Protein AF-A0A813CJI6-F1 (afdb_monomer_lite)

InterPro domains:
  IPR006869 Domain of unknown function DUF547 [PF04784] (265-377)

Secondary structure (DSSP, 8-state):
-HHHHHHHHHHHTTS-HHHHHHHHHTT--HHHHTT-SSS--EEEEETTS-EEEE---------THHHHHHHHHHHHHHHHHHHHHHHTTS---PPPP------------PPP------TT--------------GGG-EEEEEEETTEEEEEEEETTEEEEEE-SSHHHHHHHHHHHHHSPP-TT------PPP--TT--S-TT-EETT-SS---S-BS-HHHHHHHHHHHHHHTTTS-HHHHHHHHHHHHGGGGB--TT--HHHHHHHHHHHHHHHHHHHHHHH----SHHHHHHHHHHEEEEETTEEEEHHHIIIIIITTTSPPPS-HHHHHHS------HHHHHS---TTPPP--GGGG-PPP-TTHHHH---SBTTS-SEE----S--HHHHHHHHHHHHHHHHHHHSB-SSSSEEE-HHHHHTGGG--S-TTS-HHHHHHHHHGGGSTT--TTSPEEE-S----PBPS--EE-

Foldseek 3Di:
DVVLVVVLVVLLVPFDVVLSVVCVVLPHPSSVCSRDDDAHFWQWCFQLRRTDGARADPDQPPDPVVVVVVVVVVVVVVVVVVVVVVCVVDPDDDDDDDDDDDDDDDDDDDDDDDDDDDPPDDDPPPDRDHDDDQLLQWDWDWDADRNFTWIWTAHLAAIIITTDSDNVVRVVVSVVSVPSDNPPDDPDPPPDQDAPPVCPDPRLADALLSHHHDQDADAFLQVLLLVLLVLLQVCQVNPVVSLSVSSPSLSNQQAYDLVVDDLLSLLLSLLSVLNSQLSSLCVRPNFDPDPLVLLSQQQHRWYNGLSDIDGSLQSVPCANCVPADAFPDPVVVVSNPHDDDDQVNLQPGDNSRRDRDGSCSRHHDDDLLCLQQRASQFQLHALAHERDDPDDPVVSVVRSLVSNLRRQVRNWACPDFVTEGRCSCVRRLVSQDDDPVDGSQVSVCVVCVVSSPPRPNPGGYHYPPDDGPHGDSHHHHD

pLDDT: mean 72.41, std 24.25, range [20.28, 98.81]

Organism: NCBI:txid1628268

Radius of gyration: 27.42 Å; chains: 1; bounding box: 55×65×84 Å

Structure (mmCIF, N/CA/C/O backbone):
data_AF-A0A813CJI6-F1
#
_entry.id   AF-A0A813CJI6-F1
#
loop_
_atom_site.group_PDB
_atom_site.id
_atom_site.type_symbol
_atom_site.label_atom_id
_atom_site.label_alt_id
_atom_site.label_comp_id
_atom_site.label_asym_id
_atom_site.label_entity_id
_atom_site.label_seq_id
_atom_site.pdbx_PDB_ins_code
_atom_site.Cartn_x
_atom_site.Cartn_y
_atom_site.Cartn_z
_atom_site.occupancy
_atom_site.B_iso_or_equiv
_atom_site.auth_seq_id
_atom_site.auth_comp_id
_atom_site.auth_asym_id
_atom_site.auth_atom_id
_atom_site.pdbx_PDB_model_num
ATOM 1 N N . MET A 1 1 ? -5.821 -7.695 50.942 1.00 35.22 1 MET A N 1
ATOM 2 C CA . MET A 1 1 ? -5.054 -8.092 49.736 1.00 35.22 1 MET A CA 1
ATOM 3 C C . MET A 1 1 ? -5.370 -9.519 49.285 1.00 35.22 1 MET A C 1
ATOM 5 O O . MET A 1 1 ? -5.684 -9.693 48.116 1.00 35.22 1 MET A O 1
ATOM 9 N N . GLU A 1 2 ? -5.370 -10.519 50.175 1.00 28.81 2 GLU A N 1
ATOM 10 C CA . GLU A 1 2 ? -5.677 -11.935 49.860 1.00 28.81 2 GLU A CA 1
ATOM 11 C C . GLU A 1 2 ? -7.018 -12.145 49.121 1.00 28.81 2 GLU A C 1
ATOM 13 O O . GLU A 1 2 ? -7.103 -12.855 48.120 1.00 28.81 2 GLU A O 1
ATOM 18 N N . MET A 1 3 ? -8.076 -11.476 49.594 1.00 32.69 3 MET A N 1
ATOM 19 C CA . MET A 1 3 ? -9.438 -11.611 49.063 1.00 32.69 3 MET A CA 1
ATOM 20 C C . MET A 1 3 ? -9.582 -10.992 47.659 1.00 32.69 3 MET A C 1
ATOM 22 O O . MET A 1 3 ? -10.272 -11.531 46.795 1.00 32.69 3 MET A O 1
ATOM 26 N N . THR A 1 4 ? -8.870 -9.889 47.413 1.00 33.97 4 THR A N 1
ATOM 27 C CA . THR A 1 4 ? -8.781 -9.207 46.115 1.00 33.97 4 THR A CA 1
ATOM 28 C C . THR A 1 4 ? -8.012 -10.055 45.102 1.00 33.97 4 THR A C 1
ATOM 30 O O . THR A 1 4 ? -8.429 -10.170 43.952 1.00 33.97 4 THR A O 1
ATOM 33 N N . ARG A 1 5 ? -6.943 -10.729 45.553 1.00 35.47 5 ARG A N 1
ATOM 34 C CA . ARG A 1 5 ? -6.141 -11.650 44.737 1.00 35.47 5 ARG A CA 1
ATOM 35 C C . ARG A 1 5 ? -6.978 -12.847 44.278 1.00 35.47 5 ARG A C 1
ATOM 37 O O . ARG A 1 5 ? -7.047 -13.096 43.084 1.00 35.47 5 ARG A O 1
ATOM 44 N N . ARG A 1 6 ? -7.717 -13.496 45.190 1.00 39.91 6 ARG A N 1
ATOM 45 C CA . ARG A 1 6 ? -8.606 -14.633 44.865 1.00 39.91 6 ARG A CA 1
ATOM 46 C C . ARG A 1 6 ? -9.735 -14.269 43.888 1.00 39.91 6 ARG A C 1
ATOM 48 O O . ARG A 1 6 ? -10.089 -15.085 43.041 1.00 39.91 6 ARG A O 1
ATOM 55 N N . ARG A 1 7 ? -10.288 -13.051 43.969 1.00 39.00 7 ARG A N 1
ATOM 56 C CA . ARG A 1 7 ? -11.302 -12.557 43.014 1.00 39.00 7 ARG A CA 1
ATOM 57 C C . ARG A 1 7 ? -10.723 -12.273 41.627 1.00 39.00 7 ARG A C 1
ATOM 59 O O . ARG A 1 7 ? -11.346 -12.663 40.646 1.00 39.00 7 ARG A O 1
ATOM 66 N N . ALA A 1 8 ? -9.540 -11.659 41.546 1.00 38.38 8 ALA A N 1
ATOM 67 C CA . ALA A 1 8 ? -8.845 -11.462 40.275 1.00 38.38 8 ALA A CA 1
ATOM 68 C C . ALA A 1 8 ? -8.538 -12.812 39.608 1.00 38.38 8 ALA A C 1
ATOM 70 O O . ALA A 1 8 ? -8.868 -13.001 38.447 1.00 38.38 8 ALA A O 1
ATOM 71 N N . THR A 1 9 ? -8.036 -13.803 40.351 1.00 41.66 9 THR A N 1
ATOM 72 C CA . THR A 1 9 ? -7.763 -15.150 39.815 1.00 41.66 9 THR A CA 1
ATOM 73 C C . THR A 1 9 ? -9.021 -15.849 39.276 1.00 41.66 9 THR A C 1
ATOM 75 O O . THR A 1 9 ? -8.954 -16.554 38.271 1.00 41.66 9 THR A O 1
ATOM 78 N N . LYS A 1 10 ? -10.191 -15.628 39.892 1.00 45.31 10 LYS A N 1
ATOM 79 C CA . LYS A 1 10 ? -11.473 -16.190 39.428 1.00 45.31 10 LYS A CA 1
ATOM 80 C C . LYS A 1 10 ? -12.020 -15.509 38.161 1.00 45.31 10 LYS A C 1
ATOM 82 O O . LYS A 1 10 ? -12.632 -16.181 37.346 1.00 45.31 10 LYS A O 1
ATOM 87 N N . LEU A 1 11 ? -11.798 -14.204 37.987 1.00 42.75 11 LEU A N 1
ATOM 88 C CA . LEU A 1 11 ? -12.155 -13.472 36.758 1.00 42.75 11 LEU A CA 1
ATOM 89 C C . LEU A 1 11 ? -11.183 -13.778 35.609 1.00 42.75 11 LEU A C 1
ATOM 91 O O . LEU A 1 11 ? -11.603 -13.953 34.473 1.00 42.75 11 LEU A O 1
ATOM 95 N N . LEU A 1 12 ? -9.888 -13.899 35.909 1.00 44.72 12 LEU A N 1
ATOM 96 C CA . LEU A 1 12 ? -8.851 -14.215 34.922 1.00 44.72 12 LEU A CA 1
ATOM 97 C C . LEU A 1 12 ? -8.968 -15.648 34.386 1.00 44.72 12 LEU A C 1
ATOM 99 O O . LEU A 1 12 ? -8.662 -15.881 33.227 1.00 44.72 12 LEU A O 1
ATOM 103 N N . SER A 1 13 ? -9.458 -16.592 35.195 1.00 48.25 13 SER A N 1
ATOM 104 C CA . SER A 1 13 ? -9.720 -17.977 34.762 1.00 48.25 13 SER A CA 1
ATOM 105 C C . SER A 1 13 ? -10.967 -18.138 33.883 1.00 48.25 13 SER A C 1
ATOM 107 O O . SER A 1 13 ? -11.200 -19.228 33.370 1.00 48.25 13 SER A O 1
ATOM 109 N N . GLN A 1 14 ? -11.763 -17.078 33.707 1.00 47.53 14 GLN A N 1
ATOM 110 C CA . GLN A 1 14 ? -12.896 -17.041 32.775 1.00 47.53 14 GLN A CA 1
ATOM 111 C C . GLN A 1 14 ? -12.532 -16.422 31.418 1.00 47.53 14 GLN A C 1
ATOM 113 O O . GLN A 1 14 ? -13.315 -16.531 30.477 1.00 47.53 14 GLN A O 1
ATOM 118 N N . LEU A 1 15 ? -11.369 -15.771 31.312 1.00 47.78 15 LEU A N 1
ATOM 119 C CA . LEU A 1 15 ? -10.828 -15.308 30.038 1.00 47.78 15 LEU A CA 1
ATOM 120 C C . LEU A 1 15 ? -10.192 -16.490 29.301 1.00 47.78 15 LEU A C 1
ATOM 122 O O . LEU A 1 15 ? -9.678 -17.416 29.930 1.00 47.78 15 LEU A O 1
ATOM 126 N N . ASP A 1 16 ? -10.213 -16.443 27.970 1.00 50.34 16 ASP A N 1
ATOM 127 C CA . ASP A 1 16 ? -9.474 -17.389 27.133 1.00 50.34 16 ASP A CA 1
ATOM 128 C C . ASP A 1 16 ? -8.003 -17.450 27.613 1.00 50.34 16 ASP A C 1
ATOM 130 O O . ASP A 1 16 ? -7.352 -16.403 27.695 1.00 50.34 16 ASP A O 1
ATOM 134 N N . PRO A 1 17 ? -7.459 -18.629 27.971 1.00 48.97 17 PRO A N 1
ATOM 135 C CA . PRO A 1 17 ? -6.084 -18.762 28.445 1.00 48.97 17 PRO A CA 1
ATOM 136 C C . PRO A 1 17 ? -5.043 -18.188 27.479 1.00 48.97 17 PRO A C 1
ATOM 138 O O . PRO A 1 17 ? -4.033 -17.658 27.938 1.00 48.97 17 PRO A O 1
ATOM 141 N N . ALA A 1 18 ? -5.293 -18.243 26.165 1.00 47.16 18 ALA A N 1
ATOM 142 C CA . ALA A 1 18 ? -4.416 -17.642 25.161 1.00 47.16 18 ALA A CA 1
ATOM 143 C C . ALA A 1 18 ? -4.390 -16.112 25.286 1.00 47.16 18 ALA A C 1
ATOM 145 O O . ALA A 1 18 ? -3.339 -15.487 25.176 1.00 47.16 18 ALA A O 1
ATOM 146 N N . LEU A 1 19 ? -5.540 -15.526 25.610 1.00 48.84 19 LEU A N 1
ATOM 147 C CA . LEU A 1 19 ? -5.720 -14.097 25.815 1.00 48.84 19 LEU A CA 1
ATOM 148 C C . LEU A 1 19 ? -5.155 -13.633 27.162 1.00 48.84 19 LEU A C 1
ATOM 150 O O . LEU A 1 19 ? -4.594 -12.549 27.257 1.00 48.84 19 LEU A O 1
ATOM 154 N N . LEU A 1 20 ? -5.277 -14.453 28.211 1.00 44.41 20 LEU A N 1
ATOM 155 C CA . LEU A 1 20 ? -4.652 -14.197 29.508 1.00 44.41 20 LEU A CA 1
ATOM 156 C C . LEU A 1 20 ? -3.124 -14.206 29.390 1.00 44.41 20 LEU A C 1
ATOM 158 O O . LEU A 1 20 ? -2.468 -13.320 29.931 1.00 44.41 20 LEU A O 1
ATOM 162 N N . ASP A 1 21 ? -2.566 -15.176 28.667 1.00 43.53 21 ASP A N 1
ATOM 163 C CA . ASP A 1 21 ? -1.131 -15.259 28.402 1.00 43.53 21 ASP A CA 1
ATOM 164 C C . ASP A 1 21 ? -0.656 -14.080 27.535 1.00 43.53 21 ASP A C 1
ATOM 166 O O . ASP A 1 21 ? 0.404 -13.511 27.777 1.00 43.53 21 ASP A O 1
ATOM 170 N N . GLU A 1 22 ? -1.478 -13.619 26.592 1.00 44.75 22 GLU A N 1
ATOM 171 C CA . GLU A 1 22 ? -1.208 -12.422 25.794 1.00 44.75 22 GLU A CA 1
ATOM 172 C C . GLU A 1 22 ? -1.305 -11.124 26.620 1.00 44.75 22 GLU A C 1
ATOM 174 O O . GLU A 1 22 ? -0.408 -10.285 26.554 1.00 44.75 22 GLU A O 1
ATOM 179 N N . PHE A 1 23 ? -2.296 -10.992 27.510 1.00 43.31 23 PHE A N 1
ATOM 180 C CA . PHE A 1 23 ? -2.396 -9.887 28.473 1.00 43.31 23 PHE A CA 1
ATOM 181 C C . PHE A 1 23 ? -1.227 -9.838 29.459 1.00 43.31 23 PHE A C 1
ATOM 183 O O . PHE A 1 23 ? -0.790 -8.751 29.838 1.00 43.31 23 PHE A O 1
ATOM 190 N N . ILE A 1 24 ? -0.713 -11.003 29.860 1.00 35.50 24 ILE A N 1
ATOM 191 C CA . ILE A 1 24 ? 0.464 -11.137 30.723 1.00 35.50 24 ILE A CA 1
ATOM 192 C C . ILE A 1 24 ? 1.752 -10.806 29.947 1.00 35.50 24 ILE A C 1
ATOM 194 O O . ILE A 1 24 ? 2.627 -10.139 30.494 1.00 35.50 24 ILE A O 1
ATOM 198 N N . ARG A 1 25 ? 1.866 -11.201 28.669 1.00 37.09 25 ARG A N 1
ATOM 199 C CA . ARG A 1 25 ? 3.022 -10.894 27.798 1.00 37.09 25 ARG A CA 1
ATOM 200 C C . ARG A 1 25 ? 3.097 -9.426 27.364 1.00 37.09 25 ARG A C 1
ATOM 202 O O . ARG A 1 25 ? 4.188 -8.943 27.081 1.00 37.09 25 ARG A O 1
ATOM 209 N N . MET A 1 26 ? 1.969 -8.717 27.309 1.00 38.22 26 MET A N 1
ATOM 210 C CA . MET A 1 26 ? 1.887 -7.307 26.890 1.00 38.22 26 MET A CA 1
ATOM 211 C C . MET A 1 26 ? 2.201 -6.289 28.006 1.00 38.22 26 MET A C 1
ATOM 213 O O . MET A 1 26 ? 2.005 -5.092 27.804 1.00 38.22 26 MET A O 1
ATOM 217 N N . ASP A 1 27 ? 2.711 -6.750 29.153 1.00 30.94 27 ASP A N 1
ATOM 218 C CA . ASP A 1 27 ? 3.082 -5.946 30.330 1.00 30.94 27 ASP A CA 1
ATOM 219 C C . ASP A 1 27 ? 1.921 -5.099 30.887 1.00 30.94 27 ASP A C 1
ATOM 221 O O . ASP A 1 27 ? 2.056 -3.929 31.249 1.00 30.94 27 ASP A O 1
ATOM 225 N N . VAL A 1 28 ? 0.727 -5.699 30.940 1.00 36.06 28 VAL A N 1
ATOM 226 C CA . VAL A 1 28 ? -0.471 -5.050 31.475 1.00 36.06 28 VAL A CA 1
ATOM 227 C C . VAL A 1 28 ? -0.816 -5.680 32.811 1.00 36.06 28 VAL A C 1
ATOM 229 O O . VAL A 1 28 ? -1.114 -6.869 32.915 1.00 36.06 28 VAL A O 1
ATOM 232 N N . ALA A 1 29 ? -0.843 -4.859 33.859 1.00 35.50 29 ALA A N 1
ATOM 233 C CA . ALA A 1 29 ? -1.293 -5.248 35.188 1.00 35.50 29 ALA A CA 1
ATOM 234 C C . ALA A 1 29 ? -2.826 -5.455 35.238 1.00 35.50 29 ALA A C 1
ATOM 236 O O . ALA A 1 29 ? -3.529 -4.815 36.019 1.00 35.50 29 ALA A O 1
ATOM 237 N N . LEU A 1 30 ? -3.357 -6.393 34.446 1.00 36.16 30 LEU A N 1
ATOM 238 C CA . LEU A 1 30 ? -4.759 -6.835 34.447 1.00 36.16 30 LEU A CA 1
ATOM 239 C C . LEU A 1 30 ? -5.325 -7.094 35.866 1.00 36.16 30 LEU A C 1
ATOM 241 O O . LEU A 1 30 ? -6.473 -6.728 36.132 1.00 36.16 30 LEU A O 1
ATOM 245 N N . PRO A 1 31 ? -4.547 -7.637 36.832 1.00 36.25 31 PRO A N 1
ATOM 246 C CA . PRO A 1 31 ? -5.007 -7.784 38.213 1.00 36.25 31 PRO A CA 1
ATOM 247 C C . PRO A 1 31 ? -5.292 -6.460 38.947 1.00 36.25 31 PRO A C 1
ATOM 249 O O . PRO A 1 31 ? -6.095 -6.463 39.878 1.00 36.25 31 PRO A O 1
ATOM 252 N N . ARG A 1 32 ? -4.664 -5.334 38.566 1.00 37.75 32 ARG A N 1
ATOM 253 C CA . ARG A 1 32 ? -4.897 -4.001 39.170 1.00 37.75 32 ARG A CA 1
ATOM 254 C C . ARG A 1 32 ? -6.189 -3.364 38.663 1.00 37.75 32 ARG A C 1
ATOM 256 O O . ARG A 1 32 ? -6.987 -2.871 39.459 1.00 37.75 32 ARG A O 1
ATOM 263 N N . LEU A 1 33 ? -6.436 -3.526 37.369 1.00 38.44 33 LEU A N 1
ATOM 264 C CA . LEU A 1 33 ? -7.633 -3.118 36.632 1.00 38.44 33 LEU A CA 1
ATOM 265 C C . LEU A 1 33 ? -8.931 -3.680 37.252 1.00 38.44 33 LEU A C 1
ATOM 267 O O . LEU A 1 33 ? -9.952 -3.001 37.341 1.00 38.44 33 LEU A O 1
ATOM 271 N N . LEU A 1 34 ? -8.868 -4.913 37.766 1.00 41.03 34 LEU A N 1
ATOM 272 C CA . LEU A 1 34 ? -9.996 -5.605 38.402 1.00 41.03 34 LEU A CA 1
ATOM 273 C C . LEU A 1 34 ? -10.093 -5.389 39.927 1.00 41.03 34 LEU A C 1
ATOM 275 O O . LEU A 1 34 ? -11.111 -5.741 40.526 1.00 41.03 34 LEU A O 1
ATOM 279 N N . ALA A 1 35 ? -9.066 -4.818 40.569 1.00 38.62 35 ALA A N 1
ATOM 280 C CA . ALA A 1 35 ? -8.949 -4.734 42.029 1.00 38.62 35 ALA A CA 1
ATOM 281 C C . ALA A 1 35 ? -9.458 -3.420 42.655 1.00 38.62 35 ALA A C 1
ATOM 283 O O . ALA A 1 35 ? -9.662 -3.381 43.871 1.00 38.62 35 ALA A O 1
ATOM 284 N N . SER A 1 36 ? -9.679 -2.356 41.874 1.00 39.75 36 SER A N 1
ATOM 285 C CA . SER A 1 36 ? -10.183 -1.076 42.398 1.00 39.75 36 SER A CA 1
ATOM 286 C C . SER A 1 36 ? -11.701 -1.102 42.613 1.00 39.75 36 SER A C 1
ATOM 288 O O . SER A 1 36 ? -12.475 -1.353 41.685 1.00 39.75 36 SER A O 1
ATOM 290 N N . THR A 1 37 ? -12.135 -0.825 43.846 1.00 36.75 37 THR A N 1
ATOM 291 C CA . THR A 1 37 ? -13.546 -0.806 44.270 1.00 36.75 37 THR A CA 1
ATOM 292 C C . THR A 1 37 ? -14.106 0.597 44.536 1.00 36.75 37 THR A C 1
ATOM 294 O O . THR A 1 37 ? -15.289 0.705 44.837 1.00 36.75 37 THR A O 1
ATOM 297 N N . SER A 1 38 ? -13.312 1.670 44.422 1.00 38.31 38 SER A N 1
ATOM 298 C CA . SER A 1 38 ? -13.743 3.034 44.805 1.00 38.31 38 SER A CA 1
ATOM 299 C C . SER A 1 38 ? -13.383 4.154 43.818 1.00 38.31 38 SER A C 1
ATOM 301 O O . SER A 1 38 ? -13.696 5.316 44.056 1.00 38.31 38 SER A O 1
ATOM 303 N N . GLY A 1 39 ? -12.800 3.819 42.671 1.00 40.22 39 GLY A N 1
ATOM 304 C CA . GLY A 1 39 ? -12.621 4.725 41.537 1.00 40.22 39 GLY A CA 1
ATOM 305 C C . GLY A 1 39 ? -12.421 3.879 40.291 1.00 40.22 39 GLY A C 1
ATOM 306 O O . GLY A 1 39 ? -11.539 3.019 40.287 1.00 40.22 39 GLY A O 1
ATOM 307 N N . GLY A 1 40 ? -13.289 4.036 39.291 1.00 41.03 40 GLY A N 1
ATOM 308 C CA . GLY A 1 40 ? -13.286 3.192 38.097 1.00 41.03 40 GLY A CA 1
ATOM 309 C C . GLY A 1 40 ? -11.992 3.371 37.311 1.00 41.03 40 GLY A C 1
ATOM 310 O O . GLY A 1 40 ? -11.831 4.360 36.604 1.00 41.03 40 GLY A O 1
ATOM 311 N N . TRP A 1 41 ? -11.059 2.434 37.457 1.00 40.56 41 TRP A N 1
ATOM 312 C CA . TRP A 1 41 ? -9.978 2.269 36.495 1.00 40.56 41 TRP A CA 1
ATOM 313 C C . TRP A 1 41 ? -10.563 1.538 35.303 1.00 40.56 41 TRP A C 1
ATOM 315 O O . TRP A 1 41 ? -11.203 0.500 35.478 1.00 40.56 41 TRP A O 1
ATOM 325 N N . VAL A 1 42 ? -10.367 2.087 34.109 1.00 47.03 42 VAL A N 1
ATOM 326 C CA . VAL A 1 42 ? -10.781 1.417 32.885 1.00 47.03 42 VAL A CA 1
ATOM 327 C C . VAL A 1 42 ? -9.546 0.943 32.152 1.00 47.03 42 VAL A C 1
ATOM 329 O O . VAL A 1 42 ? -8.610 1.707 31.918 1.00 47.03 42 VAL A O 1
ATOM 332 N N . GLY A 1 43 ? -9.560 -0.324 31.762 1.00 47.25 43 GLY A N 1
ATOM 333 C CA . GLY A 1 43 ? -8.666 -0.808 30.728 1.00 47.25 43 GLY A CA 1
ATOM 334 C C . GLY A 1 43 ? -9.111 -0.214 29.417 1.00 47.25 43 GLY A C 1
ATOM 335 O O . GLY A 1 43 ? -10.180 -0.556 28.913 1.00 47.25 43 GLY A O 1
ATOM 336 N N . VAL A 1 44 ? -8.298 0.696 28.899 1.00 49.44 44 VAL A N 1
ATOM 337 C CA . VAL A 1 44 ? -8.462 1.179 27.539 1.00 49.44 44 VAL A CA 1
ATOM 338 C C . VAL A 1 44 ? -7.742 0.171 26.662 1.00 49.44 44 VAL A C 1
ATOM 340 O O . VAL A 1 44 ? -6.514 0.092 26.696 1.00 49.44 44 VAL A O 1
ATOM 343 N N . VAL A 1 45 ? -8.506 -0.623 25.912 1.00 51.22 45 VAL A N 1
ATOM 344 C CA . VAL A 1 45 ? -7.942 -1.367 24.786 1.00 51.22 45 VAL A CA 1
ATOM 345 C C . VAL A 1 45 ? -7.815 -0.350 23.664 1.00 51.22 45 VAL A C 1
ATOM 347 O O . VAL A 1 45 ? -8.806 0.118 23.097 1.00 51.22 45 VAL A O 1
ATOM 350 N N . GLU A 1 46 ? -6.586 0.078 23.419 1.00 55.38 46 GLU A N 1
ATOM 351 C CA . GLU A 1 46 ? -6.277 0.974 22.319 1.00 55.38 46 GLU A CA 1
ATOM 352 C C . GLU A 1 46 ? -6.407 0.214 20.984 1.00 55.38 46 GLU A C 1
ATOM 354 O O . GLU A 1 46 ? -6.274 -1.007 20.932 1.00 55.38 46 GLU A O 1
ATOM 359 N N . SER A 1 47 ? -6.665 0.938 19.890 1.00 46.59 47 SER A N 1
ATOM 360 C CA . SER A 1 47 ? -6.890 0.448 18.510 1.00 46.59 47 SER A CA 1
ATOM 361 C C . SER A 1 47 ? -5.850 -0.539 17.951 1.00 46.59 47 SER A C 1
ATOM 363 O O . SER A 1 47 ? -6.043 -1.141 16.893 1.00 46.59 47 SER A O 1
ATOM 365 N N . GLU A 1 48 ? -4.722 -0.681 18.628 1.00 45.03 48 GLU A N 1
ATOM 366 C CA . GLU A 1 48 ? -3.599 -1.568 18.323 1.00 45.03 48 GLU A CA 1
ATOM 367 C C . GLU A 1 48 ? -3.619 -2.899 19.101 1.00 45.03 48 GLU A C 1
ATOM 369 O O . GLU A 1 48 ? -2.735 -3.731 18.915 1.00 45.03 48 GLU A O 1
ATOM 374 N N . GLY A 1 49 ? -4.601 -3.107 19.982 1.00 45.06 49 GLY A N 1
ATOM 375 C CA . GLY A 1 49 ? -4.695 -4.268 20.870 1.00 45.06 49 GLY A CA 1
ATOM 376 C C . GLY A 1 49 ? -3.872 -4.145 22.155 1.00 45.06 49 GLY A C 1
ATOM 377 O O . GLY A 1 49 ? -3.918 -5.039 22.991 1.00 45.06 49 GLY A O 1
ATOM 378 N N . ARG A 1 50 ? -3.150 -3.033 22.361 1.00 45.41 50 ARG A N 1
ATOM 379 C CA . ARG A 1 50 ? -2.504 -2.732 23.647 1.00 45.41 50 ARG A CA 1
ATOM 380 C C . ARG A 1 50 ? -3.546 -2.312 24.668 1.00 45.41 50 ARG A C 1
ATOM 382 O O . ARG A 1 50 ? -4.300 -1.370 24.432 1.00 45.41 50 ARG A O 1
ATOM 389 N N . ILE A 1 51 ? -3.546 -2.976 25.819 1.00 47.31 51 ILE A N 1
ATOM 390 C CA . ILE A 1 51 ? -4.283 -2.487 26.980 1.00 47.31 51 ILE A CA 1
ATOM 391 C C . ILE A 1 51 ? -3.382 -1.533 27.744 1.00 47.31 51 ILE A C 1
ATOM 393 O O . ILE A 1 51 ? -2.282 -1.891 28.149 1.00 47.31 51 ILE A O 1
ATOM 397 N N . VAL A 1 52 ? -3.864 -0.318 27.962 1.00 49.47 52 VAL A N 1
ATOM 398 C CA . VAL A 1 52 ? -3.190 0.652 28.821 1.00 49.47 52 VAL A CA 1
ATOM 399 C C . VAL A 1 52 ? -4.081 0.897 30.027 1.00 49.47 52 VAL A C 1
ATOM 401 O O . VAL A 1 52 ? -5.267 1.210 29.888 1.00 49.47 52 VAL A O 1
ATOM 404 N N . GLU A 1 53 ? -3.520 0.733 31.224 1.00 41.78 53 GLU A N 1
ATOM 405 C CA . GLU A 1 53 ? -4.194 1.143 32.452 1.00 41.78 53 GLU A CA 1
ATOM 406 C C . GLU A 1 53 ? -4.230 2.672 32.465 1.00 41.78 53 GLU A C 1
ATOM 408 O O . GLU A 1 53 ? -3.210 3.334 32.670 1.00 41.78 53 GLU A O 1
ATOM 413 N N . ARG A 1 54 ? -5.405 3.250 32.199 1.00 52.50 54 ARG A N 1
ATOM 414 C CA . ARG A 1 54 ? -5.607 4.691 32.321 1.00 52.50 54 ARG A CA 1
ATOM 415 C C . ARG A 1 54 ? -6.731 4.983 33.283 1.00 52.50 54 ARG A C 1
ATOM 417 O O . ARG A 1 54 ? -7.808 4.389 33.249 1.00 52.50 54 ARG A O 1
ATOM 424 N N . LYS A 1 55 ? -6.491 5.988 34.110 1.00 40.72 55 LYS A N 1
ATOM 425 C CA . LYS A 1 55 ? -7.570 6.669 34.796 1.00 40.72 55 LYS A CA 1
ATOM 426 C C . LYS A 1 55 ? -8.266 7.547 33.759 1.00 40.72 55 LYS A C 1
ATOM 428 O O . LYS A 1 55 ? -7.734 8.576 33.365 1.00 40.72 55 LYS A O 1
ATOM 433 N N . VAL A 1 56 ? -9.424 7.113 33.278 1.00 42.91 56 VAL A N 1
ATOM 434 C CA . VAL A 1 56 ? -10.261 7.932 32.399 1.00 42.91 56 VAL A CA 1
ATOM 435 C C . VAL A 1 56 ? -11.274 8.645 33.282 1.00 42.91 56 VAL A C 1
ATOM 437 O O . VAL A 1 56 ? -12.205 8.025 33.790 1.00 42.91 56 VAL A O 1
ATOM 440 N N . SER A 1 57 ? -11.087 9.943 33.505 1.00 44.00 57 SER A N 1
ATOM 441 C CA . SER A 1 57 ? -12.136 10.780 34.084 1.00 44.00 57 SER A CA 1
ATOM 442 C C . SER A 1 57 ? -13.029 11.297 32.967 1.00 44.00 57 SER A C 1
ATOM 444 O O . SER A 1 57 ? -12.629 12.167 32.197 1.00 44.00 57 SER A O 1
ATOM 446 N N . VAL A 1 58 ? -14.250 10.775 32.889 1.00 42.47 58 VAL A N 1
ATOM 447 C CA . VAL A 1 58 ? -15.312 11.393 32.093 1.00 42.47 58 VAL A CA 1
ATOM 448 C C . VAL A 1 58 ? -15.828 12.584 32.896 1.00 42.47 58 VAL A C 1
ATOM 450 O O . VAL A 1 58 ? -16.579 12.412 33.854 1.00 42.47 58 VAL A O 1
ATOM 453 N N . THR A 1 59 ? -15.374 13.789 32.566 1.00 42.66 59 THR A N 1
ATOM 454 C CA . THR A 1 59 ? -15.915 15.023 33.143 1.00 42.66 59 THR A CA 1
ATOM 455 C C . THR A 1 59 ? -16.926 15.625 32.179 1.00 42.66 59 THR A C 1
ATOM 457 O O . THR A 1 59 ? -16.583 15.904 31.031 1.00 42.66 59 THR A O 1
ATOM 460 N N . GLU A 1 60 ? -18.160 15.865 32.638 1.00 36.97 60 GLU A N 1
ATOM 461 C CA . GLU A 1 60 ? -19.043 16.825 31.966 1.00 36.97 60 GLU A CA 1
ATOM 462 C C . GLU A 1 60 ? -18.279 18.147 31.884 1.00 36.97 60 GLU A C 1
ATOM 464 O O . GLU A 1 60 ? -17.871 18.689 32.915 1.00 36.97 60 GLU A O 1
ATOM 469 N N . ALA A 1 61 ? -18.051 18.656 30.675 1.00 37.00 61 ALA A N 1
ATOM 470 C CA . ALA A 1 61 ? -17.444 19.962 30.480 1.00 37.00 61 ALA A CA 1
ATOM 471 C C . ALA A 1 61 ? -18.428 21.043 30.952 1.00 37.00 61 ALA A C 1
ATOM 473 O O . ALA A 1 61 ? -19.147 21.654 30.165 1.00 37.00 61 ALA A O 1
ATOM 474 N N . ARG A 1 62 ? -18.488 21.278 32.264 1.00 35.50 62 ARG A N 1
ATOM 475 C CA . ARG A 1 62 ? -19.090 22.486 32.812 1.00 35.50 62 ARG A CA 1
ATOM 476 C C . ARG A 1 62 ? -18.030 23.575 32.688 1.00 35.50 62 ARG A C 1
ATOM 478 O O . ARG A 1 62 ? -17.013 23.523 33.366 1.00 35.50 62 ARG A O 1
ATOM 485 N N . THR A 1 63 ? -18.310 24.482 31.752 1.00 39.53 63 THR A N 1
ATOM 486 C CA . THR A 1 63 ? -17.602 25.715 31.377 1.00 39.53 63 THR A CA 1
ATOM 487 C C . THR A 1 63 ? -16.271 25.602 30.611 1.00 39.53 63 THR A C 1
ATOM 489 O O . THR A 1 63 ? -15.278 25.006 31.023 1.00 39.53 63 THR A O 1
ATOM 492 N N . THR A 1 64 ? -16.263 26.298 29.469 1.00 42.00 64 THR A N 1
ATOM 493 C CA . THR A 1 64 ? -15.195 26.519 28.474 1.00 42.00 64 THR A CA 1
ATOM 494 C C . THR A 1 64 ? -13.875 27.034 29.072 1.00 42.00 64 THR A C 1
ATOM 496 O O . THR A 1 64 ? -12.803 26.877 28.488 1.00 42.00 64 THR A O 1
ATOM 499 N N . ASP A 1 65 ? -13.944 27.598 30.274 1.00 38.44 65 ASP A N 1
ATOM 500 C CA . ASP A 1 65 ? -12.841 28.214 31.008 1.00 38.44 65 ASP A CA 1
ATOM 501 C C . ASP A 1 65 ? -11.793 27.217 31.529 1.00 38.44 65 ASP A C 1
ATOM 503 O O . ASP A 1 65 ? -10.611 27.554 31.615 1.00 38.44 65 ASP A O 1
ATOM 507 N N . ALA A 1 66 ? -12.190 25.983 31.858 1.00 41.91 66 ALA A N 1
ATOM 508 C CA . ALA A 1 66 ? -11.270 24.970 32.386 1.00 41.91 66 ALA A CA 1
ATOM 509 C C . ALA A 1 66 ? -10.347 24.392 31.294 1.00 41.91 66 ALA A C 1
ATOM 511 O O . ALA A 1 66 ? -9.157 24.170 31.527 1.00 41.91 66 ALA A O 1
ATOM 512 N N . VAL A 1 67 ? -10.870 24.217 30.074 1.00 39.97 67 VAL A N 1
ATOM 513 C CA . VAL A 1 67 ? -10.112 23.715 28.912 1.00 39.97 67 VAL A CA 1
ATOM 514 C C . VAL A 1 67 ? -9.141 24.778 28.389 1.00 39.97 67 VAL A C 1
ATOM 516 O O . VAL A 1 67 ? -7.993 24.463 28.068 1.00 39.97 67 VAL A O 1
ATOM 519 N N . LEU A 1 68 ? -9.557 26.051 28.374 1.00 39.72 68 LEU A N 1
ATOM 520 C CA . LEU A 1 68 ? -8.685 27.174 28.017 1.00 39.72 68 LEU A CA 1
ATOM 521 C C . LEU A 1 68 ? -7.544 27.359 29.028 1.00 39.72 68 LEU A C 1
ATOM 523 O O . LEU A 1 68 ? -6.405 27.578 28.615 1.00 39.72 68 LEU A O 1
ATOM 527 N N . ARG A 1 69 ? -7.803 27.188 30.333 1.00 42.75 69 ARG A N 1
ATOM 528 C CA . ARG A 1 69 ? -6.756 27.231 31.370 1.00 42.75 69 ARG A CA 1
ATOM 529 C C . ARG A 1 69 ? -5.757 26.079 31.244 1.00 42.75 69 ARG A C 1
ATOM 531 O O . ARG A 1 69 ? -4.556 26.335 31.278 1.00 42.75 69 ARG A O 1
ATOM 538 N N . ALA A 1 70 ? -6.216 24.848 31.000 1.00 38.94 70 ALA A N 1
ATOM 539 C CA . ALA A 1 70 ? -5.328 23.701 30.779 1.00 38.94 70 ALA A CA 1
ATOM 540 C C . ALA A 1 70 ? -4.457 23.860 29.513 1.00 38.94 70 ALA A C 1
ATOM 542 O O . ALA A 1 70 ? -3.275 23.512 29.514 1.00 38.94 70 ALA A O 1
ATOM 543 N N . GLY A 1 71 ? -5.005 24.446 28.442 1.00 35.47 71 GLY A N 1
ATOM 544 C CA . GLY A 1 71 ? -4.249 24.788 27.233 1.00 35.47 71 GLY A CA 1
ATOM 545 C C . GLY A 1 71 ? -3.233 25.918 27.449 1.00 35.47 71 GLY A C 1
ATOM 546 O O . GLY A 1 71 ? -2.089 25.817 27.000 1.00 35.47 71 GLY A O 1
ATOM 547 N N . ALA A 1 72 ? -3.616 26.971 28.176 1.00 36.56 72 ALA A N 1
ATOM 548 C CA . ALA A 1 72 ? -2.755 28.116 28.472 1.00 36.56 72 ALA A CA 1
ATOM 549 C C . ALA A 1 72 ? -1.584 27.754 29.404 1.00 36.56 72 ALA A C 1
ATOM 551 O O . ALA A 1 72 ? -0.467 28.235 29.203 1.00 36.56 72 ALA A O 1
ATOM 552 N N . GLU A 1 73 ? -1.786 26.856 30.373 1.00 36.25 73 GLU A N 1
ATOM 553 C CA . GLU A 1 73 ? -0.740 26.434 31.315 1.00 36.25 73 GLU A CA 1
ATOM 554 C C . GLU A 1 73 ? 0.380 25.613 30.635 1.00 36.25 73 GLU A C 1
ATOM 556 O O . GLU A 1 73 ? 1.554 25.697 31.010 1.00 36.25 73 GLU A O 1
ATOM 561 N N . VAL A 1 74 ? 0.047 24.869 29.573 1.00 36.28 74 VAL A N 1
ATOM 562 C CA . VAL A 1 74 ? 1.003 24.082 28.768 1.00 36.28 74 VAL A CA 1
ATOM 563 C C . VAL A 1 74 ? 1.793 24.967 27.792 1.00 36.28 74 VAL A C 1
ATOM 565 O O . VAL A 1 74 ? 2.994 24.755 27.575 1.00 36.28 74 VAL A O 1
ATOM 568 N N . VAL A 1 75 ? 1.153 26.002 27.237 1.00 37.47 75 VAL A N 1
ATOM 569 C CA . VAL A 1 75 ? 1.820 27.006 26.388 1.00 37.47 75 VAL A CA 1
ATOM 570 C C . VAL A 1 75 ? 2.743 27.900 27.225 1.00 37.47 75 VAL A C 1
ATOM 572 O O . VAL A 1 75 ? 3.880 28.144 26.817 1.00 37.47 75 VAL A O 1
ATOM 575 N N . SER A 1 76 ? 2.315 28.290 28.430 1.00 39.91 76 SER A N 1
ATOM 576 C CA . SER A 1 76 ? 3.103 29.082 29.383 1.00 39.91 76 SER A CA 1
ATOM 577 C C . SER A 1 76 ? 4.400 28.375 29.797 1.00 39.91 76 SER A C 1
ATOM 579 O O . SER A 1 76 ? 5.481 28.945 29.655 1.00 39.91 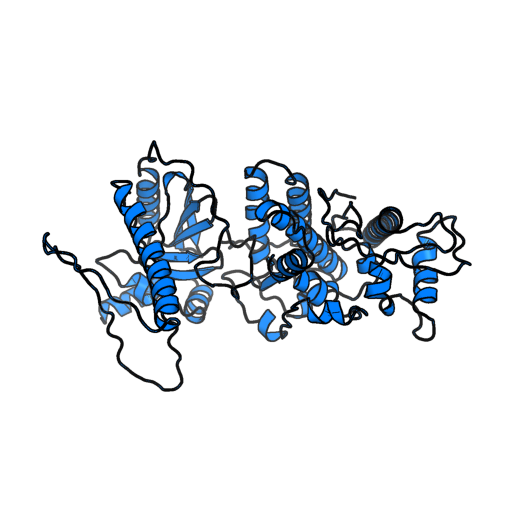76 SER A O 1
ATOM 581 N N . LYS A 1 77 ? 4.353 27.086 30.173 1.00 36.75 77 LYS A N 1
ATOM 582 C CA . LYS A 1 77 ? 5.567 26.316 30.532 1.00 36.75 77 LYS A CA 1
ATOM 583 C C . LYS A 1 77 ? 6.562 26.189 29.370 1.00 36.75 77 LYS A C 1
ATOM 585 O O . LYS A 1 77 ? 7.772 26.199 29.588 1.00 36.75 77 LYS A O 1
ATOM 590 N N . SER A 1 78 ? 6.070 26.131 28.133 1.00 38.91 78 SER A N 1
ATOM 591 C CA . SER A 1 78 ? 6.906 26.060 26.926 1.00 38.91 78 SER A CA 1
ATOM 592 C C . SER A 1 78 ? 7.539 27.409 26.557 1.00 38.91 78 SER A C 1
ATOM 594 O O . SER A 1 78 ? 8.668 27.443 26.067 1.00 38.91 78 SER A O 1
ATOM 596 N N . ALA A 1 79 ? 6.834 28.517 26.801 1.00 42.69 79 ALA A N 1
ATOM 597 C CA . ALA A 1 79 ? 7.334 29.874 26.593 1.00 42.69 79 ALA A CA 1
ATOM 598 C C . ALA A 1 79 ? 8.343 30.286 27.678 1.00 42.69 79 ALA A C 1
ATOM 600 O O . ALA A 1 79 ? 9.411 30.793 27.347 1.00 42.69 79 ALA A O 1
ATOM 601 N N . VAL A 1 80 ? 8.074 29.957 28.946 1.00 41.03 80 VAL A N 1
ATOM 602 C CA . VAL A 1 80 ? 8.971 30.229 30.081 1.00 41.03 80 VAL A CA 1
ATOM 603 C C . VAL A 1 80 ? 10.285 29.447 29.961 1.00 41.03 80 VAL A C 1
ATOM 605 O O . VAL A 1 80 ? 11.344 29.998 30.241 1.00 41.03 80 VAL A O 1
ATOM 608 N N . LEU A 1 81 ? 10.265 28.205 29.458 1.00 39.09 81 LEU A N 1
ATOM 609 C CA . LEU A 1 81 ? 11.493 27.439 29.191 1.00 39.09 81 LEU A CA 1
ATOM 610 C C . LEU A 1 81 ? 12.317 27.999 28.019 1.00 39.09 81 LEU A C 1
ATOM 612 O O . LEU A 1 81 ? 13.544 27.918 28.049 1.00 39.09 81 LEU A O 1
ATOM 616 N N . ARG A 1 82 ? 11.674 28.589 27.001 1.00 44.16 82 ARG A N 1
ATOM 617 C CA . ARG A 1 82 ? 12.383 29.280 25.906 1.00 44.16 82 ARG A CA 1
ATOM 618 C C . ARG A 1 82 ? 12.981 30.599 26.375 1.00 44.16 82 ARG A C 1
ATOM 620 O O . ARG A 1 82 ? 14.145 30.856 26.093 1.00 44.16 82 ARG A O 1
ATOM 627 N N . GLN A 1 83 ? 12.224 31.366 27.155 1.00 41.25 83 GLN A N 1
ATOM 628 C CA . GLN A 1 83 ? 12.677 32.632 27.714 1.00 41.25 83 GLN A CA 1
ATOM 629 C C . GLN A 1 83 ? 13.820 32.413 28.713 1.00 41.25 83 GLN A C 1
ATOM 631 O O . GLN A 1 83 ? 14.842 33.072 28.598 1.00 41.25 83 GLN A O 1
ATOM 636 N N . ALA A 1 84 ? 13.741 31.405 29.589 1.00 38.28 84 ALA A N 1
ATOM 637 C CA . ALA A 1 84 ? 14.835 31.035 30.493 1.00 38.28 84 ALA A CA 1
ATOM 638 C C . ALA A 1 84 ? 16.101 30.566 29.746 1.00 38.28 84 ALA A C 1
ATOM 640 O O . ALA A 1 84 ? 17.216 30.885 30.161 1.00 38.28 84 ALA A O 1
ATOM 641 N N . ALA A 1 85 ? 15.951 29.858 28.620 1.00 41.72 85 ALA A N 1
ATOM 642 C CA . ALA A 1 85 ? 17.075 29.457 27.770 1.00 41.72 85 ALA A CA 1
ATOM 643 C C . ALA A 1 85 ? 17.705 30.639 27.000 1.00 41.72 85 ALA A C 1
ATOM 645 O O . ALA A 1 85 ? 18.901 30.609 26.701 1.00 41.72 85 ALA A O 1
ATOM 646 N N . GLU A 1 86 ? 16.932 31.686 26.699 1.00 43.50 86 GLU A N 1
ATOM 647 C CA . GLU A 1 86 ? 17.424 32.935 26.103 1.00 43.50 86 GLU A CA 1
ATOM 648 C C . GLU A 1 86 ? 18.066 33.870 27.135 1.00 43.50 86 GLU A C 1
ATOM 650 O O . GLU A 1 86 ? 19.121 34.443 26.859 1.00 43.50 86 GLU A O 1
ATOM 655 N N . THR A 1 87 ? 17.512 33.957 28.346 1.00 44.94 87 THR A N 1
ATOM 656 C CA . THR A 1 87 ? 18.080 34.732 29.459 1.00 44.94 87 THR A CA 1
ATOM 657 C C . THR A 1 87 ? 19.391 34.123 29.962 1.00 44.94 87 THR A C 1
ATOM 659 O O . THR A 1 87 ? 20.326 34.855 30.265 1.00 44.94 87 THR A O 1
ATOM 662 N N . ALA A 1 88 ? 19.533 32.792 29.950 1.00 43.25 88 ALA A N 1
ATOM 663 C CA . ALA A 1 88 ? 20.801 32.129 30.271 1.00 43.25 88 ALA A CA 1
ATOM 664 C C . ALA A 1 88 ? 21.912 32.377 29.226 1.00 43.25 88 ALA A C 1
ATOM 666 O O . ALA A 1 88 ? 23.089 32.191 29.526 1.00 43.25 88 ALA A O 1
ATOM 667 N N . ARG A 1 89 ? 21.564 32.800 27.999 1.00 43.41 89 ARG A N 1
ATOM 668 C CA . ARG A 1 89 ? 22.527 33.085 26.917 1.00 43.41 89 ARG A CA 1
ATOM 669 C C . ARG A 1 89 ? 22.994 34.533 26.853 1.00 43.41 89 ARG A C 1
ATOM 671 O O . ARG A 1 89 ? 24.018 34.798 26.230 1.00 43.41 89 ARG A O 1
ATOM 678 N N . ARG A 1 90 ? 22.263 35.472 27.450 1.00 43.88 90 ARG A N 1
ATOM 679 C CA . ARG A 1 90 ? 22.613 36.895 27.441 1.00 43.88 90 ARG A CA 1
ATOM 680 C C . ARG A 1 90 ? 22.801 37.351 28.876 1.00 43.88 90 ARG A C 1
ATOM 682 O O . ARG A 1 90 ? 21.853 37.755 29.538 1.00 43.88 90 ARG A O 1
ATOM 689 N N . GLY A 1 91 ? 24.036 37.232 29.355 1.00 42.16 91 GLY A N 1
ATOM 690 C CA . GLY A 1 91 ? 24.427 37.812 30.631 1.00 42.16 91 GLY A CA 1
ATOM 691 C C . GLY A 1 91 ? 24.042 39.291 30.679 1.00 42.16 91 GLY A C 1
ATOM 692 O O . GLY A 1 91 ? 24.341 40.032 29.745 1.00 42.16 91 GLY A O 1
ATOM 693 N N . SER A 1 92 ? 23.409 39.677 31.789 1.00 37.69 92 SER A N 1
ATOM 694 C CA . SER A 1 92 ? 22.993 41.025 32.213 1.00 37.69 92 SER A CA 1
ATOM 695 C C . SER A 1 92 ? 21.751 41.648 31.545 1.00 37.69 92 SER A C 1
ATOM 697 O O . SER A 1 92 ? 21.791 42.062 30.393 1.00 37.69 92 SER A O 1
ATOM 699 N N . LEU A 1 93 ? 20.667 41.800 32.328 1.00 28.72 93 LEU A N 1
ATOM 700 C CA . LEU A 1 93 ? 20.037 43.103 32.617 1.00 28.72 93 LEU A CA 1
ATOM 701 C C . LEU A 1 93 ? 19.028 43.018 33.790 1.00 28.72 93 LEU A C 1
ATOM 703 O O . LEU A 1 93 ? 18.492 41.953 34.085 1.00 28.72 93 LEU A O 1
ATOM 707 N N . GLN A 1 94 ? 18.813 44.158 34.457 1.00 32.94 94 GLN A N 1
ATOM 708 C CA . GLN A 1 94 ? 18.016 44.375 35.676 1.00 32.94 94 GLN A CA 1
ATOM 709 C C . GLN A 1 94 ? 16.500 44.139 35.502 1.00 32.94 94 GLN A C 1
ATOM 711 O O . GLN A 1 94 ? 15.932 44.425 34.450 1.00 32.94 94 GLN A O 1
ATOM 716 N N . LEU A 1 95 ? 15.844 43.673 36.572 1.00 30.27 95 LEU A N 1
ATOM 717 C CA . LEU A 1 95 ? 14.385 43.512 36.686 1.00 30.27 95 LEU A CA 1
ATOM 718 C C . LEU A 1 95 ? 13.717 44.808 37.191 1.00 30.27 95 LEU A C 1
ATOM 720 O O . LEU A 1 95 ? 14.276 45.436 38.093 1.00 30.27 95 LEU A O 1
ATOM 724 N N . PRO A 1 96 ? 12.508 45.180 36.721 1.00 29.09 96 PRO A N 1
ATOM 725 C CA . PRO A 1 96 ? 11.685 46.168 37.405 1.00 29.09 96 PRO A CA 1
ATOM 726 C C . PRO A 1 96 ? 10.866 45.515 38.530 1.00 29.09 96 PRO A C 1
ATOM 728 O O . PRO A 1 96 ? 10.400 44.379 38.415 1.00 29.09 96 PRO A O 1
ATOM 731 N N . ALA A 1 97 ? 10.694 46.257 39.622 1.00 32.53 97 ALA A N 1
ATOM 732 C CA . ALA A 1 97 ? 9.865 45.880 40.759 1.00 32.53 97 ALA A CA 1
ATOM 733 C C . ALA A 1 97 ? 8.375 45.865 40.380 1.00 32.53 97 ALA A C 1
ATOM 735 O O . ALA A 1 97 ? 7.889 46.799 39.745 1.00 32.53 97 ALA A O 1
ATOM 736 N N . PHE A 1 98 ? 7.648 44.841 40.832 1.00 28.22 98 PHE A N 1
ATOM 737 C CA . PHE A 1 98 ? 6.187 44.838 40.870 1.00 28.22 98 PHE A CA 1
ATOM 738 C C . PHE A 1 98 ? 5.706 44.625 42.304 1.00 28.22 98 PHE A C 1
ATOM 740 O O . PHE A 1 98 ? 6.227 43.782 43.035 1.00 28.22 98 PHE A O 1
ATOM 747 N N . SER A 1 99 ? 4.742 45.459 42.692 1.00 29.83 99 SER A N 1
ATOM 748 C CA . SER A 1 99 ? 4.153 45.553 44.020 1.00 29.83 99 SER A CA 1
ATOM 749 C C . SER A 1 99 ? 3.187 44.410 44.312 1.00 29.83 99 SER A C 1
ATOM 751 O O . SER A 1 99 ? 2.463 43.939 43.438 1.00 29.83 99 SER A O 1
ATOM 753 N N . SER A 1 100 ? 3.154 44.039 45.588 1.00 39.31 100 SER A N 1
ATOM 754 C CA . SER A 1 100 ? 2.169 43.182 46.235 1.00 39.31 100 SER A CA 1
ATOM 755 C C . SER A 1 100 ? 0.738 43.664 46.003 1.00 39.31 100 SER A C 1
ATOM 757 O O . SER A 1 100 ? 0.434 44.811 46.329 1.00 39.31 100 SER A O 1
ATOM 759 N N . ASN A 1 101 ? -0.120 42.784 45.493 1.00 33.69 101 ASN A N 1
ATOM 760 C CA . ASN A 1 101 ? -1.445 42.494 46.046 1.00 33.69 101 ASN A CA 1
ATOM 761 C C . ASN A 1 101 ? -2.110 41.381 45.223 1.00 33.69 101 ASN A C 1
ATOM 763 O O . ASN A 1 101 ? -2.180 41.469 44.001 1.00 33.69 101 ASN A O 1
ATOM 767 N N . ASP A 1 102 ? -2.521 40.337 45.945 1.00 26.92 102 ASP A N 1
ATOM 768 C CA . ASP A 1 102 ? -3.722 39.512 45.749 1.00 26.92 102 ASP A CA 1
ATOM 769 C C . ASP A 1 102 ? -3.487 37.999 45.913 1.00 26.92 102 ASP A C 1
ATOM 771 O O . ASP A 1 102 ? -2.831 37.312 45.134 1.00 26.92 102 ASP A O 1
ATOM 775 N N . GLU A 1 103 ? -4.014 37.561 47.056 1.00 26.97 103 GLU A N 1
ATOM 776 C CA . GLU A 1 103 ? -4.558 36.277 47.498 1.00 26.97 103 GLU A CA 1
ATOM 777 C C . GLU A 1 103 ? -4.260 34.992 46.703 1.00 26.97 103 GLU A C 1
ATOM 779 O O . GLU A 1 103 ? -4.647 34.780 45.556 1.00 26.97 103 GLU A O 1
ATOM 784 N N . VAL A 1 104 ? -3.665 34.041 47.428 1.00 35.00 104 VAL A N 1
ATOM 785 C CA . VAL A 1 104 ? -3.564 32.621 47.070 1.00 35.00 104 VAL A CA 1
ATOM 786 C C . VAL A 1 104 ? -4.869 31.907 47.442 1.00 35.00 104 VAL A C 1
ATOM 788 O O . VAL A 1 104 ? -5.349 32.087 48.563 1.00 35.00 104 VAL A O 1
ATOM 791 N N . PRO A 1 105 ? -5.341 30.951 46.617 1.00 24.33 105 PRO A N 1
ATOM 792 C CA . PRO A 1 105 ? -5.774 29.696 47.225 1.00 24.33 105 PRO A CA 1
ATOM 793 C C . PRO A 1 105 ? -5.206 28.436 46.546 1.00 24.33 105 PRO A C 1
ATOM 795 O O . PRO A 1 105 ? -5.336 28.207 45.347 1.00 24.33 105 PRO A O 1
ATOM 798 N N . LEU A 1 106 ? -4.580 27.632 47.412 1.00 21.89 106 LEU A N 1
ATOM 799 C CA . LEU A 1 106 ? -4.355 26.180 47.443 1.00 21.89 106 LEU A CA 1
ATOM 800 C C . LEU A 1 106 ? -4.347 25.351 46.141 1.00 21.89 106 LEU A C 1
ATOM 802 O O . LEU A 1 106 ? -5.369 25.097 45.511 1.00 21.89 106 LEU A O 1
ATOM 806 N N . ALA A 1 107 ? -3.188 24.729 45.897 1.00 22.97 107 ALA A N 1
ATOM 807 C CA . ALA A 1 107 ? -3.009 23.588 45.004 1.00 22.97 107 ALA A CA 1
ATOM 808 C C . ALA A 1 107 ? -3.004 22.260 45.789 1.00 22.97 107 ALA A C 1
ATOM 810 O O . ALA A 1 107 ? -2.262 22.110 46.761 1.00 22.97 107 ALA A O 1
ATOM 811 N N . LEU A 1 108 ? -3.761 21.262 45.321 1.00 20.28 108 LEU A N 1
ATOM 812 C CA . LEU A 1 108 ? -3.602 19.860 45.725 1.00 20.28 108 LEU A CA 1
ATOM 813 C C . LEU A 1 108 ? -2.634 19.167 44.759 1.00 20.28 108 LEU A C 1
ATOM 815 O O . LEU A 1 108 ? -2.878 19.076 43.558 1.00 20.28 108 LEU A O 1
ATOM 819 N N . ARG A 1 109 ? -1.516 18.683 45.304 1.00 24.36 109 ARG A N 1
ATOM 820 C CA . ARG A 1 109 ? -0.441 17.983 44.592 1.00 24.36 109 ARG A CA 1
ATOM 821 C C . ARG A 1 109 ? -0.419 16.533 45.064 1.00 24.36 109 ARG A C 1
ATOM 823 O O . ARG A 1 109 ? -0.325 16.293 46.264 1.00 24.36 109 ARG A O 1
ATOM 830 N N . TRP A 1 110 ? -0.449 15.574 44.143 1.00 22.97 110 TRP A N 1
ATOM 831 C CA . TRP A 1 110 ? -0.182 14.172 44.466 1.00 22.97 110 TRP A CA 1
ATOM 832 C C . TRP A 1 110 ? 1.256 13.817 44.060 1.00 22.97 110 TRP A C 1
ATOM 834 O O . TRP A 1 110 ? 1.668 14.078 42.930 1.00 22.97 110 TRP A O 1
ATOM 844 N N . LYS A 1 111 ? 2.038 13.283 45.006 1.00 24.66 111 LYS A N 1
ATOM 845 C CA . LYS A 1 111 ? 3.370 12.691 44.794 1.00 24.66 111 LYS A CA 1
ATOM 846 C C . LYS A 1 111 ? 3.183 11.178 44.690 1.00 24.66 111 LYS A C 1
ATOM 848 O O . LYS A 1 111 ? 2.671 10.583 45.633 1.00 24.66 111 LYS A O 1
ATOM 853 N N . SER A 1 112 ? 3.632 10.559 43.600 1.00 28.00 112 SER A N 1
ATOM 854 C CA . SER A 1 112 ? 3.847 9.111 43.586 1.00 28.00 112 SER A CA 1
ATOM 855 C C . SER A 1 112 ? 5.208 8.815 44.207 1.00 28.00 112 SER A C 1
ATOM 857 O O . SER A 1 112 ? 6.242 9.244 43.688 1.00 28.00 112 SER A O 1
ATOM 859 N N . ASP A 1 113 ? 5.188 8.101 45.323 1.00 30.69 113 ASP A N 1
ATOM 860 C CA . ASP A 1 113 ? 6.370 7.563 45.978 1.00 30.69 113 ASP A CA 1
ATOM 861 C C . ASP A 1 113 ? 6.661 6.184 45.372 1.00 30.69 113 ASP A C 1
ATOM 863 O O . ASP A 1 113 ? 5.884 5.244 45.539 1.00 30.69 113 ASP A O 1
ATOM 867 N N . THR A 1 114 ? 7.749 6.059 44.615 1.00 34.47 114 THR A N 1
ATOM 868 C CA . THR A 1 114 ? 8.298 4.753 44.221 1.00 34.47 114 THR A CA 1
ATOM 869 C C . THR A 1 114 ? 9.798 4.766 44.463 1.00 34.47 114 THR A C 1
ATOM 871 O O . THR A 1 114 ? 10.601 4.989 43.556 1.00 34.47 114 THR A O 1
ATOM 874 N N . GLY A 1 115 ? 10.174 4.558 45.723 1.00 28.72 115 GLY A N 1
ATOM 875 C CA . GLY A 1 115 ? 11.520 4.162 46.105 1.00 28.72 115 GLY A CA 1
ATOM 876 C C . GLY A 1 115 ? 11.682 2.646 46.002 1.00 28.72 115 GLY A C 1
ATOM 877 O O . GLY A 1 115 ? 11.031 1.911 46.732 1.00 28.72 115 GLY A O 1
ATOM 878 N N . SER A 1 116 ? 12.548 2.183 45.101 1.00 28.55 116 SER A N 1
ATOM 879 C CA . SER A 1 116 ? 13.533 1.112 45.332 1.00 28.55 116 SER A CA 1
ATOM 880 C C . SER A 1 116 ? 14.342 0.911 44.047 1.00 28.55 116 SER A C 1
ATOM 882 O O . SER A 1 116 ? 13.781 0.793 42.960 1.00 28.55 116 SER A O 1
ATOM 884 N N . ARG A 1 117 ? 15.672 0.963 44.164 1.00 27.94 117 ARG A N 1
ATOM 885 C CA . ARG A 1 117 ? 16.637 0.951 43.056 1.00 27.94 117 ARG A CA 1
ATOM 886 C C . ARG A 1 117 ? 17.031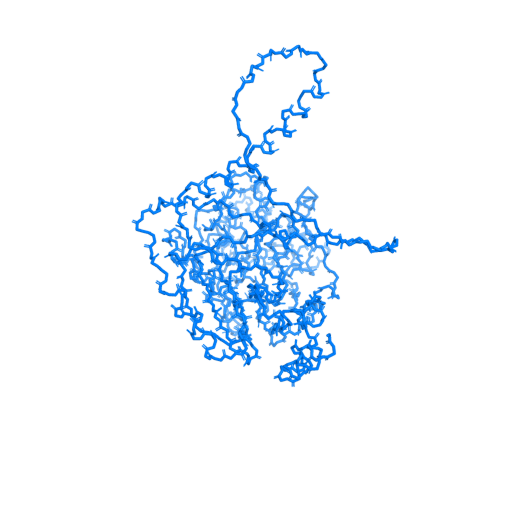 -0.481 42.684 1.00 27.94 117 ARG A C 1
ATOM 888 O O . ARG A 1 117 ? 17.448 -1.238 43.552 1.00 27.94 117 ARG A O 1
ATOM 895 N N . SER A 1 118 ? 17.051 -0.775 41.385 1.00 26.33 118 SER A N 1
ATOM 896 C CA . SER A 1 118 ? 17.912 -1.787 40.757 1.00 26.33 118 SER A CA 1
ATOM 897 C C . SER A 1 118 ? 18.604 -1.117 39.558 1.00 26.33 118 SER A C 1
ATOM 899 O O . SER A 1 118 ? 18.001 -0.310 38.854 1.00 26.33 118 SER A O 1
ATOM 901 N N . PHE A 1 119 ? 19.903 -1.362 39.382 1.00 29.34 119 PHE A N 1
ATOM 902 C CA . PHE A 1 119 ? 20.802 -0.587 38.511 1.00 29.34 119 PHE A CA 1
ATOM 903 C C . PHE A 1 119 ? 20.724 -0.988 37.017 1.00 29.34 119 PHE A C 1
ATOM 905 O O . PHE A 1 119 ? 21.494 -0.468 36.214 1.00 29.34 119 PHE A O 1
ATOM 912 N N . PHE A 1 120 ? 19.788 -1.872 36.634 1.00 27.28 120 PHE A N 1
ATOM 913 C CA . PHE A 1 120 ? 19.577 -2.312 35.243 1.00 27.28 120 PHE A CA 1
ATOM 914 C C . PHE A 1 120 ? 18.177 -2.047 34.664 1.00 27.28 120 PHE A C 1
ATOM 916 O O . PHE A 1 120 ? 17.995 -2.209 33.460 1.00 27.28 120 PHE A O 1
ATOM 923 N N . ASP A 1 121 ? 17.230 -1.526 35.446 1.00 30.50 121 ASP A N 1
ATOM 924 C CA . ASP A 1 121 ? 15.919 -1.124 34.931 1.00 30.50 121 ASP A CA 1
ATOM 925 C C . ASP A 1 121 ? 15.883 0.387 34.712 1.00 30.50 121 ASP A C 1
ATOM 927 O O . ASP A 1 121 ? 15.872 1.174 35.660 1.00 30.50 121 ASP A O 1
ATOM 931 N N . ARG A 1 122 ? 15.836 0.836 33.453 1.00 27.88 122 ARG A N 1
ATOM 932 C CA . ARG A 1 122 ? 15.343 2.191 33.183 1.00 27.88 122 ARG A CA 1
ATOM 933 C C . ARG A 1 122 ? 13.831 2.171 33.422 1.00 27.88 122 ARG A C 1
ATOM 935 O O . ARG A 1 122 ? 13.140 1.510 32.649 1.00 27.88 122 ARG A O 1
ATOM 942 N N . PRO A 1 123 ? 13.288 2.900 34.413 1.00 28.97 123 PRO A N 1
ATOM 943 C CA . PRO A 1 123 ? 11.848 2.995 34.563 1.00 28.97 123 PRO A CA 1
ATOM 944 C C . PRO A 1 123 ? 11.293 3.716 33.331 1.00 28.97 123 PRO A C 1
ATOM 946 O O . PRO A 1 123 ? 11.626 4.878 33.078 1.00 28.97 123 PRO A O 1
ATOM 949 N N . GLN A 1 124 ? 10.452 3.036 32.548 1.00 37.72 124 GLN A N 1
ATOM 950 C CA . GLN A 1 124 ? 9.515 3.743 31.686 1.00 37.72 124 GLN A CA 1
ATOM 951 C C . GLN A 1 124 ? 8.645 4.587 32.618 1.00 37.72 124 GLN A C 1
ATOM 953 O O . GLN A 1 124 ? 7.868 4.061 33.411 1.00 37.72 124 GLN A O 1
ATOM 958 N N . ALA A 1 125 ? 8.835 5.904 32.595 1.00 33.12 125 ALA A N 1
ATOM 959 C CA . ALA A 1 125 ? 7.944 6.810 33.294 1.00 33.12 125 ALA A CA 1
ATOM 960 C C . ALA A 1 125 ? 6.546 6.637 32.685 1.00 33.12 125 ALA A C 1
ATOM 962 O O . ALA A 1 125 ? 6.313 7.032 31.542 1.00 33.12 125 ALA A O 1
ATOM 963 N N . TYR A 1 126 ? 5.635 6.011 33.429 1.00 38.72 126 TYR A N 1
ATOM 964 C CA . TYR A 1 126 ? 4.225 5.953 33.074 1.00 38.72 126 TYR A CA 1
ATOM 965 C C . TYR A 1 126 ? 3.667 7.372 33.183 1.00 38.72 126 TYR A C 1
ATOM 967 O O . TYR A 1 126 ? 3.357 7.858 34.270 1.00 38.72 126 TYR A O 1
ATOM 975 N N . PHE A 1 127 ? 3.601 8.079 32.057 1.00 39.22 127 PHE A N 1
ATOM 976 C CA . PHE A 1 127 ? 2.914 9.359 31.993 1.00 39.22 127 PHE A CA 1
ATOM 977 C C . PHE A 1 127 ? 1.409 9.092 32.077 1.00 39.22 127 PHE A C 1
ATOM 979 O O . PHE A 1 127 ? 0.798 8.602 31.128 1.00 39.22 127 PHE A O 1
ATOM 986 N N . THR A 1 128 ? 0.801 9.413 33.217 1.00 44.75 128 THR A N 1
ATOM 987 C CA . THR A 1 128 ? -0.654 9.540 33.330 1.00 44.75 128 THR A CA 1
ATOM 988 C C . THR A 1 128 ? -1.067 10.842 32.652 1.00 44.75 128 THR A C 1
ATOM 990 O O . THR A 1 128 ? -1.151 11.886 33.295 1.00 44.75 128 THR A O 1
ATOM 993 N N . GLU A 1 129 ? -1.233 10.803 31.332 1.00 51.66 129 GLU A N 1
ATOM 994 C CA . GLU A 1 129 ? -1.910 11.873 30.600 1.00 51.66 129 GLU A CA 1
ATOM 995 C C . GLU A 1 129 ? -3.419 11.622 30.618 1.00 51.66 129 GLU A C 1
ATOM 997 O O . GLU A 1 129 ? -3.880 10.558 30.185 1.00 51.66 129 GLU A O 1
ATOM 1002 N N . ASP A 1 130 ? -4.175 12.615 31.089 1.00 54.66 130 ASP A N 1
ATOM 1003 C CA . ASP A 1 130 ? -5.631 12.629 30.993 1.00 54.66 130 ASP A CA 1
ATOM 1004 C C . ASP A 1 130 ? -6.039 12.758 29.518 1.00 54.66 130 ASP A C 1
ATOM 1006 O O . ASP A 1 130 ? -5.632 13.687 28.811 1.00 54.66 130 ASP A O 1
ATOM 1010 N N . ILE A 1 131 ? -6.848 11.814 29.037 1.00 56.44 131 ILE A N 1
ATOM 1011 C CA . ILE A 1 131 ? -7.438 11.880 27.699 1.00 56.44 131 ILE A CA 1
ATOM 1012 C C . ILE A 1 131 ? -8.796 12.565 27.830 1.00 56.44 131 ILE A C 1
ATOM 1014 O O . ILE A 1 131 ? -9.749 11.979 28.340 1.00 56.44 131 ILE A O 1
ATOM 1018 N N . LEU A 1 132 ? -8.885 13.803 27.348 1.00 61.91 132 LEU A N 1
ATOM 1019 C CA . LEU A 1 132 ? -10.157 14.503 27.191 1.00 61.91 132 LEU A CA 1
ATOM 1020 C C . LEU A 1 132 ? -10.835 14.018 25.906 1.00 61.91 132 LEU A C 1
ATOM 1022 O O . LEU A 1 132 ? -10.302 14.204 24.811 1.00 61.91 132 LEU A O 1
ATOM 1026 N N . LEU A 1 133 ? -11.998 13.383 26.053 1.00 64.19 133 LEU A N 1
ATOM 1027 C CA . LEU A 1 133 ? -12.831 12.936 24.940 1.00 64.19 133 LEU A CA 1
ATOM 1028 C C . LEU A 1 133 ? -13.985 13.912 24.745 1.00 64.19 133 LEU A C 1
ATOM 1030 O O . LEU A 1 133 ? -14.788 14.123 25.653 1.00 64.19 133 LEU A O 1
ATOM 1034 N N . GLU A 1 134 ? -14.090 14.479 23.547 1.00 71.19 134 GLU A N 1
ATOM 1035 C CA . GLU A 1 134 ? -15.254 15.273 23.178 1.00 71.19 134 GLU A CA 1
ATOM 1036 C C . GLU A 1 134 ? -16.388 14.331 22.752 1.00 71.19 134 GLU A C 1
ATOM 1038 O O . GLU A 1 134 ? -16.455 13.872 21.612 1.00 71.19 134 GLU A O 1
ATOM 1043 N N . LEU A 1 135 ? -17.264 13.992 23.703 1.00 74.81 135 LEU A N 1
ATOM 1044 C CA . LEU A 1 135 ? -18.338 13.015 23.491 1.00 74.81 135 LEU A CA 1
ATOM 1045 C C . LEU A 1 135 ? -19.403 13.479 22.485 1.00 74.81 135 LEU A C 1
ATOM 1047 O O . LEU A 1 135 ? -20.120 12.645 21.946 1.00 74.81 135 LEU A O 1
ATOM 1051 N N . SER A 1 136 ? -19.473 14.780 22.187 1.00 75.75 136 SER A N 1
ATOM 1052 C CA . SER A 1 136 ? -20.397 15.363 21.201 1.00 75.75 136 SER A CA 1
ATOM 1053 C C . SER A 1 136 ? -20.220 14.781 19.794 1.00 75.75 136 SER A C 1
ATOM 1055 O O . SER A 1 136 ? -21.179 14.675 19.035 1.00 75.75 136 SER A O 1
ATOM 1057 N N . LEU A 1 137 ? -18.989 14.381 19.462 1.00 73.50 137 LEU A N 1
ATOM 1058 C CA . LEU A 1 137 ? -18.610 13.799 18.176 1.00 73.50 137 LEU A CA 1
ATOM 1059 C C . LEU A 1 137 ? -18.445 12.277 18.256 1.00 73.50 137 LEU A C 1
ATOM 1061 O O . LEU A 1 137 ? -18.050 11.647 17.274 1.00 73.50 137 LEU A O 1
ATOM 1065 N N . ALA A 1 138 ? -18.686 11.685 19.427 1.00 80.12 138 ALA A N 1
ATOM 1066 C CA . ALA A 1 138 ? -18.452 10.274 19.659 1.00 80.12 138 ALA A CA 1
ATOM 1067 C C . ALA A 1 138 ? -19.690 9.442 19.315 1.00 80.12 138 ALA A C 1
ATOM 1069 O O . ALA A 1 138 ? -20.786 9.681 19.819 1.00 80.12 138 ALA A O 1
ATOM 1070 N N . SER A 1 139 ? -19.504 8.386 18.527 1.00 86.75 139 SER A N 1
ATOM 1071 C CA . SER A 1 139 ? -20.472 7.298 18.448 1.00 86.75 139 SER A CA 1
ATOM 1072 C C . SER A 1 139 ? -20.157 6.252 19.514 1.00 86.75 139 SER A C 1
ATOM 1074 O O . SER A 1 139 ? -19.008 5.857 19.715 1.00 86.75 139 SER A O 1
ATOM 1076 N N . VAL A 1 140 ? -21.189 5.808 20.230 1.00 87.62 140 VAL A N 1
ATOM 1077 C CA . VAL A 1 140 ? -21.057 4.822 21.306 1.00 87.62 140 VAL A CA 1
ATOM 1078 C C . VAL A 1 140 ? -21.791 3.552 20.907 1.00 87.62 140 VAL A C 1
ATOM 1080 O O . VAL A 1 140 ? -23.004 3.565 20.672 1.00 87.62 140 VAL A O 1
ATOM 1083 N N . SER A 1 141 ? -21.066 2.442 20.860 1.00 90.75 141 SER A N 1
ATOM 1084 C CA . SER A 1 141 ? -21.598 1.128 20.506 1.00 90.75 141 SER A CA 1
ATOM 1085 C C . SER A 1 141 ? -21.186 0.076 21.532 1.00 90.75 141 SER A C 1
ATOM 1087 O O . SER A 1 141 ? -20.184 0.219 22.232 1.00 90.75 141 SER A O 1
ATOM 1089 N N . ARG A 1 142 ? -21.999 -0.975 21.657 1.00 90.50 142 ARG A N 1
ATOM 1090 C CA . ARG A 1 142 ? -21.611 -2.164 22.420 1.00 90.50 142 ARG A CA 1
ATOM 1091 C C . ARG A 1 142 ? -20.731 -3.033 21.539 1.00 90.50 142 ARG A C 1
ATOM 1093 O O . ARG A 1 142 ? -20.987 -3.148 20.344 1.00 90.50 142 ARG A O 1
ATOM 1100 N N . THR A 1 143 ? -19.736 -3.654 22.145 1.00 87.69 143 THR A N 1
ATOM 1101 C CA . THR A 1 143 ? -18.871 -4.621 21.480 1.00 87.69 143 THR A CA 1
ATOM 1102 C C . THR A 1 143 ? -18.484 -5.730 22.452 1.00 87.69 143 THR A C 1
ATOM 1104 O O . THR A 1 143 ? -18.848 -5.705 23.629 1.00 87.69 143 THR A O 1
ATOM 1107 N N . VAL A 1 144 ? -17.774 -6.730 21.951 1.00 82.12 144 VAL A N 1
ATOM 1108 C CA . VAL A 1 144 ? -17.235 -7.830 22.742 1.00 82.12 144 VAL A CA 1
ATOM 1109 C C . VAL A 1 144 ? -15.759 -7.954 22.406 1.00 82.12 144 VAL A C 1
ATOM 1111 O O . VAL A 1 144 ? -15.394 -8.134 21.246 1.00 82.12 144 VAL A O 1
ATOM 1114 N N . ILE A 1 145 ? -14.906 -7.873 23.421 1.00 75.12 145 ILE A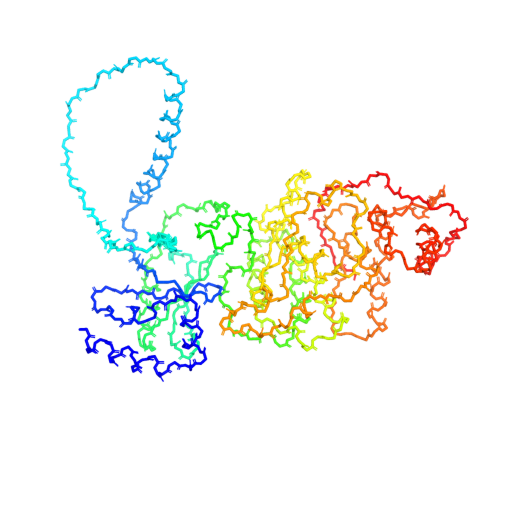 N 1
ATOM 1115 C CA . ILE A 1 145 ? -13.463 -8.035 23.274 1.00 75.12 145 ILE A CA 1
ATOM 1116 C C . ILE A 1 145 ? -13.090 -9.365 23.892 1.00 75.12 145 ILE A C 1
ATOM 1118 O O . ILE A 1 145 ? -13.130 -9.529 25.108 1.00 75.12 145 ILE A O 1
ATOM 1122 N N . ALA A 1 146 ? -12.771 -10.322 23.020 1.00 69.44 146 ALA A N 1
ATOM 1123 C CA . ALA A 1 146 ? -12.360 -11.665 23.409 1.00 69.44 146 ALA A CA 1
ATOM 1124 C C . ALA A 1 146 ? -13.304 -12.330 24.430 1.00 69.44 146 ALA A C 1
ATOM 1126 O O . ALA A 1 146 ? -12.897 -12.827 25.476 1.00 69.44 146 ALA A O 1
ATOM 1127 N N . GLY A 1 147 ? -14.601 -12.289 24.122 1.00 75.56 147 GLY A N 1
ATOM 1128 C CA . GLY A 1 147 ? -15.661 -12.858 24.956 1.00 75.56 147 GLY A CA 1
ATOM 1129 C C . GLY A 1 147 ? -16.120 -11.966 26.112 1.00 75.56 147 GLY A C 1
ATOM 1130 O O . GLY A 1 147 ? -17.200 -12.205 26.646 1.00 75.56 147 GLY A O 1
ATOM 1131 N N . ALA A 1 148 ? -15.374 -10.915 26.468 1.00 77.25 148 ALA A N 1
ATOM 1132 C CA . ALA A 1 148 ? -15.777 -9.973 27.506 1.00 77.25 148 ALA A CA 1
ATOM 1133 C C . ALA A 1 148 ? -16.642 -8.832 26.934 1.00 77.25 148 ALA A C 1
ATOM 1135 O O . ALA A 1 148 ? -16.311 -8.285 25.875 1.00 77.25 148 ALA A O 1
ATOM 1136 N N . PRO A 1 149 ? -17.732 -8.438 27.616 1.00 81.69 149 PRO A N 1
ATOM 1137 C CA . PRO A 1 149 ? -18.548 -7.301 27.206 1.00 81.69 149 PRO A CA 1
ATOM 1138 C C . PRO A 1 149 ? -17.731 -6.007 27.262 1.00 81.69 149 PRO A C 1
ATOM 1140 O O . PRO A 1 149 ? -16.887 -5.814 28.138 1.00 81.69 149 PRO A O 1
ATOM 1143 N N . ALA A 1 150 ? -17.962 -5.118 26.301 1.00 86.12 150 ALA A N 1
ATOM 1144 C CA . ALA A 1 150 ? -17.233 -3.867 26.192 1.00 86.12 150 ALA A CA 1
ATOM 1145 C C . ALA A 1 150 ? -18.079 -2.756 25.554 1.00 86.12 150 ALA A C 1
ATOM 1147 O O . ALA A 1 150 ? -19.091 -2.993 24.889 1.00 86.12 150 ALA A O 1
ATOM 1148 N N . VAL A 1 151 ? -17.632 -1.518 25.736 1.00 85.94 151 VAL A N 1
ATOM 1149 C CA . VAL A 1 151 ? -18.204 -0.322 25.112 1.00 85.94 151 VAL A CA 1
ATOM 1150 C C . VAL A 1 151 ? -17.147 0.309 24.219 1.00 85.94 151 VAL A C 1
ATOM 1152 O O . VAL A 1 151 ? -16.059 0.629 24.686 1.00 85.94 151 VAL A O 1
ATOM 1155 N N . ALA A 1 152 ? -17.458 0.494 22.940 1.00 86.94 152 ALA A N 1
ATOM 1156 C CA . ALA A 1 152 ? -16.617 1.219 22.000 1.00 86.94 152 ALA A CA 1
ATOM 1157 C C . ALA A 1 152 ? -17.121 2.659 21.857 1.00 86.94 152 ALA A C 1
ATOM 1159 O O . ALA A 1 152 ? -18.288 2.896 21.537 1.00 86.94 152 ALA A O 1
ATOM 1160 N N . VAL A 1 153 ? -16.228 3.617 22.081 1.00 84.38 153 VAL A N 1
ATOM 1161 C CA . VAL A 1 153 ? -16.443 5.054 21.897 1.00 84.38 153 VAL A CA 1
ATOM 1162 C C . VAL A 1 153 ? -15.584 5.495 20.720 1.00 84.38 153 VAL A C 1
ATOM 1164 O O . VAL A 1 153 ? -14.361 5.557 20.826 1.00 84.38 153 VAL A O 1
ATOM 1167 N N . THR A 1 154 ? -16.217 5.772 19.587 1.00 82.38 154 THR A N 1
ATOM 1168 C CA . THR A 1 154 ? -15.543 6.140 18.340 1.00 82.38 154 THR A CA 1
ATOM 1169 C C . THR A 1 154 ? -15.718 7.626 18.082 1.00 82.38 154 THR A C 1
ATOM 1171 O O . THR A 1 154 ? -16.824 8.077 17.811 1.00 82.38 154 THR A O 1
ATOM 1174 N N . ILE A 1 155 ? -14.631 8.383 18.143 1.00 79.31 155 ILE A N 1
ATOM 1175 C CA . ILE A 1 155 ? -14.555 9.773 17.679 1.00 79.31 155 ILE A CA 1
ATOM 1176 C C . ILE A 1 155 ? -13.945 9.806 16.266 1.00 79.31 155 ILE A C 1
ATOM 1178 O O . ILE A 1 155 ? -13.307 8.827 15.865 1.00 79.31 155 ILE A O 1
ATOM 1182 N N . PRO A 1 156 ? -14.058 10.914 15.505 1.00 72.62 156 PRO A N 1
ATOM 1183 C CA . PRO A 1 156 ? -13.539 10.990 14.135 1.00 72.62 156 PRO A CA 1
ATOM 1184 C C . PRO A 1 156 ? -12.050 10.650 13.997 1.00 72.62 156 PRO A C 1
ATOM 1186 O O . PRO A 1 156 ? -11.596 10.270 12.923 1.00 72.62 156 PRO A O 1
ATOM 1189 N N . GLN A 1 157 ? -11.279 10.786 15.078 1.00 68.38 157 GLN A N 1
ATOM 1190 C CA . GLN A 1 157 ? -9.842 10.531 15.094 1.00 68.38 157 GLN A CA 1
ATOM 1191 C C . GLN A 1 157 ? -9.457 9.157 15.654 1.00 68.38 157 GLN A C 1
ATOM 1193 O O . GLN A 1 157 ? -8.329 8.728 15.416 1.00 68.38 157 GLN A O 1
ATOM 1198 N N . ARG A 1 158 ? -10.320 8.497 16.444 1.00 74.62 158 ARG A N 1
ATOM 1199 C CA . ARG A 1 158 ? -9.958 7.257 17.146 1.00 74.62 158 ARG A CA 1
ATOM 1200 C C . ARG A 1 158 ? -11.150 6.502 17.728 1.00 74.62 158 ARG A C 1
ATOM 1202 O O . ARG A 1 158 ? -12.121 7.114 18.159 1.00 74.62 158 ARG A O 1
ATOM 1209 N N . GLN A 1 159 ? -11.011 5.188 17.871 1.00 80.44 159 GLN A N 1
ATOM 1210 C CA . GLN A 1 159 ? -11.865 4.371 18.726 1.00 80.44 159 GLN A CA 1
ATOM 1211 C C . GLN A 1 159 ? -11.174 4.027 20.052 1.00 80.44 159 GLN A C 1
ATOM 1213 O O . GLN A 1 159 ? -10.018 3.605 20.088 1.00 80.44 159 GLN A O 1
ATOM 1218 N N . PHE A 1 160 ? -11.916 4.180 21.144 1.00 81.12 160 PHE A N 1
ATOM 1219 C CA . PHE A 1 160 ? -11.544 3.745 22.484 1.00 81.12 160 PHE A CA 1
ATOM 1220 C C . PHE A 1 160 ? -12.465 2.612 22.903 1.00 81.12 160 PHE A C 1
ATOM 1222 O O . PHE A 1 160 ? -13.683 2.749 22.790 1.00 81.12 160 PHE A O 1
ATOM 1229 N N . VAL A 1 161 ? -11.908 1.512 23.405 1.00 79.25 161 VAL A N 1
ATOM 1230 C CA . VAL A 1 161 ? -12.711 0.381 23.868 1.00 79.25 161 VAL A CA 1
ATOM 1231 C C . VAL A 1 161 ? -12.524 0.176 25.365 1.00 79.25 161 VAL A C 1
ATOM 1233 O O . VAL A 1 161 ? -11.402 0.074 25.860 1.00 79.25 161 VAL A O 1
ATOM 1236 N N . PHE A 1 162 ? -13.649 0.122 26.073 1.00 81.75 162 PHE A N 1
ATOM 1237 C CA . PHE A 1 162 ? -13.758 0.011 27.521 1.00 81.75 162 PHE A CA 1
ATOM 1238 C C . PHE A 1 162 ? -14.336 -1.369 27.849 1.00 81.75 162 PHE A C 1
ATOM 1240 O O . PHE A 1 162 ? -15.526 -1.601 27.639 1.00 81.75 162 PHE A O 1
ATOM 1247 N N . VAL A 1 163 ? -13.502 -2.298 28.321 1.00 79.56 163 VAL A N 1
ATOM 1248 C CA . VAL A 1 163 ? -13.951 -3.647 28.718 1.00 79.56 163 VAL A CA 1
ATOM 1249 C C . VAL A 1 163 ? -14.625 -3.580 30.088 1.00 79.56 163 VAL A C 1
ATOM 1251 O O . VAL A 1 163 ? -14.081 -2.980 31.016 1.00 79.56 163 VAL A O 1
ATOM 1254 N N . THR A 1 164 ? -15.801 -4.190 30.222 1.00 81.00 164 THR A N 1
ATOM 1255 C CA . THR A 1 164 ? -16.596 -4.205 31.456 1.00 81.00 164 THR A CA 1
ATOM 1256 C C . THR A 1 164 ? -16.668 -5.606 32.054 1.00 81.00 164 THR A C 1
ATOM 1258 O O . THR A 1 164 ? -16.281 -6.597 31.435 1.00 81.00 164 THR A O 1
ATOM 1261 N N . ARG A 1 165 ? -17.145 -5.710 33.299 1.00 80.88 165 ARG A N 1
ATOM 1262 C CA . ARG A 1 165 ? -17.245 -6.999 34.003 1.00 80.88 165 ARG A CA 1
ATOM 1263 C C . ARG A 1 165 ? -18.484 -7.787 33.598 1.00 80.88 165 ARG A C 1
ATOM 1265 O O . ARG A 1 165 ? -18.508 -9.003 33.761 1.00 80.88 165 ARG A O 1
ATOM 1272 N N . SER A 1 166 ? -19.519 -7.098 33.127 1.00 83.94 166 SER A N 1
ATOM 1273 C CA . SER A 1 166 ? -20.768 -7.710 32.689 1.00 83.94 166 SER A CA 1
ATOM 1274 C C . SER A 1 166 ? -21.434 -6.899 31.582 1.00 83.94 166 SER A C 1
ATOM 1276 O O . SER A 1 166 ? -21.100 -5.729 31.351 1.00 83.94 166 SER A O 1
ATOM 1278 N N . THR A 1 167 ? -22.381 -7.534 30.894 1.00 89.31 167 THR A N 1
ATOM 1279 C CA . THR A 1 167 ? -23.184 -6.891 29.855 1.00 89.31 167 THR A CA 1
ATOM 1280 C C . THR A 1 167 ? -23.995 -5.747 30.453 1.00 89.31 167 THR A C 1
ATOM 1282 O O . THR A 1 167 ? -23.988 -4.657 29.907 1.00 89.31 167 THR A O 1
ATOM 1285 N N . GLU A 1 168 ? -24.585 -5.913 31.639 1.00 90.81 168 GLU A N 1
ATOM 1286 C CA . GLU A 1 168 ? -25.354 -4.853 32.308 1.00 90.81 168 GLU A CA 1
ATOM 1287 C C . GLU A 1 168 ? -24.495 -3.617 32.622 1.00 90.81 168 GLU A C 1
ATOM 1289 O O . GLU A 1 168 ? -24.968 -2.481 32.537 1.00 90.81 168 GLU A O 1
ATOM 1294 N N . GLU A 1 169 ? -23.219 -3.815 32.967 1.00 84.94 169 GLU A N 1
ATOM 1295 C CA . GLU A 1 169 ? -22.281 -2.712 33.179 1.00 84.94 169 GLU A CA 1
ATOM 1296 C C . GLU A 1 169 ? -21.948 -1.992 31.865 1.00 84.94 169 GLU A C 1
ATOM 1298 O O . GLU A 1 169 ? -21.983 -0.760 31.834 1.00 84.94 169 GLU A O 1
ATOM 1303 N N . ALA A 1 170 ? -21.704 -2.732 30.776 1.00 83.81 170 ALA A N 1
ATOM 1304 C CA . ALA A 1 170 ? -21.521 -2.149 29.442 1.00 83.81 170 ALA A CA 1
ATOM 1305 C C . ALA A 1 170 ? -22.765 -1.374 28.993 1.00 83.81 170 ALA A C 1
ATOM 1307 O O . ALA A 1 170 ? -22.662 -0.276 28.447 1.00 83.81 170 ALA A O 1
ATOM 1308 N N . ASP A 1 171 ? -23.947 -1.913 29.267 1.00 89.12 171 ASP A N 1
ATOM 1309 C CA . ASP A 1 171 ? -25.235 -1.324 28.930 1.00 89.12 171 ASP A CA 1
ATOM 1310 C C . ASP A 1 171 ? -25.435 0.005 29.646 1.00 89.12 171 ASP A C 1
ATOM 1312 O O . ASP A 1 171 ? -25.780 1.008 29.016 1.00 89.12 171 ASP A O 1
ATOM 1316 N N . LYS A 1 172 ? -25.156 0.014 30.953 1.00 87.25 172 LYS A N 1
ATOM 1317 C CA . LYS A 1 172 ? -25.206 1.210 31.789 1.00 87.25 172 LYS A CA 1
ATOM 1318 C C . LYS A 1 172 ? -24.213 2.261 31.303 1.00 87.25 172 LYS A C 1
ATOM 1320 O O . LYS A 1 172 ? -24.591 3.418 31.160 1.00 87.25 172 LYS A O 1
ATOM 1325 N N . TRP A 1 173 ? -22.979 1.866 30.999 1.00 84.44 173 TRP A N 1
ATOM 1326 C CA . TRP A 1 173 ? -21.957 2.766 30.462 1.00 84.44 173 TRP A CA 1
ATOM 1327 C C . TRP A 1 173 ? -22.356 3.361 29.114 1.00 84.44 173 TRP A C 1
ATOM 1329 O O . TRP A 1 173 ? -22.316 4.578 28.941 1.00 84.44 173 TRP A O 1
ATOM 1339 N N . ALA A 1 174 ? -22.786 2.524 28.171 1.00 87.81 174 ALA A N 1
ATOM 1340 C CA . ALA A 1 174 ? -23.221 2.968 26.855 1.00 87.81 174 ALA A CA 1
ATOM 1341 C C . ALA A 1 174 ? -24.417 3.927 26.954 1.00 87.81 174 ALA A C 1
ATOM 1343 O O . ALA A 1 174 ? -24.455 4.926 26.238 1.00 87.81 174 ALA A O 1
ATOM 1344 N N . ALA A 1 175 ? -25.369 3.660 27.855 1.00 88.06 175 ALA A N 1
ATOM 1345 C CA . ALA A 1 175 ? -26.493 4.552 28.119 1.00 88.06 175 ALA A CA 1
ATOM 1346 C C . ALA A 1 175 ? -26.038 5.885 28.735 1.00 88.06 175 ALA A C 1
ATOM 1348 O O . ALA A 1 175 ? -26.448 6.938 28.255 1.00 88.06 175 ALA A O 1
ATOM 1349 N N . SER A 1 176 ? -25.154 5.862 29.739 1.00 84.94 176 SER A N 1
ATOM 1350 C CA . SER A 1 176 ? -24.619 7.077 30.369 1.00 84.94 176 SER A CA 1
ATOM 1351 C C . SER A 1 176 ? -23.834 7.952 29.391 1.00 84.94 176 SER A C 1
ATOM 1353 O O . SER A 1 176 ? -23.997 9.168 29.404 1.00 84.94 176 SER A O 1
ATOM 1355 N N . LEU A 1 177 ? -23.026 7.352 28.514 1.00 82.62 177 LEU A N 1
ATOM 1356 C CA . LEU A 1 177 ? -22.266 8.090 27.502 1.00 82.62 177 LEU A CA 1
ATOM 1357 C C . LEU A 1 177 ? -23.175 8.684 26.415 1.00 82.62 177 LEU A C 1
ATOM 1359 O O . LEU A 1 177 ? -22.929 9.801 25.976 1.00 82.62 177 LEU A O 1
ATOM 1363 N N . LYS A 1 178 ? -24.246 7.979 26.018 1.00 84.62 178 LYS A N 1
ATOM 1364 C CA . LYS A 1 178 ? -25.246 8.483 25.055 1.00 84.62 178 LYS A CA 1
ATOM 1365 C C . LYS A 1 178 ? -26.160 9.564 25.633 1.00 84.62 178 LYS A C 1
ATOM 1367 O O . LYS A 1 178 ? -26.640 10.406 24.886 1.00 84.62 178 LYS A O 1
ATOM 1372 N N . ALA A 1 179 ? -26.432 9.515 26.936 1.00 79.56 179 ALA A N 1
ATOM 1373 C CA . ALA A 1 179 ? -27.290 10.480 27.619 1.00 79.56 179 ALA A CA 1
ATOM 1374 C C . ALA A 1 179 ? -26.589 11.820 27.898 1.00 79.56 179 ALA A C 1
ATOM 1376 O O . ALA A 1 179 ? -27.257 12.779 28.282 1.00 79.56 179 ALA A O 1
ATOM 1377 N N . SER A 1 180 ? -25.264 11.897 27.729 1.00 69.44 180 SER A N 1
ATOM 1378 C CA . SER A 1 180 ? -24.523 13.137 27.946 1.00 69.44 180 SER A CA 1
ATOM 1379 C C . SER A 1 180 ? -24.942 14.172 26.889 1.00 69.44 180 SER A C 1
ATOM 1381 O O . SER A 1 180 ? -24.838 13.891 25.692 1.00 69.44 180 SER A O 1
ATOM 1383 N N . PRO A 1 181 ? -25.477 15.338 27.295 1.00 57.84 181 PRO A N 1
ATOM 1384 C CA . PRO A 1 181 ? -26.041 16.307 26.367 1.00 57.84 181 PRO A CA 1
ATOM 1385 C C . PRO A 1 181 ? -24.965 16.813 25.406 1.00 57.84 181 PRO A C 1
ATOM 1387 O O . PRO A 1 181 ? -23.882 17.213 25.833 1.00 57.84 181 PRO A O 1
ATOM 1390 N N . SER A 1 182 ? -25.277 16.823 24.107 1.00 52.72 182 SER A N 1
ATOM 1391 C CA . SER A 1 182 ? -24.398 17.420 23.103 1.00 52.72 182 SER A CA 1
ATOM 1392 C C . SER A 1 182 ? -24.210 18.907 23.444 1.00 52.72 182 SER A C 1
ATOM 1394 O O . SER A 1 182 ? -25.205 19.637 23.442 1.00 52.72 182 SER A O 1
ATOM 1396 N N . PRO A 1 183 ? -22.993 19.390 23.760 1.00 53.69 183 PRO A N 1
ATOM 1397 C CA . PRO A 1 183 ? -22.740 20.808 23.967 1.00 53.69 183 PRO A CA 1
ATOM 1398 C C . PRO A 1 183 ? -23.163 21.569 22.710 1.00 53.69 183 PRO A C 1
ATOM 1400 O O . PRO A 1 183 ? -22.606 21.388 21.631 1.00 53.69 183 PRO A O 1
ATOM 1403 N N . THR A 1 184 ? -24.193 22.402 22.838 1.00 44.97 184 THR A N 1
ATOM 1404 C CA . THR A 1 184 ? -24.863 23.055 21.708 1.00 44.97 184 THR A CA 1
ATOM 1405 C C . THR A 1 184 ? -24.068 24.195 21.076 1.00 44.97 184 THR A C 1
ATOM 1407 O O . THR A 1 184 ? -24.550 24.766 20.112 1.00 44.97 184 THR A O 1
ATOM 1410 N N . ASN A 1 185 ? -22.864 24.533 21.553 1.00 45.50 185 ASN A N 1
ATOM 1411 C CA . ASN A 1 185 ? -22.101 25.686 21.056 1.00 45.50 185 ASN A CA 1
ATOM 1412 C C . ASN A 1 185 ? -20.575 25.534 21.234 1.00 45.50 185 ASN A C 1
ATOM 1414 O O . ASN A 1 185 ? -19.917 26.439 21.751 1.00 45.50 185 ASN A O 1
ATOM 1418 N N . THR A 1 186 ? -19.983 24.410 20.822 1.00 44.34 186 THR A N 1
ATOM 1419 C CA . THR A 1 186 ? -18.514 24.329 20.726 1.00 44.34 186 THR A CA 1
ATOM 1420 C C . THR A 1 186 ? -18.076 24.794 19.332 1.00 44.34 186 THR A C 1
ATOM 1422 O O . THR A 1 186 ? -18.536 24.225 18.340 1.00 44.34 186 THR A O 1
ATOM 1425 N N . PRO A 1 187 ? -17.215 25.823 19.203 1.00 45.28 187 PRO A N 1
ATOM 1426 C CA . PRO A 1 187 ? -16.681 26.218 17.904 1.00 45.28 187 PRO A CA 1
ATOM 1427 C C . PRO A 1 187 ? -15.946 25.031 17.278 1.00 45.28 187 PRO A C 1
ATOM 1429 O O . PRO A 1 187 ? -15.175 24.362 17.964 1.00 45.28 187 PRO A O 1
ATOM 1432 N N . ALA A 1 188 ? -16.200 24.781 15.988 1.00 44.84 188 ALA A N 1
ATOM 1433 C CA . ALA A 1 188 ? -15.599 23.692 15.225 1.00 44.84 188 ALA A CA 1
ATOM 1434 C C . ALA A 1 188 ? -14.081 23.684 15.441 1.00 44.84 188 ALA A C 1
ATOM 1436 O O . ALA A 1 188 ? -13.364 24.544 14.921 1.00 44.84 188 ALA A O 1
ATOM 1437 N N . ALA A 1 189 ? -13.603 22.742 16.259 1.00 43.28 189 ALA A N 1
ATOM 1438 C CA . ALA A 1 189 ? -12.192 22.602 16.548 1.00 43.28 189 ALA A CA 1
ATOM 1439 C C . ALA A 1 189 ? -11.485 22.347 15.218 1.00 43.28 189 ALA A C 1
ATOM 1441 O O . ALA A 1 189 ? -11.677 21.312 14.577 1.00 43.28 189 ALA A O 1
ATOM 1442 N N . THR A 1 190 ? -10.697 23.323 14.771 1.00 41.34 190 THR A N 1
ATOM 1443 C CA . THR A 1 190 ? -9.827 23.163 13.614 1.00 41.34 190 THR A CA 1
ATOM 1444 C C . THR A 1 190 ? -8.937 21.966 13.904 1.00 41.34 190 THR A C 1
ATOM 1446 O O . THR A 1 190 ? -8.146 21.988 14.847 1.00 41.34 190 THR A O 1
ATOM 1449 N N . ALA A 1 191 ? -9.145 20.881 13.154 1.00 42.88 191 ALA A N 1
ATOM 1450 C CA . ALA A 1 191 ? -8.466 19.613 13.355 1.00 42.88 191 ALA A CA 1
ATOM 1451 C C . ALA A 1 191 ? -6.952 19.846 13.288 1.00 42.88 191 ALA A C 1
ATOM 1453 O O . ALA A 1 191 ? -6.361 19.969 12.216 1.00 42.88 191 ALA A O 1
ATOM 1454 N N . SER A 1 192 ? -6.332 19.987 14.459 1.00 41.31 192 SER A N 1
ATOM 1455 C CA . SER A 1 192 ? -4.891 20.142 14.575 1.00 41.31 192 SER A CA 1
ATOM 1456 C C . SER A 1 192 ? -4.241 18.912 13.943 1.00 41.31 192 SER A C 1
ATOM 1458 O O . SER A 1 192 ? -4.721 17.799 14.188 1.00 41.31 192 SER A O 1
ATOM 1460 N N . PRO A 1 193 ? -3.184 19.071 13.125 1.00 47.09 193 PRO A N 1
ATOM 1461 C CA . PRO A 1 193 ? -2.512 17.942 12.505 1.00 47.09 193 PRO A CA 1
ATOM 1462 C C . PRO A 1 193 ? -2.089 16.965 13.598 1.00 47.09 193 PRO A C 1
ATOM 1464 O O . PRO A 1 193 ? -1.331 17.309 14.512 1.00 47.09 193 PRO A O 1
ATOM 1467 N N . TRP A 1 194 ? -2.652 15.762 13.519 1.00 43.06 194 TRP A N 1
ATOM 1468 C CA . TRP A 1 194 ? -2.497 14.716 14.513 1.00 43.06 194 TRP A CA 1
ATOM 1469 C C . TRP A 1 194 ? -1.011 14.486 14.815 1.00 43.06 194 TRP A C 1
ATOM 1471 O O . TRP A 1 194 ? -0.198 14.255 13.918 1.00 43.06 194 TRP A O 1
ATOM 1481 N N . LYS A 1 195 ? -0.652 14.575 16.096 1.00 49.62 195 LYS A N 1
ATOM 1482 C CA . LYS A 1 195 ? 0.639 14.124 16.620 1.00 49.62 195 LYS A CA 1
ATOM 1483 C C . LYS A 1 195 ? 0.360 12.906 17.479 1.00 49.62 195 LYS A C 1
ATOM 1485 O O . LYS A 1 195 ? -0.501 12.988 18.354 1.00 49.62 195 LYS A O 1
ATOM 1490 N N . ASP A 1 196 ? 1.111 11.830 17.266 1.00 48.84 196 ASP A N 1
ATOM 1491 C CA . ASP A 1 196 ? 1.110 10.658 18.142 1.00 48.84 196 ASP A CA 1
ATOM 1492 C C . ASP A 1 196 ? 1.632 11.058 19.532 1.00 48.84 196 ASP A C 1
ATOM 1494 O O . ASP A 1 196 ? 2.816 10.918 19.842 1.00 48.84 196 ASP A O 1
ATOM 1498 N N . ARG A 1 197 ? 0.760 11.649 20.361 1.00 45.56 197 ARG A N 1
ATOM 1499 C CA . ARG A 1 197 ? 1.112 12.165 21.696 1.00 45.56 197 ARG A CA 1
ATOM 1500 C C . ARG A 1 197 ? 1.668 11.065 22.592 1.00 45.56 197 ARG A C 1
ATOM 1502 O O . ARG A 1 197 ? 2.535 11.322 23.417 1.00 45.56 197 ARG A O 1
ATOM 1509 N N . LEU A 1 198 ? 1.235 9.837 22.335 1.00 47.72 198 LEU A N 1
ATOM 1510 C CA . LEU A 1 198 ? 1.630 8.649 23.067 1.00 47.72 198 LEU A CA 1
ATOM 1511 C C . LEU A 1 198 ? 3.027 8.141 22.691 1.00 47.72 198 LEU A C 1
ATOM 1513 O O . LEU A 1 198 ? 3.523 7.231 23.349 1.00 47.72 198 LEU A O 1
ATOM 1517 N N . ARG A 1 199 ? 3.671 8.720 21.660 1.00 52.84 199 ARG A N 1
ATOM 1518 C CA . ARG A 1 199 ? 4.990 8.298 21.150 1.00 52.84 199 ARG A CA 1
ATOM 1519 C C . ARG A 1 199 ? 5.061 6.775 20.943 1.00 52.84 199 ARG A C 1
ATOM 1521 O O . ARG A 1 199 ? 6.101 6.165 21.195 1.00 52.84 199 ARG A O 1
ATOM 1528 N N . ARG A 1 200 ? 3.938 6.168 20.536 1.00 57.34 200 ARG A N 1
ATOM 1529 C CA . ARG A 1 200 ? 3.745 4.710 20.424 1.00 57.34 200 ARG A CA 1
ATOM 1530 C C . ARG A 1 200 ? 4.664 4.127 19.381 1.00 57.34 200 ARG A C 1
ATOM 1532 O O . ARG A 1 200 ? 5.203 3.032 19.534 1.00 57.34 200 ARG A O 1
ATOM 1539 N N . TRP A 1 201 ? 4.847 4.903 18.329 1.00 66.62 201 TRP A N 1
ATOM 1540 C CA . TRP A 1 201 ? 5.729 4.591 17.235 1.00 66.62 201 TRP A CA 1
ATOM 1541 C C . TRP A 1 201 ? 6.986 5.447 17.352 1.00 66.62 201 TRP A C 1
ATOM 1543 O O . TRP A 1 201 ? 6.946 6.522 17.963 1.00 66.62 201 TRP A O 1
ATOM 1553 N N . PRO A 1 202 ? 8.123 5.009 16.774 1.00 68.75 202 PRO A N 1
ATOM 1554 C CA . PRO A 1 202 ? 9.282 5.881 16.644 1.00 68.75 202 PRO A CA 1
ATOM 1555 C C . PRO A 1 202 ? 8.802 7.252 16.163 1.00 68.75 202 PRO A C 1
ATOM 1557 O O . PRO A 1 202 ? 8.018 7.292 15.217 1.00 68.75 202 PRO A O 1
ATOM 1560 N N . LEU A 1 203 ? 9.240 8.333 16.825 1.00 59.28 203 LEU A N 1
ATOM 1561 C CA . LEU A 1 203 ? 8.664 9.699 16.809 1.00 59.28 203 LEU A CA 1
ATOM 1562 C C . LEU A 1 203 ? 8.331 10.313 15.430 1.00 59.28 203 LEU A C 1
ATOM 1564 O O . LEU A 1 203 ? 7.756 11.394 15.358 1.00 59.28 203 LEU A O 1
ATOM 1568 N N . ASN A 1 204 ? 8.705 9.646 14.344 1.00 76.44 204 ASN A N 1
ATOM 1569 C CA . ASN A 1 204 ? 8.550 10.073 12.966 1.00 76.44 204 ASN A CA 1
ATOM 1570 C C . ASN A 1 204 ? 7.567 9.209 12.148 1.00 76.44 204 ASN A C 1
ATOM 1572 O O . ASN A 1 204 ? 7.558 9.353 10.930 1.00 76.44 204 ASN A O 1
ATOM 1576 N N . ARG A 1 205 ? 6.789 8.294 12.747 1.00 84.50 205 ARG A N 1
ATOM 1577 C CA . ARG A 1 205 ? 5.804 7.471 12.013 1.00 84.50 205 ARG A CA 1
ATOM 1578 C C . ARG A 1 205 ? 4.395 8.061 12.096 1.00 84.50 205 ARG A C 1
ATOM 1580 O O . ARG A 1 205 ? 3.959 8.509 13.151 1.00 84.50 205 ARG A O 1
ATOM 1587 N N . LEU A 1 206 ? 3.687 8.010 10.973 1.00 89.50 206 LEU A N 1
ATOM 1588 C CA . LEU A 1 206 ? 2.281 8.372 10.817 1.00 89.50 206 LEU A CA 1
ATOM 1589 C C . LEU A 1 206 ? 1.524 7.113 10.396 1.00 89.50 206 LEU A C 1
ATOM 1591 O O . LEU A 1 206 ? 1.573 6.722 9.229 1.00 89.50 206 LEU A O 1
ATOM 1595 N N . VAL A 1 207 ? 0.887 6.440 11.352 1.00 89.81 207 VAL A N 1
ATOM 1596 C CA . VAL A 1 207 ? 0.191 5.173 11.101 1.00 89.81 207 VAL A CA 1
ATOM 1597 C C . VAL A 1 207 ? -1.264 5.464 10.752 1.00 89.81 207 VAL A C 1
ATOM 1599 O O . VAL A 1 207 ? -2.071 5.784 11.617 1.00 89.81 207 VAL A O 1
ATOM 1602 N N . CYS A 1 208 ? -1.592 5.379 9.466 1.00 92.31 208 CYS A N 1
ATOM 1603 C CA . CYS A 1 208 ? -2.863 5.867 8.924 1.00 92.31 208 CYS A CA 1
ATOM 1604 C C . CYS A 1 208 ? -4.068 5.013 9.334 1.00 92.31 208 CYS A C 1
ATOM 1606 O O . CYS A 1 208 ? -5.187 5.504 9.338 1.00 92.31 208 CYS A O 1
ATOM 1608 N N . ASN A 1 209 ? -3.847 3.739 9.658 1.00 91.81 209 ASN A N 1
ATOM 1609 C CA . ASN A 1 209 ? -4.896 2.803 10.055 1.00 91.81 209 ASN A CA 1
ATOM 1610 C C . ASN A 1 209 ? -4.877 2.505 11.560 1.00 91.81 209 ASN A C 1
ATOM 1612 O O . ASN A 1 209 ? -5.479 1.540 12.017 1.00 91.81 209 ASN A O 1
ATOM 1616 N N . ASP A 1 210 ? -4.199 3.322 12.361 1.00 85.06 210 ASP A N 1
ATOM 1617 C CA . ASP A 1 210 ? -4.228 3.229 13.819 1.00 85.06 210 ASP A CA 1
ATOM 1618 C C . ASP A 1 210 ? -5.449 3.966 14.395 1.00 85.06 210 ASP A C 1
ATOM 1620 O O . ASP A 1 210 ? -5.341 4.932 15.147 1.00 85.06 210 ASP A O 1
ATOM 1624 N N . PHE A 1 211 ? -6.626 3.521 13.955 1.00 82.62 211 PHE A N 1
ATOM 1625 C CA . PHE A 1 211 ? -7.900 4.173 14.234 1.00 82.62 211 PHE A CA 1
ATOM 1626 C C . PHE A 1 211 ? -8.838 3.284 15.057 1.00 82.62 211 PHE A C 1
ATOM 1628 O O . PHE A 1 211 ? -9.235 3.657 16.160 1.00 82.62 211 PHE A O 1
ATOM 1635 N N . GLU A 1 212 ? -9.149 2.095 14.541 1.00 81.50 212 GLU A N 1
ATOM 1636 C CA . GLU A 1 212 ? -10.112 1.154 15.122 1.00 81.50 212 GLU A CA 1
ATOM 1637 C C . GLU A 1 212 ? -9.432 -0.149 15.532 1.00 81.50 212 GLU A C 1
ATOM 1639 O O . GLU A 1 212 ? -8.514 -0.616 14.850 1.00 81.50 212 GLU A O 1
ATOM 1644 N N . LEU A 1 213 ? -9.866 -0.735 16.649 1.00 75.75 213 LEU A N 1
ATOM 1645 C CA . LEU A 1 213 ? -9.399 -2.053 17.053 1.00 75.75 213 LEU A CA 1
ATOM 1646 C C . LEU A 1 213 ? -9.970 -3.096 16.091 1.00 75.75 213 LEU A C 1
ATOM 1648 O O . LEU A 1 213 ? -11.181 -3.223 15.958 1.00 75.75 213 LEU A O 1
ATOM 1652 N N . CYS A 1 214 ? -9.100 -3.866 15.442 1.00 78.75 214 CYS A N 1
ATOM 1653 C CA . CYS A 1 214 ? -9.536 -4.969 14.597 1.00 78.75 214 CYS A CA 1
ATOM 1654 C C . CYS A 1 214 ? -9.236 -6.290 15.297 1.00 78.75 214 CYS A C 1
ATOM 1656 O O . CYS A 1 214 ? -8.082 -6.581 15.604 1.00 78.75 214 CYS A O 1
ATOM 1658 N N . LEU A 1 215 ? -10.288 -7.062 15.563 1.00 74.56 215 LEU A N 1
ATOM 1659 C CA . LEU A 1 215 ? -10.192 -8.403 16.133 1.00 74.56 215 LEU A CA 1
ATOM 1660 C C . LEU A 1 215 ? -10.599 -9.482 15.130 1.00 74.56 215 LEU A C 1
ATOM 1662 O O . LEU A 1 215 ? -10.377 -10.660 15.371 1.00 74.56 215 LEU A O 1
ATOM 1666 N N . ASP A 1 216 ? -11.211 -9.140 14.008 1.00 81.69 216 ASP A N 1
ATOM 1667 C CA . ASP A 1 216 ? -11.611 -10.166 13.054 1.00 81.69 216 ASP A CA 1
ATOM 1668 C C . ASP A 1 216 ? -10.436 -10.507 12.151 1.00 81.69 216 ASP A C 1
ATOM 1670 O O . ASP A 1 216 ? -9.853 -9.629 11.515 1.00 81.69 216 ASP A O 1
ATOM 1674 N N . VAL A 1 217 ? -10.067 -11.789 12.112 1.00 82.88 217 VAL A N 1
ATOM 1675 C CA . VAL A 1 217 ? -9.022 -12.271 11.207 1.00 82.88 217 VAL A CA 1
ATOM 1676 C C . VAL A 1 217 ? -9.533 -12.150 9.780 1.00 82.88 217 VAL A C 1
ATOM 1678 O O . VAL A 1 217 ? -10.558 -12.736 9.420 1.00 82.88 217 VAL A O 1
ATOM 1681 N N . CYS A 1 218 ? -8.813 -11.394 8.957 1.00 88.88 218 CYS A N 1
ATOM 1682 C CA . CYS A 1 218 ? -9.121 -11.294 7.542 1.00 88.88 218 CYS A CA 1
ATOM 1683 C C . CYS A 1 218 ? -8.527 -12.506 6.814 1.00 88.88 218 CYS A C 1
ATOM 1685 O O . CYS A 1 218 ? -7.309 -12.650 6.728 1.00 88.88 218 CYS A O 1
ATOM 1687 N N . LYS A 1 219 ? -9.410 -13.375 6.305 1.00 87.62 219 LYS A N 1
ATOM 1688 C CA . LYS A 1 219 ? -9.03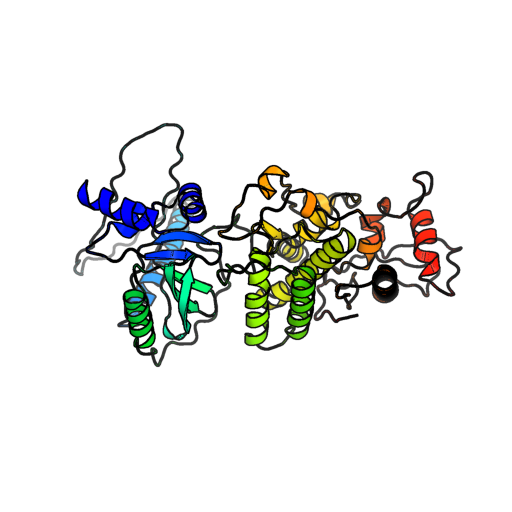7 -14.622 5.617 1.00 87.62 219 LYS A CA 1
ATOM 1689 C C . LYS A 1 219 ? -8.679 -14.445 4.142 1.00 87.62 219 LYS A C 1
ATOM 1691 O O . LYS A 1 219 ? -8.068 -15.339 3.575 1.00 87.62 219 LYS A O 1
ATOM 1696 N N . ASP A 1 220 ? -9.070 -13.327 3.534 1.00 96.38 220 ASP A N 1
ATOM 1697 C CA . ASP A 1 220 ? -8.780 -13.022 2.130 1.00 96.38 220 ASP A CA 1
ATOM 1698 C C . ASP A 1 220 ? -8.074 -11.659 2.015 1.00 96.38 220 ASP A C 1
ATOM 1700 O O . ASP A 1 220 ? -8.714 -10.625 1.773 1.00 96.38 220 ASP A O 1
ATOM 1704 N N . PRO A 1 221 ? -6.749 -11.630 2.252 1.00 97.12 221 PRO A N 1
ATOM 1705 C CA . PRO A 1 221 ? -5.980 -10.393 2.230 1.00 97.12 221 PRO A CA 1
ATOM 1706 C C . PRO A 1 221 ? -5.964 -9.730 0.853 1.00 97.12 221 PRO A C 1
ATOM 1708 O O . PRO A 1 221 ? -6.004 -8.499 0.775 1.00 97.12 221 PRO A O 1
ATOM 1711 N N . LEU A 1 222 ? -5.899 -10.515 -0.230 1.00 98.31 222 LEU A N 1
ATOM 1712 C CA . LEU A 1 222 ? -5.806 -9.974 -1.583 1.00 98.31 222 LEU A CA 1
ATOM 1713 C C . LEU A 1 222 ? -7.089 -9.227 -1.951 1.00 98.31 222 LEU A C 1
ATOM 1715 O O . LEU A 1 222 ? -7.004 -8.050 -2.316 1.00 98.31 222 LEU A O 1
ATOM 1719 N N . SER A 1 223 ? -8.262 -9.833 -1.740 1.00 98.19 223 SER A N 1
ATOM 1720 C CA . SER A 1 223 ? -9.542 -9.153 -1.973 1.00 98.19 223 SER A CA 1
ATOM 1721 C C . SER A 1 223 ? -9.678 -7.897 -1.113 1.00 98.19 223 SER A C 1
ATOM 1723 O O . SER A 1 223 ? -10.009 -6.837 -1.650 1.00 98.19 223 SER A O 1
ATOM 1725 N N . LEU A 1 224 ? -9.318 -7.961 0.179 1.00 98.19 224 LEU A N 1
ATOM 1726 C CA . LEU A 1 224 ? -9.308 -6.787 1.062 1.00 98.19 224 LEU A CA 1
ATOM 1727 C C . LEU A 1 224 ? -8.423 -5.661 0.506 1.00 98.19 224 LEU A C 1
ATOM 1729 O O . LEU A 1 224 ? -8.835 -4.502 0.473 1.00 98.19 224 LEU A O 1
ATOM 1733 N N . SER A 1 225 ? -7.201 -5.982 0.074 1.00 98.62 225 SER A N 1
ATOM 1734 C CA . SER A 1 225 ? -6.272 -4.982 -0.465 1.00 98.62 225 SER A CA 1
ATOM 1735 C C . SER A 1 225 ? -6.775 -4.358 -1.770 1.00 98.62 225 SER A C 1
ATOM 1737 O O . SER A 1 225 ? -6.593 -3.158 -1.985 1.00 98.62 225 SER A O 1
ATOM 1739 N N . SER A 1 226 ? -7.450 -5.145 -2.614 1.00 98.62 226 SER A N 1
ATOM 1740 C CA . SER A 1 226 ? -8.016 -4.687 -3.883 1.00 98.62 226 SER A CA 1
ATOM 1741 C C . SER A 1 226 ? -9.182 -3.714 -3.663 1.00 98.62 226 SER A C 1
ATOM 1743 O O . SER A 1 226 ? -9.245 -2.651 -4.288 1.00 98.62 226 SER A O 1
ATOM 1745 N N . GLU A 1 227 ? -10.073 -4.030 -2.717 1.00 98.50 227 GLU A N 1
ATOM 1746 C CA . GLU A 1 227 ? -11.186 -3.178 -2.297 1.00 98.50 227 GLU A CA 1
ATOM 1747 C C . GLU A 1 227 ? -10.656 -1.877 -1.692 1.00 98.50 227 GLU A C 1
ATOM 1749 O O . GLU A 1 227 ? -11.098 -0.785 -2.061 1.00 98.50 227 GLU A O 1
ATOM 1754 N N . LEU A 1 228 ? -9.644 -1.985 -0.826 1.00 98.56 228 LEU A N 1
ATOM 1755 C CA . LEU A 1 228 ? -9.006 -0.838 -0.198 1.00 98.56 228 LEU A CA 1
ATOM 1756 C C . LEU A 1 228 ? -8.408 0.124 -1.227 1.00 98.56 228 LEU A C 1
ATOM 1758 O O . LEU A 1 228 ? -8.613 1.334 -1.108 1.00 98.56 228 LEU A O 1
ATOM 1762 N N . LEU A 1 229 ? -7.724 -0.387 -2.255 1.00 98.62 229 LEU A N 1
ATOM 1763 C CA . LEU A 1 229 ? -7.141 0.453 -3.301 1.00 98.62 229 LEU A CA 1
ATOM 1764 C C . LEU A 1 229 ? -8.220 1.177 -4.113 1.00 98.62 229 LEU A C 1
ATOM 1766 O O . LEU A 1 229 ? -8.115 2.385 -4.348 1.00 98.62 229 LEU A O 1
ATOM 1770 N N . ARG A 1 230 ? -9.291 0.474 -4.498 1.00 98.38 230 ARG A N 1
ATOM 1771 C CA . ARG A 1 230 ? -10.426 1.086 -5.208 1.00 98.38 230 ARG A CA 1
ATOM 1772 C C . ARG A 1 230 ? -11.076 2.183 -4.376 1.00 98.38 230 ARG A C 1
ATOM 1774 O O . ARG A 1 230 ? -11.307 3.284 -4.883 1.00 98.38 230 ARG A O 1
ATOM 1781 N N . LEU A 1 231 ? -11.319 1.909 -3.095 1.00 98.06 231 LEU A N 1
ATOM 1782 C CA . LEU A 1 231 ? -11.905 2.876 -2.179 1.00 98.06 231 LEU A CA 1
ATOM 1783 C C . LEU A 1 231 ? -10.993 4.099 -2.017 1.00 98.06 231 LEU A C 1
ATOM 1785 O O . LEU A 1 231 ? -11.467 5.225 -2.176 1.00 98.06 231 LEU A O 1
ATOM 1789 N N . ALA A 1 232 ? -9.689 3.893 -1.804 1.00 97.69 232 ALA A N 1
ATOM 1790 C CA . ALA A 1 232 ? -8.702 4.964 -1.683 1.00 97.69 232 ALA A CA 1
ATOM 1791 C C . ALA A 1 232 ? -8.671 5.856 -2.931 1.00 97.69 232 ALA A C 1
ATOM 1793 O O . ALA A 1 232 ? -8.725 7.083 -2.813 1.00 97.69 232 ALA A O 1
ATOM 1794 N N . ILE A 1 233 ? -8.657 5.262 -4.128 1.00 97.38 233 ILE A N 1
ATOM 1795 C CA . ILE A 1 233 ? -8.663 6.022 -5.382 1.00 97.38 233 ILE A CA 1
ATOM 1796 C C . ILE A 1 233 ? -9.969 6.798 -5.556 1.00 97.38 233 ILE A C 1
ATOM 1798 O O . ILE A 1 233 ? -9.917 7.983 -5.893 1.00 97.38 233 ILE A O 1
ATOM 1802 N N . SER A 1 234 ? -11.118 6.192 -5.245 1.00 96.69 234 SER A N 1
ATOM 1803 C CA . SER A 1 234 ? -12.427 6.860 -5.311 1.00 96.69 234 SER A CA 1
ATOM 1804 C C . SER A 1 234 ? -12.586 8.009 -4.300 1.00 96.69 234 SER A C 1
ATOM 1806 O O . SER A 1 234 ? -13.373 8.933 -4.521 1.00 96.69 234 SER A O 1
ATOM 1808 N N . ALA A 1 235 ? -11.834 7.971 -3.195 1.00 96.06 235 ALA A N 1
ATOM 1809 C CA . ALA A 1 235 ? -11.849 8.983 -2.143 1.00 96.06 235 ALA A CA 1
ATOM 1810 C C . ALA A 1 235 ? -10.986 10.216 -2.472 1.00 96.06 235 ALA A C 1
ATOM 1812 O O . ALA A 1 235 ? -11.065 11.229 -1.775 1.00 96.06 235 ALA A O 1
ATOM 1813 N N . GLN A 1 236 ? -10.182 10.189 -3.538 1.00 94.44 236 GLN A N 1
ATOM 1814 C CA . GLN A 1 236 ? -9.329 11.322 -3.904 1.00 94.44 236 GLN A CA 1
ATOM 1815 C C . GLN A 1 236 ? -10.143 12.575 -4.230 1.00 94.44 236 GLN A C 1
ATOM 1817 O O . GLN A 1 236 ? -10.938 12.602 -5.167 1.00 94.44 236 GLN A O 1
ATOM 1822 N N . GLY A 1 237 ? -9.911 13.647 -3.470 1.00 90.00 237 GLY A N 1
ATOM 1823 C CA . GLY A 1 237 ? -10.658 14.898 -3.625 1.00 90.00 237 GLY A CA 1
ATOM 1824 C C . GLY A 1 237 ? -12.139 14.789 -3.247 1.00 90.00 237 GLY A C 1
ATOM 1825 O O . GLY A 1 237 ? -12.899 15.699 -3.560 1.00 90.00 237 GLY A O 1
ATOM 1826 N N . SER A 1 238 ? -12.545 13.691 -2.603 1.00 91.19 238 SER A N 1
ATOM 1827 C CA . SER A 1 238 ? -13.875 13.540 -2.017 1.00 91.19 238 SER A CA 1
ATOM 1828 C C . SER A 1 238 ? -13.941 14.176 -0.616 1.00 91.19 238 SER A C 1
ATOM 1830 O O . SER A 1 238 ? -12.897 14.484 -0.035 1.00 91.19 238 SER A O 1
ATOM 1832 N N . PRO A 1 239 ? -15.152 14.362 -0.054 1.00 87.75 239 PRO A N 1
ATOM 1833 C CA . PRO A 1 239 ? -15.330 14.820 1.323 1.00 87.75 239 PRO A CA 1
ATOM 1834 C C . PRO A 1 239 ? -14.653 13.903 2.362 1.00 87.75 239 PRO A C 1
ATOM 1836 O O . PRO A 1 239 ? -14.417 12.724 2.069 1.00 87.75 239 PRO A O 1
ATOM 1839 N N . PRO A 1 240 ? -14.389 14.409 3.586 1.00 85.19 240 PRO A N 1
ATOM 1840 C CA . PRO A 1 240 ? -13.718 13.665 4.659 1.00 85.19 240 PRO A CA 1
ATOM 1841 C C . PRO A 1 240 ? -14.321 12.286 4.959 1.00 85.19 240 PRO A C 1
ATOM 1843 O O . PRO A 1 240 ? -13.574 11.351 5.236 1.00 85.19 240 PRO A O 1
ATOM 1846 N N . ASP A 1 241 ? -15.637 12.125 4.814 1.00 85.94 241 ASP A N 1
ATOM 1847 C CA . ASP A 1 241 ? -16.344 10.869 5.096 1.00 85.94 241 ASP A CA 1
ATOM 1848 C C . ASP A 1 241 ? -15.840 9.692 4.247 1.00 85.94 241 ASP A C 1
ATOM 1850 O O . ASP A 1 241 ? -15.754 8.560 4.722 1.00 85.94 241 ASP A O 1
ATOM 1854 N N . LYS A 1 242 ? -15.428 9.938 2.995 1.00 90.12 242 LYS A N 1
ATOM 1855 C CA . LYS A 1 242 ? -14.859 8.867 2.164 1.00 90.12 242 LYS A CA 1
ATOM 1856 C C . LYS A 1 242 ? -13.454 8.474 2.611 1.00 90.12 242 LYS A C 1
ATOM 1858 O O . LYS A 1 242 ? -13.122 7.295 2.575 1.00 90.12 242 LYS A O 1
ATOM 1863 N N . LEU A 1 243 ? -12.630 9.430 3.047 1.00 91.62 243 LEU A N 1
ATOM 1864 C CA . LEU A 1 243 ? -11.311 9.128 3.621 1.00 91.62 243 LEU A CA 1
ATOM 1865 C C . LEU A 1 243 ? -11.441 8.387 4.954 1.00 91.62 243 LEU A C 1
ATOM 1867 O O . LEU A 1 243 ? -10.635 7.507 5.256 1.00 91.62 243 LEU A O 1
ATOM 1871 N N . PHE A 1 244 ? -12.487 8.695 5.718 1.00 89.62 244 PHE A N 1
ATOM 1872 C CA . PHE A 1 244 ? -12.834 7.951 6.918 1.00 89.62 244 PHE A CA 1
ATOM 1873 C C . PHE A 1 244 ? -13.164 6.489 6.596 1.00 89.62 244 PHE A C 1
ATOM 1875 O O . PHE A 1 244 ? -12.603 5.592 7.219 1.00 89.62 244 PHE A O 1
ATOM 1882 N N . ALA A 1 245 ? -13.956 6.226 5.551 1.00 94.19 245 ALA A N 1
ATOM 1883 C CA . ALA A 1 245 ? -14.221 4.859 5.098 1.00 94.19 245 ALA A CA 1
ATOM 1884 C C . ALA A 1 245 ? -12.934 4.110 4.687 1.00 94.19 245 ALA A C 1
ATOM 1886 O O . ALA A 1 245 ? -12.762 2.941 5.035 1.00 94.19 245 ALA A O 1
ATOM 1887 N N . VAL A 1 246 ? -11.986 4.785 4.016 1.00 96.56 246 VAL A N 1
ATOM 1888 C CA . VAL A 1 246 ? -10.651 4.217 3.721 1.00 96.56 246 VAL A CA 1
ATOM 1889 C C . VAL A 1 246 ? -9.908 3.881 5.017 1.00 96.56 246 VAL A C 1
ATOM 1891 O O . VAL A 1 246 ? -9.331 2.800 5.137 1.00 96.56 246 VAL A O 1
ATOM 1894 N N . THR A 1 247 ? -9.945 4.779 6.005 1.00 93.62 247 THR A N 1
ATOM 1895 C CA . THR A 1 247 ? -9.336 4.566 7.327 1.00 93.62 247 THR A CA 1
ATOM 1896 C C . THR A 1 247 ? -9.913 3.334 8.014 1.00 93.62 247 THR A C 1
ATOM 1898 O O . THR A 1 247 ? -9.148 2.465 8.439 1.00 93.62 247 THR A O 1
ATOM 1901 N N . GLN A 1 248 ? -11.237 3.199 8.052 1.00 91.44 248 GLN A N 1
ATOM 1902 C CA . GLN A 1 248 ? -11.906 2.045 8.651 1.00 91.44 248 GLN A CA 1
ATOM 1903 C C . GLN A 1 248 ? -11.544 0.742 7.933 1.00 91.44 248 GLN A C 1
ATOM 1905 O O . GLN A 1 248 ? -11.092 -0.206 8.574 1.00 91.44 248 GLN A O 1
ATOM 1910 N N . LEU A 1 249 ? -11.649 0.699 6.600 1.00 96.06 249 LEU A N 1
ATOM 1911 C CA . LEU A 1 249 ? -11.323 -0.508 5.836 1.00 96.06 249 LEU A CA 1
ATOM 1912 C C . LEU A 1 249 ? -9.849 -0.906 6.012 1.00 96.06 249 LEU A C 1
ATOM 1914 O O . LEU A 1 249 ? -9.543 -2.078 6.225 1.00 96.06 249 LEU A O 1
ATOM 1918 N N . SER A 1 250 ? -8.937 0.073 6.026 1.00 96.75 250 SER A N 1
ATOM 1919 C CA . SER A 1 250 ? -7.507 -0.171 6.241 1.00 96.75 250 SER A CA 1
ATOM 1920 C C . SER A 1 250 ? -7.181 -0.740 7.628 1.00 96.75 250 SER A C 1
ATOM 1922 O O . SER A 1 250 ? -6.135 -1.372 7.785 1.00 96.75 250 SER A O 1
ATOM 1924 N N . CYS A 1 251 ? -8.052 -0.588 8.637 1.00 92.62 251 CYS A N 1
ATOM 1925 C CA . CYS A 1 251 ? -7.850 -1.206 9.953 1.00 92.62 251 CYS A CA 1
ATOM 1926 C C . CYS A 1 251 ? -7.892 -2.738 9.887 1.00 92.62 251 CYS A C 1
ATOM 1928 O O . CYS A 1 251 ? -7.206 -3.384 10.678 1.00 92.62 251 CYS A O 1
ATOM 1930 N N . LYS A 1 252 ? -8.601 -3.325 8.911 1.00 93.81 252 LYS A N 1
ATOM 1931 C CA . LYS A 1 252 ? -8.634 -4.782 8.700 1.00 93.81 252 LYS A CA 1
ATOM 1932 C C . LYS A 1 252 ? -7.282 -5.364 8.279 1.00 93.81 252 LYS A C 1
ATOM 1934 O O . LYS A 1 252 ? -7.036 -6.544 8.499 1.00 93.81 252 LYS A O 1
ATOM 1939 N N . LEU A 1 253 ? -6.366 -4.544 7.745 1.00 95.12 253 LEU A N 1
ATOM 1940 C CA . LEU A 1 253 ? -4.998 -4.981 7.431 1.00 95.12 253 LEU A CA 1
ATOM 1941 C C . LEU A 1 253 ? -4.232 -5.448 8.676 1.00 95.12 253 LEU A C 1
ATOM 1943 O O . LEU A 1 253 ? -3.290 -6.224 8.556 1.00 95.12 253 LEU A O 1
ATOM 1947 N N . LYS A 1 254 ? -4.624 -5.008 9.879 1.00 90.50 254 LYS A N 1
ATOM 1948 C CA . LYS A 1 254 ? -3.953 -5.373 11.135 1.00 90.50 254 LYS A CA 1
ATOM 1949 C C . LYS A 1 254 ? -3.958 -6.877 11.400 1.00 90.50 254 LYS A C 1
ATOM 1951 O O . LYS A 1 254 ? -3.024 -7.362 12.029 1.00 90.50 254 LYS A O 1
ATOM 1956 N N . THR A 1 255 ? -4.976 -7.584 10.920 1.00 90.06 255 THR A N 1
ATOM 1957 C CA . THR A 1 255 ? -5.292 -8.977 11.269 1.00 90.06 255 THR A CA 1
ATOM 1958 C C . THR A 1 255 ? -5.336 -9.900 10.049 1.00 90.06 255 THR A C 1
ATOM 1960 O O . THR A 1 255 ? -5.974 -10.951 10.089 1.00 90.06 255 THR A O 1
ATOM 1963 N N . VAL A 1 256 ? -4.685 -9.519 8.946 1.00 93.75 256 VAL A N 1
ATOM 1964 C CA . VAL A 1 256 ? -4.562 -10.383 7.760 1.00 93.75 256 VAL A CA 1
ATOM 1965 C C . VAL A 1 256 ? -3.620 -11.559 8.024 1.00 93.75 256 VAL A C 1
ATOM 1967 O O . VAL A 1 256 ? -2.587 -11.398 8.678 1.00 93.75 256 VAL A O 1
ATOM 1970 N N . ASP A 1 257 ? -3.967 -12.728 7.486 1.00 92.81 257 ASP A N 1
ATOM 1971 C CA . ASP A 1 257 ? -3.053 -13.869 7.373 1.00 92.81 257 ASP A CA 1
ATOM 1972 C C . ASP A 1 257 ? -2.399 -13.864 5.989 1.00 92.81 257 ASP A C 1
ATOM 1974 O O . ASP A 1 257 ? -3.098 -14.004 4.991 1.00 92.81 257 ASP A O 1
ATOM 1978 N N . LEU A 1 258 ? -1.081 -13.699 5.908 1.00 94.88 258 LEU A N 1
ATOM 1979 C CA . LEU A 1 258 ? -0.342 -13.729 4.640 1.00 94.88 258 LEU A CA 1
ATOM 1980 C C . LEU A 1 258 ? 0.138 -15.139 4.281 1.00 94.88 258 LEU A C 1
ATOM 1982 O O . LEU A 1 258 ? 0.521 -15.371 3.140 1.00 94.88 258 LEU A O 1
ATOM 1986 N N . THR A 1 259 ? 0.094 -16.083 5.224 1.00 93.06 259 THR A N 1
ATOM 1987 C CA . THR A 1 259 ? 0.519 -17.477 5.033 1.00 93.06 259 THR A CA 1
ATOM 1988 C C . THR A 1 259 ? -0.166 -18.216 3.881 1.00 93.06 259 THR A C 1
ATOM 1990 O O . THR A 1 259 ? 0.524 -18.971 3.199 1.00 93.06 259 THR A O 1
ATOM 1993 N N . PRO A 1 260 ? -1.479 -18.046 3.623 1.00 94.69 260 PRO A N 1
ATOM 1994 C CA . PRO A 1 260 ? -2.134 -18.762 2.534 1.00 94.69 260 PRO A CA 1
ATOM 1995 C C . PRO A 1 260 ? -1.887 -18.148 1.149 1.00 94.69 260 PRO A C 1
ATOM 1997 O O . PRO A 1 260 ? -2.319 -18.740 0.165 1.00 94.69 260 PRO A O 1
ATOM 2000 N N . LEU A 1 261 ? -1.249 -16.974 1.048 1.00 96.56 261 LEU A N 1
ATOM 2001 C CA . LEU A 1 261 ? -1.035 -16.319 -0.241 1.00 96.56 261 LEU A CA 1
ATOM 2002 C C . LEU A 1 261 ? 0.112 -16.984 -0.999 1.00 96.56 261 LEU A C 1
ATOM 2004 O O . LEU A 1 261 ? 1.222 -17.121 -0.482 1.00 96.56 261 LEU A O 1
ATOM 2008 N N . ASP A 1 262 ? -0.135 -17.332 -2.259 1.00 96.62 262 ASP A N 1
ATOM 2009 C CA . ASP A 1 262 ? 0.944 -17.723 -3.154 1.00 96.62 262 ASP A CA 1
ATOM 2010 C C . ASP A 1 262 ? 1.835 -16.508 -3.515 1.00 96.62 262 ASP A C 1
ATOM 2012 O O . ASP A 1 262 ? 1.476 -15.354 -3.254 1.00 96.62 262 ASP A O 1
ATOM 2016 N N . PRO A 1 263 ? 3.026 -16.719 -4.106 1.00 96.81 263 PRO A N 1
ATOM 2017 C CA . PRO A 1 263 ? 3.940 -15.621 -4.412 1.00 96.81 263 PRO A CA 1
ATOM 2018 C C . PRO A 1 263 ? 3.373 -14.528 -5.333 1.00 96.81 263 PRO A C 1
ATOM 2020 O O . PRO A 1 263 ? 3.811 -13.380 -5.228 1.00 96.81 263 PRO A O 1
ATOM 2023 N N . GLN A 1 264 ? 2.454 -14.866 -6.243 1.00 97.56 264 GLN A N 1
ATOM 2024 C CA . GLN A 1 264 ? 1.810 -13.911 -7.146 1.00 97.56 264 GLN A CA 1
ATOM 2025 C C . GLN A 1 264 ? 0.803 -13.059 -6.371 1.00 97.56 264 GLN A C 1
ATOM 2027 O O . GLN A 1 264 ? 0.854 -11.828 -6.436 1.00 97.56 264 GLN A O 1
ATOM 2032 N N . ASP A 1 265 ? -0.055 -13.704 -5.587 1.00 98.06 265 ASP A N 1
ATOM 2033 C CA . ASP A 1 265 ? -1.073 -13.038 -4.779 1.00 98.06 265 ASP A CA 1
ATOM 2034 C C . ASP A 1 265 ? -0.455 -12.173 -3.681 1.00 98.06 265 ASP A C 1
ATOM 2036 O O . ASP A 1 265 ? -0.897 -11.047 -3.444 1.00 98.06 265 ASP A O 1
ATOM 2040 N N . LEU A 1 266 ? 0.625 -12.645 -3.054 1.00 98.00 266 LEU A N 1
ATOM 2041 C CA . LEU A 1 266 ? 1.387 -11.872 -2.078 1.00 98.00 266 LEU A CA 1
ATOM 2042 C C . LEU A 1 266 ? 1.972 -10.602 -2.709 1.00 98.00 266 LEU A C 1
ATOM 2044 O O . LEU A 1 266 ? 1.925 -9.523 -2.112 1.00 98.00 266 LEU A O 1
ATOM 2048 N N . TRP A 1 267 ? 2.503 -10.709 -3.929 1.00 98.00 267 TRP A N 1
ATOM 2049 C CA . TRP A 1 267 ? 3.014 -9.555 -4.663 1.00 98.00 267 TRP A CA 1
ATOM 2050 C C . TRP A 1 267 ? 1.886 -8.571 -5.002 1.00 98.00 267 TRP A C 1
ATOM 2052 O O . TRP A 1 267 ? 2.016 -7.374 -4.731 1.00 98.00 267 TRP A O 1
ATOM 2062 N N . GLY A 1 268 ? 0.754 -9.069 -5.510 1.00 98.44 268 GLY A N 1
ATOM 2063 C CA . GLY A 1 268 ? -0.433 -8.264 -5.805 1.00 98.44 268 GLY A CA 1
ATOM 2064 C C . GLY A 1 268 ? -0.978 -7.539 -4.571 1.00 98.44 268 GLY A C 1
ATOM 2065 O O . GLY A 1 268 ? -1.235 -6.333 -4.622 1.00 98.44 268 GLY A O 1
ATOM 2066 N N . PHE A 1 269 ? -1.050 -8.242 -3.438 1.00 98.62 269 PHE A N 1
ATOM 2067 C CA . PHE A 1 269 ? -1.442 -7.699 -2.140 1.00 98.62 269 PHE A CA 1
ATOM 2068 C C . PHE A 1 269 ? -0.567 -6.506 -1.743 1.00 98.62 269 PHE A C 1
ATOM 2070 O O . PHE A 1 269 ? -1.077 -5.420 -1.463 1.00 98.62 269 PHE A O 1
ATOM 2077 N N . TRP A 1 270 ? 0.759 -6.663 -1.757 1.00 98.56 270 TRP A N 1
ATOM 2078 C CA . TRP A 1 270 ? 1.664 -5.594 -1.331 1.00 98.56 270 TRP A CA 1
ATOM 2079 C C . TRP A 1 270 ? 1.689 -4.402 -2.287 1.00 98.56 270 TRP A C 1
ATOM 2081 O O . TRP A 1 270 ? 1.826 -3.266 -1.823 1.00 98.56 270 TRP A O 1
ATOM 2091 N N . VAL A 1 271 ? 1.512 -4.620 -3.594 1.00 98.56 271 VAL A N 1
ATOM 2092 C CA . VAL A 1 271 ? 1.354 -3.519 -4.556 1.00 98.56 271 VAL A CA 1
ATOM 2093 C C . VAL A 1 271 ? 0.064 -2.742 -4.273 1.00 98.56 271 VAL A C 1
ATOM 2095 O O . VAL A 1 271 ? 0.115 -1.516 -4.136 1.00 98.56 271 VAL A O 1
ATOM 2098 N N . ASN A 1 272 ? -1.061 -3.437 -4.069 1.00 98.81 272 ASN A N 1
ATOM 2099 C CA . ASN A 1 272 ? -2.329 -2.808 -3.700 1.00 98.81 272 ASN A CA 1
ATOM 2100 C C . ASN A 1 272 ? -2.211 -2.001 -2.395 1.00 98.81 272 ASN A C 1
ATOM 2102 O O . ASN A 1 272 ? -2.641 -0.845 -2.333 1.00 98.81 272 ASN A O 1
ATOM 2106 N N . VAL A 1 273 ? -1.600 -2.579 -1.353 1.00 98.75 273 VAL A N 1
ATOM 2107 C CA . VAL A 1 273 ? -1.393 -1.923 -0.050 1.00 98.75 273 VAL A CA 1
ATOM 2108 C C . VAL A 1 273 ? -0.494 -0.693 -0.185 1.00 98.75 273 VAL A C 1
ATOM 2110 O O . VAL A 1 273 ? -0.805 0.349 0.394 1.00 98.75 273 VAL A O 1
ATOM 2113 N N . TYR A 1 274 ? 0.584 -0.770 -0.971 1.00 98.56 274 TYR A N 1
ATOM 2114 C CA . TYR A 1 274 ? 1.472 0.366 -1.224 1.00 98.56 274 TYR A CA 1
ATOM 2115 C C . TYR A 1 274 ? 0.720 1.540 -1.858 1.00 98.56 274 TYR A C 1
ATOM 2117 O O . TYR A 1 274 ? 0.789 2.667 -1.360 1.00 98.56 274 TYR A O 1
ATOM 2125 N N . HIS A 1 275 ? -0.019 1.293 -2.945 1.00 98.50 275 HIS A N 1
ATOM 2126 C CA . HIS A 1 275 ? -0.762 2.352 -3.631 1.00 98.50 275 HIS A CA 1
ATOM 2127 C C . HIS A 1 275 ? -1.909 2.890 -2.771 1.00 98.50 275 HIS A C 1
ATOM 2129 O O . HIS A 1 275 ? -2.136 4.100 -2.753 1.00 98.50 275 HIS A O 1
ATOM 2135 N N . SER A 1 276 ? -2.571 2.023 -2.001 1.00 98.62 276 SER A N 1
ATOM 2136 C CA . SER A 1 276 ? -3.601 2.426 -1.037 1.00 98.62 276 SER A CA 1
ATOM 2137 C C . SER A 1 276 ? -3.031 3.382 0.003 1.00 98.62 276 SER A C 1
ATOM 2139 O O . SER A 1 276 ? -3.577 4.466 0.204 1.00 98.62 276 SER A O 1
ATOM 2141 N N . LEU A 1 277 ? -1.893 3.026 0.612 1.00 98.38 277 LEU A N 1
ATOM 2142 C CA . LEU A 1 277 ? -1.205 3.859 1.594 1.00 98.38 277 LEU A CA 1
ATOM 2143 C C . LEU A 1 277 ? -0.809 5.206 0.994 1.00 98.38 277 LEU A C 1
ATOM 2145 O O . LEU A 1 277 ? -1.069 6.247 1.588 1.00 98.38 277 LEU A O 1
ATOM 2149 N N . LEU A 1 278 ? -0.239 5.198 -0.209 1.00 97.56 278 LEU A N 1
ATOM 2150 C CA . LEU A 1 278 ? 0.182 6.406 -0.909 1.00 97.56 278 LEU A CA 1
ATOM 2151 C C . LEU A 1 278 ? -0.981 7.387 -1.110 1.00 97.56 278 LEU A C 1
ATOM 2153 O O . LEU A 1 278 ? -0.857 8.572 -0.784 1.00 97.56 278 LEU A O 1
ATOM 2157 N N . VAL A 1 279 ? -2.107 6.896 -1.631 1.00 97.00 279 VAL A N 1
ATOM 2158 C CA . VAL A 1 279 ? -3.301 7.707 -1.894 1.00 97.00 279 VAL A CA 1
ATOM 2159 C C . VAL A 1 279 ? -3.945 8.164 -0.588 1.00 97.00 279 VAL A C 1
ATOM 2161 O O . VAL A 1 279 ? -4.219 9.354 -0.418 1.00 97.00 279 VAL A O 1
ATOM 2164 N N . HIS A 1 280 ? -4.130 7.242 0.357 1.00 96.88 280 HIS A N 1
ATOM 2165 C CA . HIS A 1 280 ? -4.754 7.517 1.645 1.00 96.88 280 HIS A CA 1
ATOM 2166 C C . HIS A 1 280 ? -3.964 8.576 2.429 1.00 96.88 280 HIS A C 1
ATOM 2168 O O . HIS A 1 280 ? -4.530 9.580 2.859 1.00 96.88 280 HIS A O 1
ATOM 2174 N N . SER A 1 281 ? -2.640 8.431 2.534 1.00 95.75 281 SER A N 1
ATOM 2175 C CA . SER A 1 281 ? -1.784 9.403 3.217 1.00 95.75 281 SER A CA 1
ATOM 2176 C C . SER A 1 281 ? -1.754 10.768 2.526 1.00 95.75 281 SER A C 1
ATOM 2178 O O . SER A 1 281 ? -1.690 11.786 3.213 1.00 95.75 281 SER A O 1
ATOM 2180 N N . CYS A 1 282 ? -1.846 10.829 1.190 1.00 94.88 282 CYS A N 1
ATOM 2181 C CA . CYS A 1 282 ? -2.005 12.106 0.484 1.00 94.88 282 CYS A CA 1
ATOM 2182 C C . CYS A 1 282 ? -3.338 12.788 0.827 1.00 94.88 282 CYS A C 1
ATOM 2184 O O . CYS A 1 282 ? -3.388 14.017 0.896 1.00 94.88 282 CYS A O 1
ATOM 2186 N N . GLY A 1 283 ? -4.403 12.008 1.032 1.00 93.31 283 GLY A N 1
ATOM 2187 C CA . GLY A 1 283 ? -5.703 12.504 1.483 1.00 93.31 283 GLY A CA 1
ATOM 2188 C C . GLY A 1 283 ? -5.664 13.052 2.910 1.00 93.31 283 GLY A C 1
ATOM 2189 O O . GLY A 1 283 ? -6.177 14.139 3.153 1.00 93.31 283 GLY A O 1
ATOM 2190 N N . LEU A 1 284 ? -5.005 12.341 3.832 1.00 90.62 284 LEU A N 1
ATOM 2191 C CA . LEU A 1 284 ? -4.927 12.728 5.246 1.00 90.62 284 LEU A CA 1
ATOM 2192 C C . LEU A 1 284 ? -3.959 13.888 5.518 1.00 90.62 284 LEU A C 1
ATOM 2194 O O . LEU A 1 284 ? -4.258 14.771 6.319 1.00 90.62 284 LEU A O 1
ATOM 2198 N N . TYR A 1 285 ? -2.784 13.883 4.886 1.00 90.31 285 TYR A N 1
ATOM 2199 C CA . TYR A 1 285 ? -1.673 14.777 5.247 1.00 90.31 285 TYR A CA 1
ATOM 2200 C C . TYR A 1 285 ? -1.298 15.772 4.146 1.00 90.31 285 TYR A C 1
ATOM 2202 O O . TYR A 1 285 ? -0.386 16.584 4.316 1.00 90.31 285 TYR A O 1
ATOM 2210 N N . GLY A 1 286 ? -1.994 15.722 3.011 1.00 91.38 286 GLY A N 1
ATOM 2211 C CA . GLY A 1 286 ? -1.653 16.497 1.831 1.00 91.38 286 GLY A CA 1
ATOM 2212 C C . GLY A 1 286 ? -0.436 15.944 1.086 1.00 91.38 286 GLY A C 1
ATOM 2213 O O . GLY A 1 286 ? 0.192 14.955 1.464 1.00 91.38 286 GLY A O 1
ATOM 2214 N N . ARG A 1 287 ? -0.102 16.601 -0.028 1.00 92.25 287 ARG A N 1
ATOM 2215 C CA . ARG A 1 287 ? 0.988 16.177 -0.915 1.00 92.25 287 ARG A CA 1
ATOM 2216 C C . ARG A 1 287 ? 2.292 16.891 -0.554 1.00 92.25 287 ARG A C 1
ATOM 2218 O O . ARG A 1 287 ? 2.290 18.123 -0.453 1.00 92.25 287 ARG A O 1
ATOM 2225 N N . PRO A 1 288 ? 3.419 16.173 -0.429 1.00 92.44 288 PRO A N 1
ATOM 2226 C CA . PRO A 1 288 ? 4.718 16.812 -0.272 1.00 92.44 288 PRO A CA 1
ATOM 2227 C C . PRO A 1 288 ? 5.072 17.648 -1.512 1.00 92.44 288 PRO A C 1
ATOM 2229 O O . PRO A 1 288 ? 4.899 17.206 -2.646 1.00 92.44 288 PRO A O 1
ATOM 2232 N N . ARG A 1 289 ? 5.587 18.865 -1.290 1.00 88.88 289 ARG A N 1
ATOM 2233 C CA . ARG A 1 289 ? 5.963 19.821 -2.356 1.00 88.88 289 ARG A CA 1
ATOM 2234 C C . ARG A 1 289 ? 7.471 19.946 -2.570 1.00 88.88 289 ARG A C 1
ATOM 2236 O O . ARG A 1 289 ? 7.915 20.524 -3.552 1.00 88.88 289 ARG A O 1
ATOM 2243 N N . THR A 1 290 ? 8.264 19.428 -1.636 1.00 89.38 290 THR A N 1
ATOM 2244 C CA . THR A 1 290 ? 9.732 19.463 -1.678 1.00 89.38 290 THR A CA 1
ATOM 2245 C C . THR A 1 290 ? 10.298 18.054 -1.558 1.00 89.38 290 THR A C 1
ATOM 2247 O O . THR A 1 290 ? 9.689 17.197 -0.911 1.00 89.38 290 THR A O 1
ATOM 2250 N N . LEU A 1 291 ? 11.500 17.823 -2.092 1.00 86.38 291 LEU A N 1
ATOM 2251 C CA . LEU A 1 291 ? 12.188 16.533 -1.970 1.00 86.38 291 LEU A CA 1
ATOM 2252 C C . LEU A 1 291 ? 12.346 16.099 -0.504 1.00 86.38 291 LEU A C 1
ATOM 2254 O O . LEU A 1 291 ? 12.096 14.946 -0.167 1.00 86.38 291 LEU A O 1
ATOM 2258 N N . ARG A 1 292 ? 12.683 17.030 0.399 1.00 88.88 292 ARG A N 1
ATOM 2259 C CA . ARG A 1 292 ? 12.789 16.741 1.839 1.00 88.88 292 ARG A CA 1
ATOM 2260 C C . ARG A 1 292 ? 11.451 16.297 2.431 1.00 88.88 292 ARG A C 1
ATOM 2262 O O . ARG A 1 292 ? 11.420 15.313 3.164 1.00 88.88 292 ARG A O 1
ATOM 2269 N N . SER A 1 293 ? 10.358 16.997 2.114 1.00 90.31 293 SER A N 1
ATOM 2270 C CA . SER A 1 293 ? 9.021 16.594 2.574 1.00 90.31 293 SER A CA 1
ATOM 2271 C C . SER A 1 293 ? 8.584 15.261 1.977 1.00 90.31 293 SER A C 1
ATOM 2273 O O . SER A 1 293 ? 7.932 14.489 2.664 1.00 90.31 293 SER A O 1
ATOM 2275 N N . LEU A 1 294 ? 8.984 14.963 0.739 1.00 90.50 294 LEU A N 1
ATOM 2276 C CA . LEU A 1 294 ? 8.673 13.706 0.069 1.00 90.50 294 LEU A CA 1
ATOM 2277 C C . LEU A 1 294 ? 9.397 12.534 0.733 1.00 90.50 294 LEU A C 1
ATOM 2279 O O . LEU A 1 294 ? 8.776 11.532 1.063 1.00 90.50 294 LEU A O 1
ATOM 2283 N N . LEU A 1 295 ? 10.692 12.683 1.010 1.00 89.62 295 LEU A N 1
ATOM 2284 C CA . LEU A 1 295 ? 11.457 11.684 1.755 1.00 89.62 295 LEU A CA 1
ATOM 2285 C C . LEU A 1 295 ? 10.895 11.487 3.165 1.00 89.62 295 LEU A C 1
ATOM 2287 O O . LEU A 1 295 ? 10.790 10.358 3.633 1.00 89.62 295 LEU A O 1
ATOM 2291 N N . GLY A 1 296 ? 10.512 12.576 3.839 1.00 90.44 296 GLY A N 1
ATOM 2292 C CA . GLY A 1 296 ? 9.809 12.510 5.119 1.00 90.44 296 GLY A CA 1
ATOM 2293 C C . GLY A 1 296 ? 8.529 11.688 5.003 1.00 90.44 296 GLY A C 1
ATOM 2294 O O . GLY A 1 296 ? 8.394 10.706 5.717 1.00 90.44 296 GLY A O 1
ATOM 2295 N N . PHE A 1 297 ? 7.667 12.037 4.045 1.00 92.50 297 PHE A N 1
ATOM 2296 C CA . PHE A 1 297 ? 6.391 11.380 3.765 1.00 92.50 297 PHE A CA 1
ATOM 2297 C C . PHE A 1 297 ? 6.546 9.872 3.530 1.00 92.50 297 PHE A C 1
ATOM 2299 O O . PHE A 1 297 ? 5.852 9.086 4.165 1.00 92.50 297 PHE A O 1
ATOM 2306 N N . TYR A 1 298 ? 7.500 9.460 2.692 1.00 92.81 298 TYR A N 1
ATOM 2307 C CA . TYR A 1 298 ? 7.759 8.048 2.387 1.00 92.81 298 TYR A CA 1
ATOM 2308 C C . TYR A 1 298 ? 8.262 7.241 3.582 1.00 92.81 298 TYR A C 1
ATOM 2310 O O . TYR A 1 298 ? 7.947 6.060 3.714 1.00 92.81 298 TYR A O 1
ATOM 2318 N N . ASN A 1 299 ? 9.061 7.871 4.442 1.00 91.56 299 ASN A N 1
ATOM 2319 C CA . ASN A 1 299 ? 9.566 7.234 5.650 1.00 91.56 299 ASN A CA 1
ATOM 2320 C C . ASN A 1 299 ? 8.549 7.305 6.804 1.00 91.56 299 ASN A C 1
ATOM 2322 O O . ASN A 1 299 ? 8.654 6.525 7.741 1.00 91.56 299 ASN A O 1
ATOM 2326 N N . SER A 1 300 ? 7.595 8.235 6.808 1.00 91.88 300 SER A N 1
ATOM 2327 C CA . SER A 1 300 ? 6.676 8.416 7.935 1.00 91.88 300 SER A CA 1
ATOM 2328 C C . SER A 1 300 ? 5.342 7.711 7.731 1.00 91.88 300 SER A C 1
ATOM 2330 O O . SER A 1 300 ? 4.883 7.012 8.635 1.00 91.88 300 SER A O 1
ATOM 2332 N N . CYS A 1 301 ? 4.727 7.871 6.561 1.00 94.62 301 CYS A N 1
ATOM 2333 C CA . CYS A 1 301 ? 3.393 7.363 6.264 1.00 94.62 301 CYS A CA 1
ATOM 2334 C C . CYS A 1 301 ? 3.409 5.844 6.209 1.00 94.62 301 CYS A C 1
ATOM 2336 O O . CYS A 1 301 ? 4.150 5.267 5.414 1.00 94.62 301 CYS A O 1
ATOM 2338 N N . SER A 1 302 ? 2.625 5.224 7.089 1.00 94.88 302 SER A N 1
ATOM 2339 C CA . SER A 1 302 ? 2.665 3.793 7.363 1.00 94.88 302 SER A CA 1
ATOM 2340 C C . SER A 1 302 ? 1.276 3.192 7.559 1.00 94.88 302 SER A C 1
ATOM 2342 O O . SER A 1 302 ? 0.346 3.879 7.986 1.00 94.88 302 SER A O 1
ATOM 2344 N N . TYR A 1 303 ? 1.173 1.885 7.334 1.00 95.69 303 TYR A N 1
ATOM 2345 C CA . TYR A 1 303 ? 0.080 1.048 7.827 1.00 95.69 303 TYR A CA 1
ATOM 2346 C C . TYR A 1 303 ? 0.592 0.002 8.811 1.00 95.69 303 TYR A C 1
ATOM 2348 O O . TYR A 1 303 ? 1.742 -0.423 8.740 1.00 95.69 303 TYR A O 1
ATOM 2356 N N . LEU A 1 304 ? -0.290 -0.430 9.706 1.00 91.56 304 LEU A N 1
ATOM 2357 C CA . LEU A 1 304 ? -0.213 -1.710 10.397 1.00 91.56 304 LEU A CA 1
ATOM 2358 C C . LEU A 1 304 ? -0.764 -2.803 9.474 1.00 91.56 304 LEU A C 1
ATOM 2360 O O . LEU A 1 304 ? -1.930 -2.747 9.089 1.00 91.56 304 LEU A O 1
ATOM 2364 N N . VAL A 1 305 ? 0.064 -3.783 9.136 1.00 93.75 305 VAL A N 1
ATOM 2365 C CA . VAL A 1 305 ? -0.261 -4.933 8.292 1.00 93.75 305 VAL A CA 1
ATOM 2366 C C . VAL A 1 305 ? 0.213 -6.190 9.009 1.00 93.75 305 VAL A C 1
ATOM 2368 O O . VAL A 1 305 ? 1.392 -6.271 9.352 1.00 93.75 305 VAL A O 1
ATOM 2371 N N . ALA A 1 306 ? -0.691 -7.136 9.267 1.00 91.19 306 ALA A N 1
ATOM 2372 C CA . ALA A 1 306 ? -0.404 -8.371 10.006 1.00 91.19 306 ALA A CA 1
ATOM 2373 C C . ALA A 1 306 ? 0.370 -8.108 11.320 1.00 91.19 306 ALA A C 1
ATOM 2375 O O . ALA A 1 306 ? 1.443 -8.653 11.558 1.00 91.19 306 ALA A O 1
ATOM 2376 N N . GLY A 1 307 ? -0.123 -7.171 12.138 1.00 84.00 307 GLY A N 1
ATOM 2377 C CA . GLY A 1 307 ? 0.512 -6.760 13.400 1.00 84.00 307 GLY A CA 1
ATOM 2378 C C . GLY A 1 307 ? 1.799 -5.925 13.272 1.00 84.00 307 GLY A C 1
ATOM 2379 O O . GLY A 1 307 ? 2.315 -5.428 14.275 1.00 84.00 307 GLY A O 1
ATOM 2380 N N . GLN A 1 308 ? 2.313 -5.708 12.060 1.00 86.50 308 GLN A N 1
ATOM 2381 C CA . GLN A 1 308 ? 3.595 -5.050 11.810 1.00 86.50 308 GLN A CA 1
ATOM 2382 C C . GLN A 1 308 ? 3.422 -3.703 11.112 1.00 86.50 308 GLN A C 1
ATOM 2384 O O . GLN A 1 308 ? 2.559 -3.524 10.264 1.00 86.50 308 GLN A O 1
ATOM 2389 N N . ILE A 1 309 ? 4.264 -2.723 11.440 1.00 88.75 309 ILE A N 1
ATOM 2390 C CA . ILE A 1 309 ? 4.204 -1.409 10.778 1.00 88.75 309 ILE A CA 1
ATOM 2391 C C . ILE A 1 309 ? 5.031 -1.431 9.512 1.00 88.75 309 ILE A C 1
ATOM 2393 O O . ILE A 1 309 ? 6.199 -1.800 9.577 1.00 88.75 309 ILE A O 1
ATOM 2397 N N . PHE A 1 310 ? 4.487 -0.931 8.413 1.00 93.06 310 PHE A N 1
ATOM 2398 C CA . PHE A 1 310 ? 5.238 -0.700 7.191 1.00 93.06 310 PHE A CA 1
ATOM 2399 C C . PHE A 1 310 ? 4.942 0.684 6.633 1.00 93.06 310 PHE A C 1
ATOM 2401 O O . PHE A 1 310 ? 3.798 1.025 6.332 1.00 93.06 310 PHE A O 1
ATOM 2408 N N . SER A 1 311 ? 5.996 1.482 6.502 1.00 95.12 311 SER A N 1
ATOM 2409 C CA . SER A 1 311 ? 5.998 2.726 5.737 1.00 95.12 311 SER A CA 1
ATOM 2410 C C . SER A 1 311 ? 6.070 2.464 4.236 1.00 95.12 311 SER A C 1
ATOM 2412 O O . SER A 1 311 ? 6.512 1.395 3.820 1.00 95.12 311 SER A O 1
ATOM 2414 N N . LEU A 1 312 ? 5.720 3.453 3.408 1.00 96.06 312 LEU A N 1
ATOM 2415 C CA . LEU A 1 312 ? 5.878 3.361 1.946 1.00 96.06 312 LEU A CA 1
ATOM 2416 C C . LEU A 1 312 ? 7.288 2.904 1.543 1.00 96.06 312 LEU A C 1
ATOM 2418 O O . LEU A 1 312 ? 7.443 2.003 0.721 1.00 96.06 312 LEU A O 1
ATOM 2422 N N . ALA A 1 313 ? 8.319 3.486 2.162 1.00 93.69 313 ALA A N 1
ATOM 2423 C CA . ALA A 1 313 ? 9.709 3.115 1.913 1.00 93.69 313 ALA A CA 1
ATOM 2424 C C . ALA A 1 313 ? 10.026 1.660 2.303 1.00 93.69 313 ALA A C 1
ATOM 2426 O O . ALA A 1 313 ? 10.817 1.001 1.629 1.00 93.69 313 ALA A O 1
ATOM 2427 N N . GLU A 1 314 ? 9.436 1.156 3.389 1.00 93.81 314 GLU A N 1
ATOM 2428 C CA . GLU A 1 314 ? 9.631 -0.226 3.838 1.00 93.81 314 GLU A CA 1
ATOM 2429 C C . GLU A 1 314 ? 8.885 -1.216 2.940 1.00 93.81 314 GLU A C 1
ATOM 2431 O O . GLU A 1 314 ? 9.477 -2.219 2.554 1.00 93.81 314 GLU A O 1
ATOM 2436 N N . ILE A 1 315 ? 7.647 -0.920 2.533 1.00 96.81 315 ILE A N 1
ATOM 2437 C CA . ILE A 1 315 ? 6.911 -1.771 1.587 1.00 96.81 315 ILE A CA 1
ATOM 2438 C C . ILE A 1 315 ? 7.678 -1.867 0.261 1.00 96.81 315 ILE A C 1
ATOM 2440 O O . ILE A 1 315 ? 7.905 -2.959 -0.253 1.00 96.81 315 ILE A O 1
ATOM 2444 N N . GLU A 1 316 ? 8.160 -0.743 -0.275 1.00 95.50 316 GLU A N 1
ATOM 2445 C CA . GLU A 1 316 ? 8.941 -0.763 -1.513 1.00 95.50 316 GLU A CA 1
ATOM 2446 C C . GLU A 1 316 ? 10.247 -1.549 -1.345 1.00 95.50 316 GLU A C 1
ATOM 2448 O O . GLU A 1 316 ? 10.534 -2.444 -2.134 1.00 95.50 316 GLU A O 1
ATOM 2453 N N . HIS A 1 317 ? 11.066 -1.226 -0.341 1.00 92.94 317 HIS A N 1
ATOM 2454 C CA . HIS A 1 317 ? 12.451 -1.702 -0.299 1.00 92.94 317 HIS A CA 1
ATOM 2455 C C . HIS A 1 317 ? 12.689 -2.975 0.518 1.00 92.94 317 HIS A C 1
ATOM 2457 O O . HIS A 1 317 ? 13.675 -3.661 0.256 1.00 92.94 317 HIS A O 1
ATOM 2463 N N . LEU A 1 318 ? 11.840 -3.290 1.498 1.00 91.69 318 LEU A N 1
ATOM 2464 C CA . LEU A 1 318 ? 11.993 -4.470 2.361 1.00 91.69 318 LEU A CA 1
ATOM 2465 C C . LEU A 1 318 ? 11.019 -5.590 2.040 1.00 91.69 318 LEU A C 1
ATOM 2467 O O . LEU A 1 318 ? 11.307 -6.725 2.406 1.00 91.69 318 LEU A O 1
ATOM 2471 N N . VAL A 1 319 ? 9.900 -5.278 1.387 1.00 95.06 319 VAL A N 1
ATOM 2472 C CA . VAL A 1 319 ? 8.879 -6.265 1.032 1.00 95.06 319 VAL A CA 1
ATOM 2473 C C . VAL A 1 319 ? 8.958 -6.579 -0.458 1.00 95.06 319 VAL A C 1
ATOM 2475 O O . VAL A 1 319 ? 9.447 -7.644 -0.840 1.00 95.06 319 VAL A O 1
ATOM 2478 N N . LEU A 1 320 ? 8.566 -5.621 -1.302 1.00 96.81 320 LEU A N 1
ATOM 2479 C CA . LEU A 1 320 ? 8.451 -5.807 -2.750 1.00 96.81 320 LEU A CA 1
ATOM 2480 C C . LEU A 1 320 ? 9.814 -6.016 -3.424 1.00 96.81 320 LEU A C 1
ATOM 2482 O O . LEU A 1 320 ? 9.943 -6.824 -4.338 1.00 96.81 320 LEU A O 1
ATOM 2486 N N . ARG A 1 321 ? 10.849 -5.306 -2.958 1.00 94.56 321 ARG A N 1
ATOM 2487 C CA . ARG A 1 321 ? 12.215 -5.357 -3.516 1.00 94.56 321 ARG A CA 1
ATOM 2488 C C . ARG A 1 321 ? 13.221 -6.084 -2.629 1.00 94.56 321 ARG A C 1
ATOM 2490 O O . ARG A 1 321 ? 14.424 -5.912 -2.817 1.00 94.56 321 ARG A O 1
ATOM 2497 N N . SER A 1 322 ? 12.750 -6.872 -1.665 1.00 90.94 322 SER A N 1
ATOM 2498 C CA . SER A 1 322 ? 13.590 -7.517 -0.643 1.00 90.94 322 SER A CA 1
ATOM 2499 C C . SER A 1 322 ? 14.776 -8.304 -1.226 1.00 90.94 322 SER A C 1
ATOM 2501 O O . SER A 1 322 ? 15.877 -8.271 -0.675 1.00 90.94 322 SER A O 1
ATOM 2503 N N . GLN A 1 323 ? 14.561 -8.950 -2.376 1.00 90.50 323 GLN A N 1
ATOM 2504 C CA . GLN A 1 323 ? 15.535 -9.770 -3.102 1.00 90.50 323 GLN A CA 1
ATOM 2505 C C . GLN A 1 323 ? 15.980 -9.143 -4.439 1.00 90.50 323 GLN A C 1
ATOM 2507 O O . GLN A 1 323 ? 16.558 -9.819 -5.288 1.00 90.50 323 GLN A O 1
ATOM 2512 N N . MET A 1 324 ? 15.702 -7.855 -4.656 1.00 92.94 324 MET A N 1
ATOM 2513 C CA . MET A 1 324 ? 16.083 -7.126 -5.872 1.00 92.94 324 MET A CA 1
ATOM 2514 C C . MET A 1 324 ? 17.327 -6.264 -5.639 1.00 92.94 324 MET A C 1
ATOM 2516 O O . MET A 1 324 ? 17.770 -6.046 -4.507 1.00 92.94 324 MET A O 1
ATOM 2520 N N . GLN A 1 325 ? 17.915 -5.743 -6.717 1.00 86.69 325 GLN A N 1
ATOM 2521 C CA . GLN A 1 325 ? 19.123 -4.939 -6.599 1.00 86.69 325 GLN A CA 1
ATOM 2522 C C . GLN A 1 325 ? 18.810 -3.569 -5.985 1.00 86.69 325 GLN A C 1
ATOM 2524 O O . GLN A 1 325 ? 17.751 -2.958 -6.190 1.00 86.69 325 GLN A O 1
ATOM 2529 N N . LYS A 1 326 ? 19.771 -3.065 -5.203 1.00 82.50 326 LYS A N 1
ATOM 2530 C CA . LYS A 1 326 ? 19.681 -1.737 -4.588 1.00 82.50 326 LYS A CA 1
ATOM 2531 C C . LYS A 1 326 ? 19.760 -0.655 -5.660 1.00 82.50 326 LYS A C 1
ATOM 2533 O O . LYS A 1 326 ? 20.431 -0.815 -6.679 1.00 82.50 326 LYS A O 1
ATOM 2538 N N . ALA A 1 327 ? 19.120 0.481 -5.388 1.00 79.75 327 ALA A N 1
ATOM 2539 C CA . ALA A 1 327 ? 19.203 1.645 -6.260 1.00 79.75 327 ALA A CA 1
ATOM 2540 C C . ALA A 1 327 ? 20.671 2.040 -6.508 1.00 79.75 327 ALA A C 1
ATOM 2542 O O . ALA A 1 327 ? 21.459 2.168 -5.568 1.00 79.75 327 ALA A O 1
ATOM 2543 N N . SER A 1 328 ? 21.019 2.287 -7.771 1.00 68.56 328 SER A N 1
ATOM 2544 C CA . SER A 1 328 ? 22.370 2.684 -8.194 1.00 68.56 328 SER A CA 1
ATOM 2545 C C . SER A 1 328 ? 22.780 4.067 -7.660 1.00 68.56 328 SER A C 1
ATOM 2547 O O . SER A 1 328 ? 23.964 4.392 -7.548 1.00 68.56 328 SER A O 1
ATOM 2549 N N . THR A 1 329 ? 21.801 4.889 -7.282 1.00 67.06 329 THR A N 1
ATOM 2550 C CA . THR A 1 329 ? 21.982 6.253 -6.782 1.00 67.06 329 THR A CA 1
ATOM 2551 C C . THR A 1 329 ? 22.342 6.270 -5.292 1.00 67.06 329 THR A C 1
ATOM 2553 O O . THR A 1 329 ? 21.452 6.310 -4.440 1.00 67.06 329 THR A O 1
ATOM 2556 N N . ARG A 1 330 ? 23.647 6.310 -4.975 1.00 62.16 330 ARG A N 1
ATOM 2557 C CA . ARG A 1 330 ? 24.185 6.330 -3.593 1.00 62.16 330 ARG A CA 1
ATOM 2558 C C . ARG A 1 330 ? 23.536 7.384 -2.679 1.00 62.16 330 ARG A C 1
ATOM 2560 O O . ARG A 1 330 ? 23.313 7.106 -1.506 1.00 62.16 330 ARG A O 1
ATOM 2567 N N . LEU A 1 331 ? 23.195 8.561 -3.215 1.00 61.31 331 LEU A N 1
ATOM 2568 C CA . LEU A 1 331 ? 22.570 9.648 -2.450 1.00 61.31 331 LEU A CA 1
ATOM 2569 C C . LEU A 1 331 ? 21.166 9.280 -1.942 1.00 61.31 331 LEU A C 1
ATOM 2571 O O . LEU A 1 331 ? 20.842 9.548 -0.791 1.00 61.31 331 LEU A O 1
ATOM 2575 N N . MET A 1 332 ? 20.344 8.619 -2.762 1.00 65.06 332 MET A N 1
ATOM 2576 C CA . MET A 1 332 ? 18.997 8.207 -2.344 1.00 65.06 332 MET A CA 1
ATOM 2577 C C . MET A 1 332 ? 19.046 7.095 -1.297 1.00 65.06 332 MET A C 1
ATOM 2579 O O . MET A 1 332 ? 18.237 7.092 -0.376 1.00 65.06 332 MET A O 1
ATOM 2583 N N . THR A 1 333 ? 20.027 6.195 -1.387 1.00 63.56 333 THR A N 1
ATOM 2584 C CA . THR A 1 333 ? 20.225 5.117 -0.406 1.00 63.56 333 THR A CA 1
ATOM 2585 C C . THR A 1 333 ? 20.555 5.652 0.992 1.00 63.56 333 THR A C 1
ATOM 2587 O O . THR A 1 333 ? 20.212 5.015 1.979 1.00 63.56 333 THR A O 1
ATOM 2590 N N . LEU A 1 334 ? 21.183 6.830 1.089 1.00 59.84 334 LEU A N 1
ATOM 2591 C CA . LEU A 1 334 ? 21.471 7.502 2.365 1.00 59.84 334 LEU A CA 1
ATOM 2592 C C . LEU A 1 334 ? 20.257 8.251 2.938 1.00 59.84 334 LEU A C 1
ATOM 2594 O O . LEU A 1 334 ? 20.165 8.455 4.147 1.00 59.84 334 LEU A O 1
ATOM 2598 N N . LEU A 1 335 ? 19.340 8.692 2.073 1.00 66.06 335 LEU A N 1
ATOM 2599 C CA . LEU A 1 335 ? 18.208 9.541 2.449 1.00 66.06 335 LEU A CA 1
ATOM 2600 C C . LEU A 1 335 ? 16.935 8.752 2.768 1.00 66.06 335 LEU A C 1
ATOM 2602 O O . LEU A 1 335 ? 16.112 9.208 3.566 1.00 66.06 335 LEU A O 1
ATOM 2606 N N . VAL A 1 336 ? 16.765 7.571 2.173 1.00 71.44 336 VAL A N 1
ATOM 2607 C CA . VAL A 1 336 ? 15.678 6.661 2.534 1.00 71.44 336 VAL A CA 1
ATOM 2608 C C . VAL A 1 336 ? 16.103 5.880 3.773 1.00 71.44 336 VAL A C 1
ATOM 2610 O O . VAL A 1 336 ? 16.986 5.024 3.724 1.00 71.44 336 VAL A O 1
ATOM 2613 N N . ARG A 1 337 ? 15.478 6.191 4.910 1.00 70.44 337 ARG A N 1
ATOM 2614 C CA . ARG A 1 337 ? 15.735 5.515 6.183 1.00 70.44 337 ARG A CA 1
ATOM 2615 C C . ARG A 1 337 ? 14.925 4.229 6.224 1.00 70.44 337 ARG A C 1
ATOM 2617 O O . ARG A 1 337 ? 13.892 4.150 6.881 1.00 70.44 337 ARG A O 1
ATOM 2624 N N . VAL A 1 338 ? 15.406 3.230 5.494 1.00 72.50 338 VAL A N 1
ATOM 2625 C CA . VAL A 1 338 ? 14.829 1.890 5.527 1.00 72.50 338 VAL A CA 1
ATOM 2626 C C . VAL A 1 338 ? 15.242 1.222 6.837 1.00 72.50 338 VAL A C 1
ATOM 2628 O O . VAL A 1 338 ? 16.417 0.909 7.036 1.00 72.50 338 VAL A O 1
ATOM 2631 N N . TRP A 1 339 ? 14.285 1.024 7.741 1.00 69.50 339 TRP A N 1
ATOM 2632 C CA . TRP A 1 339 ? 14.518 0.317 8.997 1.00 69.50 339 TRP A CA 1
ATOM 2633 C C . TRP A 1 339 ? 14.628 -1.177 8.707 1.00 69.50 339 TRP A C 1
ATOM 2635 O O . TRP A 1 339 ? 13.615 -1.847 8.527 1.00 69.50 339 TRP A O 1
ATOM 2645 N N . ARG A 1 340 ? 15.849 -1.709 8.616 1.00 68.88 340 ARG A N 1
ATOM 2646 C CA . ARG A 1 340 ? 16.023 -3.157 8.458 1.00 68.88 340 ARG A CA 1
ATOM 2647 C C . ARG A 1 340 ? 15.471 -3.859 9.689 1.00 68.88 340 ARG A C 1
ATOM 2649 O O . ARG A 1 340 ? 15.796 -3.450 10.799 1.00 68.88 340 ARG A O 1
ATOM 2656 N N . ARG A 1 341 ? 14.638 -4.869 9.455 1.00 70.75 341 ARG A N 1
ATOM 2657 C CA . ARG A 1 341 ? 14.117 -5.745 10.498 1.00 70.75 341 ARG A CA 1
ATOM 2658 C C . ARG A 1 341 ? 14.694 -7.129 10.342 1.00 70.75 341 ARG A C 1
ATOM 2660 O O . ARG A 1 341 ? 14.754 -7.640 9.217 1.00 70.75 341 ARG A O 1
ATOM 2667 N N . GLU A 1 342 ? 15.089 -7.709 11.460 1.00 75.00 342 GLU A N 1
ATOM 2668 C CA . GLU A 1 342 ? 15.421 -9.127 11.494 1.00 75.00 342 GLU A CA 1
ATOM 2669 C C . GLU A 1 342 ? 14.134 -9.961 11.378 1.00 75.00 342 GLU A C 1
ATOM 2671 O O . GLU A 1 342 ? 13.067 -9.498 11.791 1.00 75.00 342 GLU A O 1
ATOM 2676 N N . PRO A 1 343 ? 14.184 -11.175 10.796 1.00 73.88 343 PRO A N 1
ATOM 2677 C CA . PRO A 1 343 ? 13.011 -12.044 10.697 1.00 73.88 343 PRO A CA 1
ATOM 2678 C C . PRO A 1 343 ? 12.327 -12.279 12.049 1.00 73.88 343 PRO A C 1
ATOM 2680 O O . PRO A 1 343 ? 11.107 -12.182 12.132 1.00 73.88 343 PRO A O 1
ATOM 2683 N N . SER A 1 344 ? 13.108 -12.456 13.118 1.00 71.75 344 SER A N 1
ATOM 2684 C CA . SER A 1 344 ? 12.581 -12.611 14.476 1.00 71.75 344 SER A CA 1
ATOM 2685 C C . SER A 1 344 ? 11.782 -11.389 14.940 1.00 71.75 344 SER A C 1
ATOM 2687 O O . SER A 1 344 ? 10.737 -11.544 15.556 1.00 71.75 344 SER A O 1
ATOM 2689 N N . GLU A 1 345 ? 12.178 -10.163 14.575 1.00 71.38 345 GLU A N 1
ATOM 2690 C CA . GLU A 1 345 ? 11.414 -8.950 14.914 1.00 71.38 345 GLU A CA 1
ATOM 2691 C C . GLU A 1 345 ? 10.056 -8.884 14.191 1.00 71.38 345 GLU A C 1
ATOM 2693 O O . GLU A 1 345 ? 9.108 -8.257 14.682 1.00 71.38 345 GLU A O 1
ATOM 2698 N N . LEU A 1 346 ? 9.956 -9.501 13.006 1.00 71.75 346 LEU A N 1
ATOM 2699 C CA . LEU A 1 346 ? 8.692 -9.642 12.276 1.00 71.75 346 LEU A CA 1
ATOM 2700 C C . LEU A 1 346 ? 7.792 -10.717 12.902 1.00 71.75 346 LEU A C 1
ATOM 2702 O O . LEU A 1 346 ? 6.570 -10.583 12.851 1.00 71.75 346 LEU A O 1
ATOM 2706 N N . GLU A 1 347 ? 8.389 -11.716 13.550 1.00 66.56 347 GLU A N 1
ATOM 2707 C CA . GLU A 1 347 ? 7.700 -12.807 14.246 1.00 66.56 347 GLU A CA 1
ATOM 2708 C C . GLU A 1 347 ? 7.275 -12.434 15.683 1.00 66.56 347 GLU A C 1
ATOM 2710 O O . GLU A 1 347 ? 6.281 -12.949 16.193 1.00 66.56 347 GLU A O 1
ATOM 2715 N N . GLU A 1 348 ? 7.987 -11.506 16.333 1.00 58.69 348 GLU A N 1
ATOM 2716 C CA . GLU A 1 348 ? 7.863 -11.177 17.766 1.00 58.69 348 GLU A CA 1
ATOM 2717 C C . GLU A 1 348 ? 6.740 -10.192 18.142 1.00 58.69 348 GLU A C 1
ATOM 2719 O O . GLU A 1 348 ? 6.685 -9.723 19.281 1.00 58.69 348 GLU A O 1
ATOM 2724 N N . ARG A 1 349 ? 5.802 -9.865 17.247 1.00 60.94 349 ARG A N 1
ATOM 2725 C CA . ARG A 1 349 ? 4.676 -8.980 17.606 1.00 60.94 349 ARG A CA 1
ATOM 2726 C C . ARG A 1 349 ? 3.321 -9.662 17.486 1.00 60.94 349 ARG A C 1
ATOM 2728 O O . ARG A 1 349 ? 2.777 -9.728 16.387 1.00 60.94 349 ARG A O 1
ATOM 2735 N N . PRO A 1 350 ? 2.724 -10.071 18.614 1.00 51.47 350 PRO A N 1
ATOM 2736 C CA . PRO A 1 350 ? 1.334 -10.472 18.650 1.00 51.47 350 PRO A CA 1
ATOM 2737 C C . PRO A 1 350 ? 0.457 -9.227 18.872 1.00 51.47 350 PRO A C 1
ATOM 2739 O O . PRO A 1 350 ? 0.574 -8.511 19.867 1.00 51.47 350 PRO A O 1
ATOM 2742 N N . SER A 1 351 ? -0.373 -8.913 17.879 1.00 46.72 351 SER A N 1
ATOM 2743 C CA . SER A 1 351 ? -1.644 -8.226 18.121 1.00 46.72 351 SER A CA 1
ATOM 2744 C C . SER A 1 351 ? -2.647 -9.302 18.531 1.00 46.72 351 SER A C 1
ATOM 2746 O O . SER A 1 351 ? -2.592 -10.376 17.936 1.00 46.72 351 SER A O 1
ATOM 2748 N N . LEU A 1 352 ? -3.583 -8.970 19.433 1.00 54.81 352 LEU A N 1
ATOM 2749 C CA . LEU A 1 352 ? -4.585 -9.852 20.069 1.00 54.81 352 LEU A CA 1
ATOM 2750 C C . LEU A 1 352 ? -5.235 -10.928 19.183 1.00 54.81 352 LEU A C 1
ATOM 2752 O O . LEU A 1 352 ? -5.774 -11.900 19.703 1.00 54.81 352 LEU A O 1
ATOM 2756 N N . ARG A 1 353 ? -5.240 -10.757 17.855 1.00 65.19 353 ARG A N 1
ATOM 2757 C CA . ARG A 1 353 ? -5.682 -11.774 16.890 1.00 65.19 353 ARG A CA 1
ATOM 2758 C C . ARG A 1 353 ? -4.933 -11.785 15.553 1.00 65.19 353 ARG A C 1
ATOM 2760 O O . ARG A 1 353 ? -5.367 -12.488 14.644 1.00 65.19 353 ARG A O 1
ATOM 2767 N N . ALA A 1 354 ? -3.848 -11.025 15.383 1.00 70.94 354 ALA A N 1
ATOM 2768 C CA . ALA A 1 354 ? -3.087 -11.116 14.137 1.00 70.94 354 ALA A CA 1
ATOM 2769 C C . ALA A 1 354 ? -2.465 -12.520 14.032 1.00 70.94 354 ALA A C 1
ATOM 2771 O O . ALA A 1 354 ? -1.759 -12.934 14.957 1.00 70.94 354 ALA A O 1
ATOM 2772 N N . PRO A 1 355 ? -2.715 -13.262 12.941 1.00 79.50 355 PRO A N 1
ATOM 2773 C CA . PRO A 1 355 ? -2.100 -14.565 12.737 1.00 79.50 355 PRO A CA 1
ATOM 2774 C C . PRO A 1 355 ? -0.576 -14.460 12.787 1.00 79.50 355 PRO A C 1
ATOM 2776 O O . PRO A 1 355 ? 0.009 -13.451 12.376 1.00 79.50 355 PRO A O 1
ATOM 2779 N N . ARG A 1 356 ? 0.087 -15.512 13.278 1.00 82.19 356 ARG A N 1
ATOM 2780 C CA . ARG A 1 356 ? 1.546 -15.593 13.179 1.00 82.19 356 ARG A CA 1
ATOM 2781 C C . ARG A 1 356 ? 1.923 -15.694 11.711 1.00 82.19 356 ARG A C 1
ATOM 2783 O O . ARG A 1 356 ? 1.559 -16.656 11.048 1.00 82.19 356 ARG A O 1
ATOM 2790 N N . ASN A 1 357 ? 2.683 -14.714 11.246 1.00 83.75 357 ASN A N 1
ATOM 2791 C CA . ASN A 1 357 ? 3.227 -14.686 9.903 1.00 83.75 357 ASN A CA 1
ATOM 2792 C C . ASN A 1 357 ? 4.747 -14.865 10.000 1.00 83.75 357 ASN A C 1
ATOM 2794 O O . ASN A 1 357 ? 5.411 -13.996 10.570 1.00 83.75 357 ASN A O 1
ATOM 2798 N N . PRO A 1 358 ? 5.307 -15.968 9.475 1.00 86.19 358 PRO A N 1
ATOM 2799 C CA . PRO A 1 358 ? 6.746 -16.108 9.284 1.00 86.19 358 PRO A CA 1
ATOM 2800 C C . PRO A 1 358 ? 7.342 -14.881 8.587 1.00 86.19 358 PRO A C 1
ATOM 2802 O O . PRO A 1 358 ? 6.729 -14.321 7.674 1.00 86.19 358 PRO A O 1
ATOM 2805 N N . GLY A 1 359 ? 8.556 -14.470 8.970 1.00 84.00 359 GLY A N 1
ATOM 2806 C CA . GLY A 1 359 ? 9.207 -13.293 8.378 1.00 84.00 359 GLY A CA 1
ATOM 2807 C C . GLY A 1 359 ? 9.360 -13.368 6.847 1.00 84.00 359 GLY A C 1
ATOM 2808 O O . GLY A 1 359 ? 9.406 -12.339 6.168 1.00 84.00 359 GLY A O 1
ATOM 2809 N N . GLU A 1 360 ? 9.409 -14.580 6.292 1.00 86.50 360 GLU A N 1
ATOM 2810 C CA . GLU A 1 360 ? 9.432 -14.854 4.851 1.00 86.50 360 GLU A CA 1
ATOM 2811 C C . GLU A 1 360 ? 8.138 -14.468 4.122 1.00 86.50 360 GLU A C 1
ATOM 2813 O O . GLU A 1 360 ? 8.218 -13.961 3.005 1.00 86.50 360 GLU A O 1
ATOM 2818 N N . ASN A 1 361 ? 6.975 -14.558 4.775 1.00 90.19 361 ASN A N 1
ATOM 2819 C CA . ASN A 1 361 ? 5.675 -14.209 4.182 1.00 90.19 361 ASN A CA 1
ATOM 2820 C C . ASN A 1 361 ? 5.482 -12.693 4.023 1.00 90.19 361 ASN A C 1
ATOM 2822 O O . ASN A 1 361 ? 4.510 -12.233 3.433 1.00 90.19 361 ASN A O 1
ATOM 2826 N N . PHE A 1 362 ? 6.430 -11.890 4.510 1.00 91.88 362 PHE A N 1
ATOM 2827 C CA . PHE A 1 362 ? 6.498 -10.456 4.239 1.00 91.88 362 PHE A CA 1
ATOM 2828 C C . PHE A 1 362 ? 7.388 -10.118 3.038 1.00 91.88 362 PHE A C 1
ATOM 2830 O O . PHE A 1 362 ? 7.523 -8.945 2.703 1.00 91.88 362 PHE A O 1
ATOM 2837 N N . ARG A 1 363 ? 8.054 -11.090 2.404 1.00 92.94 363 ARG A N 1
ATOM 2838 C CA . ARG A 1 363 ? 9.038 -10.843 1.342 1.00 92.94 363 ARG A CA 1
ATOM 2839 C C . ARG A 1 363 ? 8.530 -11.390 0.017 1.00 92.94 363 ARG A C 1
ATOM 2841 O O . ARG A 1 363 ? 8.312 -12.584 -0.133 1.00 92.94 363 ARG A O 1
ATOM 2848 N N . CYS A 1 364 ? 8.395 -10.515 -0.973 1.00 95.62 364 CYS A N 1
ATOM 2849 C CA . CYS A 1 364 ? 7.993 -10.931 -2.313 1.00 95.62 364 CYS A CA 1
ATOM 2850 C C . CYS A 1 364 ? 9.167 -11.543 -3.090 1.00 95.62 364 CYS A C 1
ATOM 2852 O O . CYS A 1 364 ? 10.327 -11.154 -2.905 1.00 95.62 364 CYS A O 1
ATOM 2854 N N . ARG A 1 365 ? 8.847 -12.454 -4.018 1.00 94.75 365 ARG A N 1
ATOM 2855 C CA . ARG A 1 365 ? 9.790 -12.943 -5.033 1.00 94.75 365 ARG A CA 1
ATOM 2856 C C . ARG A 1 365 ? 10.305 -11.759 -5.874 1.00 94.75 365 ARG A C 1
ATOM 2858 O O . ARG A 1 365 ? 9.523 -10.857 -6.181 1.00 94.75 365 ARG A O 1
ATOM 2865 N N . PRO A 1 366 ? 11.588 -11.742 -6.280 1.00 95.62 366 PRO A N 1
ATOM 2866 C CA . PRO A 1 366 ? 12.103 -10.687 -7.142 1.00 95.62 366 PRO A CA 1
ATOM 2867 C C . PRO A 1 366 ? 11.398 -10.709 -8.502 1.00 95.62 366 PRO A C 1
ATOM 2869 O O . PRO A 1 366 ? 11.399 -11.726 -9.197 1.00 95.62 366 PRO A O 1
ATOM 2872 N N . ASP A 1 367 ? 10.846 -9.560 -8.890 1.00 97.00 367 ASP A N 1
ATOM 2873 C CA . ASP A 1 367 ? 10.207 -9.352 -10.186 1.00 97.00 367 ASP A CA 1
ATOM 2874 C C . ASP A 1 367 ? 10.598 -7.979 -10.744 1.00 97.00 367 ASP A C 1
ATOM 2876 O O . ASP A 1 367 ? 10.230 -6.928 -10.213 1.00 97.00 367 ASP A O 1
ATOM 2880 N N . TRP A 1 368 ? 11.361 -7.975 -11.836 1.00 96.75 368 TRP A N 1
ATOM 2881 C CA . TRP A 1 368 ? 11.851 -6.753 -12.470 1.00 96.75 368 TRP A CA 1
ATOM 2882 C C . TRP A 1 368 ? 10.720 -5.861 -13.002 1.00 96.75 368 TRP A C 1
ATOM 2884 O O . TRP A 1 368 ? 10.911 -4.643 -13.102 1.00 96.75 368 TRP A O 1
ATOM 2894 N N . ARG A 1 369 ? 9.548 -6.437 -13.311 1.00 97.56 369 ARG A N 1
ATOM 2895 C CA . ARG A 1 369 ? 8.370 -5.736 -13.851 1.00 97.56 369 ARG A CA 1
ATOM 2896 C C . ARG A 1 369 ? 7.812 -4.726 -12.852 1.00 97.56 369 ARG A C 1
ATOM 2898 O O . ARG A 1 369 ? 7.273 -3.691 -13.251 1.00 97.56 369 ARG A O 1
ATOM 2905 N N . LEU A 1 370 ? 8.065 -4.943 -11.557 1.00 97.25 370 LEU A N 1
ATOM 2906 C CA . LEU A 1 370 ? 7.769 -4.001 -10.477 1.00 97.25 370 LEU A CA 1
ATOM 2907 C C . LEU A 1 370 ? 8.300 -2.587 -10.756 1.00 97.25 370 LEU A C 1
ATOM 2909 O O . LEU A 1 370 ? 7.645 -1.614 -10.397 1.00 97.25 370 LEU A O 1
ATOM 2913 N N . ASN A 1 371 ? 9.447 -2.455 -11.437 1.00 95.69 371 ASN A N 1
ATOM 2914 C CA . ASN A 1 371 ? 10.043 -1.156 -11.770 1.00 95.69 371 ASN A CA 1
ATOM 2915 C C . ASN A 1 371 ? 9.150 -0.268 -12.649 1.00 95.69 371 ASN A C 1
ATOM 2917 O O . ASN A 1 371 ? 9.369 0.941 -12.710 1.00 95.69 371 ASN A O 1
ATOM 2921 N N . LEU A 1 372 ? 8.181 -0.860 -13.345 1.00 96.38 372 LEU A N 1
ATOM 2922 C CA . LEU A 1 372 ? 7.240 -0.156 -14.211 1.00 96.38 372 LEU A CA 1
ATOM 2923 C C . LEU A 1 372 ? 5.797 -0.224 -13.695 1.00 96.38 372 LEU A C 1
ATOM 2925 O O . LEU A 1 372 ? 4.998 0.633 -14.064 1.00 96.38 372 LEU A O 1
ATOM 2929 N N . VAL A 1 373 ? 5.471 -1.197 -12.839 1.00 97.31 373 VAL A N 1
ATOM 2930 C CA . VAL A 1 373 ? 4.145 -1.330 -12.214 1.00 97.31 373 VAL A CA 1
ATOM 2931 C C . VAL A 1 373 ? 3.994 -0.440 -10.978 1.00 97.31 373 VAL A C 1
ATOM 2933 O O . VAL A 1 373 ? 2.954 0.195 -10.789 1.00 97.31 373 VAL A O 1
ATOM 2936 N N . LEU A 1 374 ? 5.018 -0.374 -10.124 1.00 96.44 374 LEU A N 1
ATOM 2937 C CA . LEU A 1 374 ? 4.945 0.400 -8.890 1.00 96.44 374 LEU A CA 1
ATOM 2938 C C . LEU A 1 374 ? 4.943 1.898 -9.213 1.00 96.44 374 LEU A C 1
ATOM 2940 O O . LEU A 1 374 ? 5.765 2.396 -9.982 1.00 96.44 374 LEU A O 1
ATOM 2944 N N . CYS A 1 375 ? 4.023 2.636 -8.597 1.00 95.12 375 CYS A N 1
ATOM 2945 C CA . CYS A 1 375 ? 3.839 4.058 -8.857 1.00 95.12 375 CYS A CA 1
ATOM 2946 C C . CYS A 1 375 ? 4.131 4.844 -7.592 1.00 95.12 375 CYS A C 1
ATOM 2948 O O . CYS A 1 375 ? 3.345 4.820 -6.653 1.00 95.12 375 CYS A O 1
ATOM 2950 N N . ALA A 1 376 ? 5.217 5.611 -7.608 1.00 91.94 376 ALA A N 1
ATOM 2951 C CA . ALA A 1 376 ? 5.630 6.449 -6.488 1.00 91.94 376 ALA A CA 1
ATOM 2952 C C . ALA A 1 376 ? 4.822 7.769 -6.384 1.00 91.94 376 ALA A C 1
ATOM 2954 O O . ALA A 1 376 ? 5.253 8.743 -5.760 1.00 91.94 376 ALA A O 1
ATOM 2955 N N . GLY A 1 377 ? 3.674 7.866 -7.061 1.00 90.50 377 GLY A N 1
ATOM 2956 C CA . GLY A 1 377 ? 2.783 9.030 -7.015 1.00 90.50 377 GLY A CA 1
ATOM 2957 C C . GLY A 1 377 ? 3.349 10.308 -7.623 1.00 90.50 377 GLY A C 1
ATOM 2958 O O . GLY A 1 377 ? 2.679 11.333 -7.594 1.00 90.50 377 GLY A O 1
ATOM 2959 N N . ASN A 1 378 ? 4.557 10.278 -8.180 1.00 90.56 378 ASN A N 1
ATOM 2960 C CA . ASN A 1 378 ? 5.200 11.425 -8.805 1.00 90.56 378 ASN A CA 1
ATOM 2961 C C . ASN A 1 378 ? 5.038 11.419 -10.330 1.00 90.56 378 ASN A C 1
ATOM 2963 O O . ASN A 1 378 ? 4.659 10.417 -10.944 1.00 90.56 378 ASN A O 1
ATOM 2967 N N . LYS A 1 379 ? 5.324 12.558 -10.964 1.00 88.50 379 LYS A N 1
ATOM 2968 C CA . LYS A 1 379 ? 5.191 12.730 -12.419 1.00 88.50 379 LYS A CA 1
ATOM 2969 C C . LYS A 1 379 ? 6.147 11.855 -13.240 1.00 88.50 379 LYS A C 1
ATOM 2971 O O . LYS A 1 379 ? 5.900 11.654 -14.427 1.00 88.50 379 LYS A O 1
ATOM 2976 N N . ALA A 1 380 ? 7.191 11.297 -12.625 1.00 86.50 380 ALA A N 1
ATOM 2977 C CA . ALA A 1 380 ? 8.084 10.328 -13.259 1.00 86.50 380 ALA A CA 1
ATOM 2978 C C . ALA A 1 380 ? 7.532 8.886 -13.281 1.00 86.50 380 ALA A C 1
ATOM 2980 O O . ALA A 1 380 ? 8.162 8.014 -13.875 1.00 86.50 380 ALA A O 1
ATOM 2981 N N . SER A 1 381 ? 6.376 8.637 -12.657 1.00 88.75 381 SER A N 1
ATOM 2982 C CA . SER A 1 381 ? 5.673 7.346 -12.643 1.00 88.75 381 SER A CA 1
ATOM 2983 C C . SER A 1 381 ? 4.370 7.419 -13.447 1.00 88.75 381 SER A C 1
ATOM 2985 O O . SER A 1 381 ? 3.917 8.511 -13.793 1.00 88.75 381 SER A O 1
ATOM 2987 N N . SER A 1 382 ? 3.743 6.276 -13.725 1.00 91.81 382 SER A N 1
ATOM 2988 C CA . SER A 1 382 ? 2.408 6.198 -14.339 1.00 91.81 382 SER A CA 1
ATOM 2989 C C . SER A 1 382 ? 1.341 6.980 -13.547 1.00 91.81 382 SER A C 1
ATOM 2991 O O . SER A 1 382 ? 1.397 7.032 -12.322 1.00 91.81 382 SER A O 1
ATOM 2993 N N . SER A 1 383 ? 0.350 7.581 -14.218 1.00 92.12 383 SER A N 1
ATOM 2994 C CA . SER A 1 383 ? -0.843 8.123 -13.537 1.00 92.12 383 SER A CA 1
ATOM 2995 C C . SER A 1 383 ? -1.883 7.053 -13.215 1.00 92.12 383 SER A C 1
ATOM 2997 O O . SER A 1 383 ? -2.747 7.300 -12.383 1.00 92.12 383 SER A O 1
ATOM 2999 N N . LYS A 1 384 ? -1.798 5.883 -13.856 1.00 95.50 384 LYS A N 1
ATOM 3000 C CA . LYS A 1 384 ? -2.682 4.745 -13.609 1.00 95.50 384 LYS A CA 1
ATOM 3001 C C . LYS A 1 384 ? -1.958 3.628 -12.875 1.00 95.50 384 LYS A C 1
ATOM 3003 O O . LYS A 1 384 ? -0.797 3.350 -13.188 1.00 95.50 384 LYS A O 1
ATOM 3008 N N . VAL A 1 385 ? -2.645 2.980 -11.946 1.00 97.25 385 VAL A N 1
ATOM 3009 C CA . VAL A 1 385 ? -2.136 1.822 -11.206 1.00 97.25 385 VAL A CA 1
ATOM 3010 C C . VAL A 1 385 ? -3.040 0.608 -11.431 1.00 97.25 385 VAL A C 1
ATOM 3012 O O . VAL A 1 385 ? -4.258 0.778 -11.542 1.00 97.25 385 VAL A O 1
ATOM 3015 N N . PRO A 1 386 ? -2.477 -0.607 -11.545 1.00 98.06 386 PRO A N 1
ATOM 3016 C CA . PRO A 1 386 ? -3.282 -1.822 -11.566 1.00 98.06 386 PRO A CA 1
ATOM 3017 C C . PRO A 1 386 ? -3.905 -2.096 -10.196 1.00 98.06 386 PRO A C 1
ATOM 3019 O O . PRO A 1 386 ? -3.409 -1.628 -9.172 1.00 98.06 386 PRO A O 1
ATOM 3022 N N . VAL A 1 387 ? -4.969 -2.894 -10.198 1.00 98.38 387 VAL A N 1
ATOM 3023 C CA . VAL A 1 387 ? -5.538 -3.505 -8.995 1.00 98.38 387 VAL A CA 1
ATOM 3024 C C . VAL A 1 387 ? -5.424 -5.003 -9.172 1.00 98.38 387 VAL A C 1
ATOM 3026 O O . VAL A 1 387 ? -5.943 -5.540 -10.149 1.00 98.38 387 VAL A O 1
ATOM 3029 N N . PHE A 1 388 ? -4.732 -5.656 -8.248 1.00 98.50 388 PHE A N 1
ATOM 3030 C CA . PHE A 1 388 ? -4.580 -7.105 -8.268 1.00 98.50 388 PHE A CA 1
ATOM 3031 C C . PHE A 1 388 ? -5.698 -7.768 -7.470 1.00 98.50 388 PHE A C 1
ATOM 3033 O O . PHE A 1 388 ? -6.025 -7.332 -6.368 1.00 98.50 388 PHE A O 1
ATOM 3040 N N . GLU A 1 389 ? -6.268 -8.814 -8.046 1.00 98.12 389 GLU A N 1
ATOM 3041 C CA . GLU A 1 389 ? -7.295 -9.690 -7.489 1.00 98.12 389 GLU A CA 1
ATOM 3042 C C . GLU A 1 389 ? -6.865 -11.134 -7.733 1.00 98.12 389 GLU A C 1
ATOM 3044 O O . GLU A 1 389 ? -5.909 -11.370 -8.474 1.00 98.12 389 GLU A O 1
ATOM 3049 N N . HIS A 1 390 ? -7.592 -12.086 -7.151 1.00 97.62 390 HIS A N 1
ATOM 3050 C CA . HIS A 1 390 ? -7.443 -13.501 -7.484 1.00 97.62 390 HIS A CA 1
ATOM 3051 C C . HIS A 1 390 ? -7.659 -13.696 -8.987 1.00 97.62 390 HIS A C 1
ATOM 3053 O O . HIS A 1 390 ? -8.772 -13.520 -9.487 1.00 97.62 390 HIS A O 1
ATOM 3059 N N . MET A 1 391 ? -6.592 -14.012 -9.720 1.00 98.06 391 MET A N 1
ATOM 3060 C CA . MET A 1 391 ? -6.628 -14.151 -11.175 1.00 98.06 391 MET A CA 1
ATOM 3061 C C . MET A 1 391 ? -5.657 -15.217 -11.674 1.00 98.06 391 MET A C 1
ATOM 3063 O O . MET A 1 391 ? -4.696 -15.583 -10.997 1.00 98.06 391 MET A O 1
ATOM 3067 N N . SER A 1 392 ? -5.911 -15.712 -12.887 1.00 98.00 392 SER A N 1
ATOM 3068 C CA . SER A 1 392 ? -5.003 -16.647 -13.551 1.00 98.00 392 SER A CA 1
ATOM 3069 C C . SER A 1 392 ? -3.632 -15.999 -13.792 1.00 98.00 392 SER A C 1
ATOM 3071 O O . SER A 1 392 ? -3.534 -14.779 -13.935 1.00 98.00 392 SER A O 1
ATOM 3073 N N . ALA A 1 393 ? -2.574 -16.810 -13.880 1.00 97.50 393 ALA A N 1
ATOM 3074 C CA . ALA A 1 393 ? -1.232 -16.312 -14.197 1.00 97.50 393 ALA A CA 1
ATOM 3075 C C . ALA A 1 393 ? -1.199 -15.542 -15.533 1.00 97.50 393 ALA A C 1
ATOM 3077 O O . ALA A 1 393 ? -0.553 -14.501 -15.636 1.00 97.50 393 ALA A O 1
ATOM 3078 N N . ASP A 1 394 ? -1.968 -15.994 -16.527 1.00 98.06 394 ASP A N 1
ATOM 3079 C CA . ASP A 1 394 ? -2.078 -15.321 -17.823 1.00 98.06 394 ASP A CA 1
ATOM 3080 C C . ASP A 1 394 ? -2.724 -13.936 -17.699 1.00 98.06 394 ASP A C 1
ATOM 3082 O O . ASP A 1 394 ? -2.282 -12.977 -18.334 1.00 98.06 394 ASP A O 1
ATOM 3086 N N . ASP A 1 395 ? -3.779 -13.803 -16.893 1.00 98.12 395 ASP A N 1
ATOM 3087 C CA . ASP A 1 395 ? -4.445 -12.514 -16.692 1.00 98.12 395 ASP A CA 1
ATOM 3088 C C . ASP A 1 395 ? -3.602 -11.568 -15.834 1.00 98.12 395 ASP A C 1
ATOM 3090 O O . ASP A 1 395 ? -3.552 -10.367 -16.119 1.00 98.12 395 ASP A O 1
ATOM 3094 N N . PHE A 1 396 ? -2.858 -12.111 -14.866 1.00 98.06 396 PHE A N 1
ATOM 3095 C CA . PHE A 1 396 ? -1.843 -11.375 -14.120 1.00 98.06 396 PHE A CA 1
ATOM 3096 C C . PHE A 1 396 ? -0.776 -10.812 -15.063 1.00 98.06 396 PHE A C 1
ATOM 3098 O O . PHE A 1 396 ? -0.515 -9.606 -15.059 1.00 98.06 396 PHE A O 1
ATOM 3105 N N . ASP A 1 397 ? -0.215 -11.646 -15.938 1.00 97.62 397 ASP A N 1
ATOM 3106 C CA . ASP A 1 397 ? 0.810 -11.239 -16.896 1.00 97.62 397 ASP A CA 1
ATOM 3107 C C . ASP A 1 397 ? 0.282 -10.212 -17.906 1.00 97.62 397 ASP A C 1
ATOM 3109 O O . ASP A 1 397 ? 0.980 -9.236 -18.211 1.00 97.62 397 ASP A O 1
ATOM 3113 N N . LYS A 1 398 ? -0.967 -10.351 -18.372 1.00 97.62 398 LYS A N 1
ATOM 3114 C CA . LYS A 1 398 ? -1.631 -9.343 -19.219 1.00 97.62 398 LYS A CA 1
ATOM 3115 C C . LYS A 1 398 ? -1.791 -8.015 -18.485 1.00 97.62 398 LYS A C 1
ATOM 3117 O O . LYS A 1 398 ? -1.478 -6.967 -19.056 1.00 97.62 398 LYS A O 1
ATOM 3122 N N . LEU A 1 399 ? -2.252 -8.025 -17.232 1.00 98.12 399 LEU A N 1
ATOM 3123 C CA . LEU A 1 399 ? -2.445 -6.810 -16.436 1.00 98.12 399 LEU A CA 1
ATOM 3124 C C . LEU A 1 399 ? -1.111 -6.114 -16.141 1.00 98.12 399 LEU A C 1
ATOM 3126 O O . LEU A 1 399 ? -0.998 -4.890 -16.283 1.00 98.12 399 LEU A O 1
ATOM 3130 N N . VAL A 1 400 ? -0.085 -6.884 -15.779 1.00 97.81 400 VAL A N 1
ATOM 3131 C CA . VAL A 1 400 ? 1.278 -6.386 -15.572 1.00 97.81 400 VAL A CA 1
ATOM 3132 C C . VAL A 1 400 ? 1.828 -5.795 -16.868 1.00 97.81 400 VAL A C 1
ATOM 3134 O O . VAL A 1 400 ? 2.260 -4.644 -16.865 1.00 97.81 400 VAL A O 1
ATOM 3137 N N . SER A 1 401 ? 1.723 -6.500 -17.994 1.00 97.06 401 SER A N 1
ATOM 3138 C CA . SER A 1 401 ? 2.179 -6.012 -19.305 1.00 97.06 401 SER A CA 1
ATOM 3139 C C . SER A 1 401 ? 1.466 -4.722 -19.707 1.00 97.06 401 SER A C 1
ATOM 3141 O O . SER A 1 401 ? 2.112 -3.735 -20.063 1.00 97.06 401 SER A O 1
ATOM 3143 N N . LYS A 1 402 ? 0.137 -4.667 -19.543 1.00 96.31 402 LYS A N 1
ATO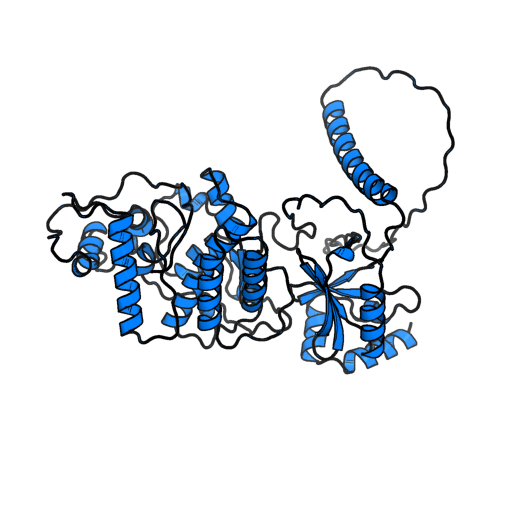M 3144 C CA . LYS A 1 402 ? -0.670 -3.458 -19.769 1.00 96.31 402 LYS A CA 1
ATOM 3145 C C . LYS A 1 402 ? -0.178 -2.292 -18.902 1.00 96.31 402 LYS A C 1
ATOM 3147 O O . LYS A 1 402 ? -0.043 -1.169 -19.396 1.00 96.31 402 LYS A O 1
ATOM 3152 N N . SER A 1 403 ? 0.128 -2.554 -17.630 1.00 96.56 403 SER A N 1
ATOM 3153 C CA . SER A 1 403 ? 0.645 -1.556 -16.681 1.00 96.56 403 SER A CA 1
ATOM 3154 C C . SER A 1 403 ? 2.013 -1.030 -17.100 1.00 96.56 403 SER A C 1
ATOM 3156 O O . SER A 1 403 ? 2.241 0.181 -17.116 1.00 96.56 403 SER A O 1
ATOM 3158 N N . MET A 1 404 ? 2.909 -1.934 -17.493 1.00 96.62 404 MET A N 1
ATOM 3159 C CA . MET A 1 404 ? 4.253 -1.599 -17.949 1.00 96.62 404 MET A CA 1
ATOM 3160 C C . MET A 1 404 ? 4.213 -0.740 -19.211 1.00 96.62 404 MET A C 1
ATOM 3162 O O . MET A 1 404 ? 4.835 0.323 -19.242 1.00 96.62 404 MET A O 1
ATOM 3166 N N . SER A 1 405 ? 3.430 -1.140 -20.215 1.00 94.50 405 SER A N 1
ATOM 3167 C CA . SER A 1 405 ? 3.233 -0.375 -21.450 1.00 94.50 405 SER A CA 1
ATOM 3168 C C . SER A 1 405 ? 2.670 1.016 -21.169 1.00 94.50 405 SER A C 1
ATOM 3170 O O . SER A 1 405 ? 3.133 2.008 -21.738 1.00 94.50 405 SER A O 1
ATOM 3172 N N . HIS A 1 406 ? 1.713 1.127 -20.243 1.00 94.12 406 HIS A N 1
ATOM 3173 C CA . HIS A 1 406 ? 1.171 2.422 -19.847 1.00 94.12 406 HIS A CA 1
ATOM 3174 C C . HIS A 1 406 ? 2.227 3.306 -19.160 1.00 94.12 406 HIS A C 1
ATOM 3176 O O . HIS A 1 406 ? 2.362 4.482 -19.503 1.00 94.12 406 HIS A O 1
ATOM 3182 N N . CYS A 1 407 ? 3.038 2.742 -18.260 1.00 94.31 407 CYS A N 1
ATOM 3183 C CA . CYS A 1 407 ? 4.141 3.451 -17.613 1.00 94.31 407 CYS A CA 1
ATOM 3184 C C . CYS A 1 407 ? 5.202 3.919 -18.619 1.00 94.31 407 CYS A C 1
ATOM 3186 O O . CYS A 1 407 ? 5.612 5.079 -18.581 1.00 94.31 407 CYS A O 1
ATOM 3188 N N . LEU A 1 408 ? 5.600 3.071 -19.571 1.00 93.81 408 LEU A N 1
ATOM 3189 C CA . LEU A 1 408 ? 6.555 3.428 -20.625 1.00 93.81 408 LEU A CA 1
ATOM 3190 C C . LEU A 1 408 ? 6.050 4.593 -21.483 1.00 93.81 408 LEU A C 1
ATOM 3192 O O . LEU A 1 408 ? 6.806 5.528 -21.744 1.00 93.81 408 LEU A O 1
ATOM 3196 N N . ARG A 1 409 ? 4.767 4.588 -21.863 1.00 91.81 409 ARG A N 1
ATOM 3197 C CA . ARG A 1 409 ? 4.150 5.685 -22.629 1.00 91.81 409 ARG A CA 1
ATOM 3198 C C . ARG A 1 409 ? 4.033 6.972 -21.809 1.00 91.81 409 ARG A C 1
ATOM 3200 O O . ARG A 1 409 ? 4.314 8.049 -22.323 1.00 91.81 409 ARG A O 1
ATOM 3207 N N . ALA A 1 410 ? 3.652 6.874 -20.534 1.00 90.38 410 ALA A N 1
ATOM 3208 C CA . ALA A 1 410 ? 3.440 8.036 -19.670 1.00 90.38 410 ALA A CA 1
ATOM 3209 C C . ALA A 1 410 ? 4.752 8.675 -19.181 1.00 90.38 410 ALA A C 1
ATOM 3211 O O . ALA A 1 410 ? 4.870 9.899 -19.093 1.00 90.38 410 ALA A O 1
ATOM 3212 N N . ALA A 1 411 ? 5.742 7.852 -18.838 1.00 89.38 411 ALA A N 1
ATOM 3213 C CA . ALA A 1 411 ? 6.980 8.280 -18.199 1.00 89.38 411 ALA A CA 1
ATOM 3214 C C . ALA A 1 411 ? 8.204 8.229 -19.126 1.00 89.38 411 ALA A C 1
ATOM 3216 O O . ALA A 1 411 ? 9.219 8.841 -18.793 1.00 89.38 411 ALA A O 1
ATOM 3217 N N . GLY A 1 412 ? 8.126 7.594 -20.296 1.00 88.94 412 GLY A N 1
ATOM 3218 C CA . GLY A 1 412 ? 9.173 7.582 -21.323 1.00 88.94 412 GLY A CA 1
ATOM 3219 C C . GLY A 1 412 ? 8.990 8.648 -22.414 1.00 88.94 412 GLY A C 1
ATOM 3220 O O . GLY A 1 412 ? 8.248 9.619 -22.237 1.00 88.94 412 GLY A O 1
ATOM 3221 N N . ARG A 1 413 ? 9.736 8.493 -23.514 1.00 89.12 413 ARG A N 1
ATOM 3222 C CA . ARG A 1 413 ? 9.488 9.070 -24.849 1.00 89.12 413 ARG A CA 1
ATOM 3223 C C . ARG A 1 413 ? 9.863 8.010 -25.885 1.00 89.12 413 ARG A C 1
ATOM 3225 O O . ARG A 1 413 ? 11.048 7.812 -26.162 1.00 89.12 413 ARG A O 1
ATOM 3232 N N . LEU A 1 414 ? 8.859 7.279 -26.358 1.00 87.00 414 LEU A N 1
ATOM 3233 C CA . LEU A 1 414 ? 9.034 6.118 -27.239 1.00 87.00 414 LEU A CA 1
ATOM 3234 C C . LEU A 1 414 ? 9.144 6.515 -28.720 1.00 87.00 414 LEU A C 1
ATOM 3236 O O . LEU A 1 414 ? 9.675 5.767 -29.524 1.00 87.00 414 LEU A O 1
ATOM 3240 N N . ASP A 1 415 ? 8.706 7.727 -29.050 1.00 83.81 415 ASP A N 1
ATOM 3241 C CA . ASP A 1 415 ? 8.712 8.348 -30.377 1.00 83.81 415 ASP A CA 1
ATOM 3242 C C . ASP A 1 415 ? 10.091 8.875 -30.816 1.00 83.81 415 ASP A C 1
ATOM 3244 O O . ASP A 1 415 ? 10.299 9.210 -31.982 1.00 83.81 415 ASP A O 1
ATOM 3248 N N . LYS A 1 416 ? 11.051 8.980 -29.891 1.00 79.31 416 LYS A N 1
ATOM 3249 C CA . LYS A 1 416 ? 12.383 9.533 -30.164 1.00 79.31 416 LYS A CA 1
ATOM 3250 C C . LYS A 1 416 ? 13.405 8.443 -30.466 1.00 79.31 416 LYS A C 1
ATOM 3252 O O . LYS A 1 416 ? 13.358 7.353 -29.910 1.00 79.31 416 LYS A O 1
ATOM 3257 N N . LYS A 1 417 ? 14.400 8.791 -31.286 1.00 83.56 417 LYS A N 1
ATOM 3258 C CA . LYS A 1 417 ? 15.650 8.036 -31.452 1.00 83.56 417 LYS A CA 1
ATOM 3259 C C . LYS A 1 417 ? 16.790 8.879 -30.863 1.00 83.56 417 LYS A C 1
ATOM 3261 O O . LYS A 1 417 ? 17.064 9.948 -31.406 1.00 83.56 417 LYS A O 1
ATOM 3266 N N . PRO A 1 418 ? 17.438 8.473 -29.755 1.00 85.62 418 PRO A N 1
ATOM 3267 C CA . PRO A 1 418 ? 17.240 7.239 -28.981 1.00 85.62 418 PRO A CA 1
ATOM 3268 C C . PRO A 1 418 ? 15.904 7.187 -28.217 1.00 85.62 418 PRO A C 1
ATOM 3270 O O . PRO A 1 418 ? 15.421 8.229 -27.760 1.00 85.62 418 PRO A O 1
ATOM 3273 N N . VAL A 1 419 ? 15.358 5.976 -28.027 1.00 88.81 419 VAL A N 1
ATOM 3274 C CA . VAL A 1 419 ? 14.178 5.739 -27.171 1.00 88.81 419 VAL A CA 1
ATOM 3275 C C . VAL A 1 419 ? 14.531 6.162 -25.750 1.00 88.81 419 VAL A C 1
ATOM 3277 O O . VAL A 1 419 ? 15.554 5.733 -25.210 1.00 88.81 419 VAL A O 1
ATOM 3280 N N . GLN A 1 420 ? 13.706 7.017 -25.141 1.00 92.75 420 GLN A N 1
ATOM 3281 C CA . GLN A 1 420 ? 13.941 7.487 -23.777 1.00 92.75 420 GLN A CA 1
ATOM 3282 C C . GLN A 1 420 ? 13.098 6.702 -22.779 1.00 92.75 420 GLN A C 1
ATOM 3284 O O . GLN A 1 420 ? 11.882 6.881 -22.692 1.00 92.75 420 GLN A O 1
ATOM 3289 N N . LEU A 1 421 ? 13.759 5.882 -21.974 1.00 93.50 421 LEU A N 1
ATOM 3290 C CA . LEU A 1 421 ? 13.141 5.120 -20.904 1.00 93.50 421 LEU A CA 1
ATOM 3291 C C . LEU A 1 421 ? 12.873 5.985 -19.656 1.00 93.50 421 LEU A C 1
ATOM 3293 O O . LEU A 1 421 ? 13.588 6.968 -19.403 1.00 93.50 421 LEU A O 1
ATOM 3297 N N . PRO A 1 422 ? 11.867 5.616 -18.839 1.00 93.69 422 PRO A N 1
ATOM 3298 C CA . PRO A 1 422 ? 11.655 6.210 -17.524 1.00 93.69 422 PRO A CA 1
ATOM 3299 C C . PRO A 1 422 ? 12.919 6.149 -16.651 1.00 93.69 422 PRO A C 1
ATOM 3301 O O . PRO A 1 422 ? 13.611 5.132 -16.603 1.00 93.69 422 PRO A O 1
ATOM 3304 N N . TYR A 1 423 ? 13.202 7.213 -15.891 1.00 91.88 423 TYR A N 1
ATOM 3305 C CA . TYR A 1 423 ? 14.390 7.276 -15.022 1.00 91.88 423 TYR A CA 1
ATOM 3306 C C . TYR A 1 423 ? 14.410 6.189 -13.931 1.00 91.88 423 TYR A C 1
ATOM 3308 O O . TYR A 1 423 ? 15.477 5.808 -13.455 1.00 91.88 423 TYR A O 1
ATOM 3316 N N . VAL A 1 424 ? 13.253 5.642 -13.541 1.00 91.00 424 VAL A N 1
ATOM 3317 C CA . VAL A 1 424 ? 13.190 4.525 -12.581 1.00 91.00 424 VAL A CA 1
ATOM 3318 C C . VAL A 1 424 ? 13.973 3.297 -13.070 1.00 91.00 424 VAL A C 1
ATOM 3320 O O . VAL A 1 424 ? 14.661 2.664 -12.271 1.00 91.00 424 VAL A O 1
ATOM 3323 N N . LEU A 1 425 ? 14.000 3.037 -14.384 1.00 93.62 425 LEU A N 1
ATOM 3324 C CA . LEU A 1 425 ? 14.801 1.957 -14.969 1.00 93.62 425 LEU A CA 1
ATOM 3325 C C . LEU A 1 425 ? 16.306 2.238 -14.903 1.00 93.62 425 LEU A C 1
ATOM 3327 O O . LEU A 1 425 ? 17.091 1.308 -14.759 1.00 93.62 425 LEU A O 1
ATOM 3331 N N . TYR A 1 426 ? 16.723 3.507 -14.925 1.00 92.25 426 TYR A N 1
ATOM 3332 C CA . TYR A 1 426 ? 18.115 3.882 -14.656 1.00 92.25 426 TYR A CA 1
ATOM 3333 C C . TYR A 1 426 ? 18.475 3.673 -13.178 1.00 92.25 426 TYR A C 1
ATOM 3335 O O . TYR A 1 426 ? 19.520 3.097 -12.848 1.00 92.25 426 TYR A O 1
ATOM 3343 N N . ARG A 1 427 ? 17.586 4.110 -12.273 1.00 88.75 427 ARG A N 1
ATOM 3344 C CA . ARG A 1 427 ? 17.749 3.954 -10.817 1.00 88.75 427 ARG A CA 1
ATOM 3345 C C . ARG A 1 427 ? 17.931 2.486 -10.436 1.00 88.75 427 ARG A C 1
ATOM 3347 O O . ARG A 1 427 ? 18.766 2.185 -9.583 1.00 88.75 427 ARG A O 1
ATOM 3354 N N . PHE A 1 428 ? 17.210 1.594 -11.105 1.00 92.06 428 PHE A N 1
ATOM 3355 C CA . PHE A 1 428 ? 17.219 0.155 -10.855 1.00 92.06 428 PHE A CA 1
ATOM 3356 C C . PHE A 1 428 ? 17.762 -0.658 -12.032 1.00 92.06 428 PHE A C 1
ATOM 3358 O O . PHE A 1 428 ? 17.360 -1.792 -12.265 1.00 92.06 428 PHE A O 1
ATOM 3365 N N . ARG A 1 429 ? 18.735 -0.106 -12.765 1.00 92.50 429 ARG A N 1
ATOM 3366 C CA . ARG A 1 429 ? 19.270 -0.732 -13.985 1.00 92.50 429 ARG A CA 1
ATOM 3367 C C . ARG A 1 429 ? 19.814 -2.148 -13.799 1.00 92.50 429 ARG A C 1
ATOM 3369 O O . ARG A 1 429 ? 19.846 -2.927 -14.739 1.00 92.50 429 ARG A O 1
ATOM 3376 N N . ALA A 1 430 ? 20.256 -2.480 -12.591 1.00 92.50 430 ALA A N 1
ATOM 3377 C CA . ALA A 1 430 ? 20.782 -3.803 -12.291 1.00 92.50 430 ALA A CA 1
ATOM 3378 C C . ALA A 1 430 ? 19.696 -4.899 -12.294 1.00 92.50 430 ALA A C 1
ATOM 3380 O O . ALA A 1 430 ? 20.048 -6.060 -12.489 1.00 92.50 430 ALA A O 1
ATOM 3381 N N . ASP A 1 431 ? 18.415 -4.532 -12.162 1.00 94.69 431 ASP A N 1
ATOM 3382 C CA . ASP A 1 431 ? 17.278 -5.464 -12.199 1.00 94.69 431 ASP A CA 1
ATOM 3383 C C . ASP A 1 431 ? 16.904 -5.937 -13.608 1.00 94.69 431 ASP A C 1
ATOM 3385 O O . ASP A 1 431 ? 16.028 -6.788 -13.734 1.00 94.69 431 ASP A O 1
ATOM 3389 N N . ALA A 1 432 ? 17.511 -5.382 -14.663 1.00 95.12 432 ALA A N 1
ATOM 3390 C CA . ALA A 1 432 ? 17.199 -5.772 -16.035 1.00 95.12 432 ALA A CA 1
ATOM 3391 C C . ALA A 1 432 ? 17.331 -7.302 -16.196 1.00 95.12 432 ALA A C 1
ATOM 3393 O O . ALA A 1 432 ? 18.372 -7.855 -15.839 1.00 95.12 432 ALA A O 1
ATOM 3394 N N . PRO A 1 433 ? 16.330 -8.031 -16.702 1.00 96.38 433 PRO A N 1
ATOM 3395 C CA . PRO A 1 433 ? 16.454 -9.480 -16.834 1.00 96.38 433 PRO A CA 1
ATOM 3396 C C . PRO A 1 433 ? 17.441 -9.835 -17.958 1.00 96.38 433 PRO A C 1
ATOM 3398 O O . PRO A 1 433 ? 17.584 -9.093 -18.926 1.00 96.38 433 PRO A O 1
ATOM 3401 N N . GLY A 1 434 ? 18.136 -10.966 -17.829 1.00 94.69 434 GLY A N 1
ATOM 3402 C CA . GLY A 1 434 ? 19.103 -11.451 -18.822 1.00 94.69 434 GLY A CA 1
ATOM 3403 C C . GLY A 1 434 ? 20.498 -11.725 -18.244 1.00 94.69 434 GLY A C 1
ATOM 3404 O O . GLY A 1 434 ? 20.718 -11.553 -17.040 1.00 94.69 434 GLY A O 1
ATOM 3405 N N . PRO A 1 435 ? 21.452 -12.168 -19.081 1.00 94.75 435 PRO A N 1
ATOM 3406 C CA . PRO A 1 435 ? 22.778 -12.585 -18.635 1.00 94.75 435 PRO A CA 1
ATOM 3407 C C . PRO A 1 435 ? 23.614 -11.405 -18.118 1.00 94.75 435 PRO A C 1
ATOM 3409 O O . PRO A 1 435 ? 23.660 -10.334 -18.720 1.00 94.75 435 PRO A O 1
ATOM 3412 N N . ALA A 1 436 ? 24.334 -11.610 -17.011 1.00 93.19 436 ALA A N 1
ATOM 3413 C CA . ALA A 1 436 ? 25.146 -10.565 -16.374 1.00 93.19 436 ALA A CA 1
ATOM 3414 C C . ALA A 1 436 ? 26.339 -10.081 -17.227 1.00 93.19 436 ALA A C 1
ATOM 3416 O O . ALA A 1 436 ? 26.915 -9.036 -16.930 1.00 93.19 436 ALA A O 1
ATOM 3417 N N . THR A 1 437 ? 26.705 -10.828 -18.273 1.00 95.38 437 THR A N 1
ATOM 3418 C CA . THR A 1 437 ? 27.732 -10.452 -19.258 1.00 95.38 437 THR A CA 1
ATOM 3419 C C . THR A 1 437 ? 27.282 -9.309 -20.169 1.00 95.38 437 THR A C 1
ATOM 3421 O O . THR A 1 437 ? 28.120 -8.610 -20.737 1.00 95.38 437 THR A O 1
ATOM 3424 N N . GLU A 1 438 ? 25.972 -9.089 -20.304 1.00 95.19 438 GLU A N 1
ATOM 3425 C CA . GLU A 1 438 ? 25.415 -7.998 -21.092 1.00 95.19 438 GLU A CA 1
ATOM 3426 C C . GLU A 1 438 ? 25.283 -6.709 -20.281 1.00 95.19 438 GLU A C 1
ATOM 3428 O O . GLU A 1 438 ? 24.969 -6.700 -19.083 1.00 95.19 438 GLU A O 1
ATOM 3433 N N . SER A 1 439 ? 25.461 -5.574 -20.964 1.00 93.75 439 SER A N 1
ATOM 3434 C CA . SER A 1 439 ? 25.200 -4.282 -20.341 1.00 93.75 439 SER A CA 1
ATOM 3435 C C . SER A 1 439 ? 23.728 -4.187 -19.902 1.00 93.75 439 SER A C 1
ATOM 3437 O O . SER A 1 439 ? 22.842 -4.706 -20.587 1.00 93.75 439 SER A O 1
ATOM 3439 N N . PRO A 1 440 ? 23.429 -3.500 -18.782 1.00 93.12 440 PRO A N 1
ATOM 3440 C CA . PRO A 1 440 ? 22.054 -3.257 -18.341 1.00 93.12 440 PRO A CA 1
ATOM 3441 C C . PRO A 1 440 ? 21.131 -2.713 -19.437 1.00 93.12 440 PRO A C 1
ATOM 3443 O O . PRO A 1 440 ? 19.969 -3.095 -19.507 1.00 93.12 440 PRO A O 1
ATOM 3446 N N . ASP A 1 441 ? 21.659 -1.858 -20.315 1.00 92.25 441 ASP A N 1
ATOM 3447 C CA . ASP A 1 441 ? 20.890 -1.259 -21.405 1.00 92.25 441 ASP A CA 1
ATOM 3448 C C . ASP A 1 441 ? 20.480 -2.314 -22.444 1.00 92.25 441 ASP A C 1
ATOM 3450 O O . ASP A 1 441 ? 19.329 -2.342 -22.863 1.00 92.25 441 ASP A O 1
ATOM 3454 N N . ARG A 1 442 ? 21.372 -3.244 -22.815 1.00 92.00 442 ARG A N 1
ATOM 3455 C CA . ARG A 1 442 ? 21.014 -4.344 -23.729 1.00 92.00 442 ARG A CA 1
ATOM 3456 C C . ARG A 1 442 ? 19.962 -5.267 -23.122 1.00 92.00 442 ARG A C 1
ATOM 3458 O O . ARG A 1 442 ? 18.977 -5.578 -23.787 1.00 92.00 442 ARG A O 1
ATOM 3465 N N . ARG A 1 443 ? 20.121 -5.610 -21.841 1.00 94.69 443 ARG A N 1
ATOM 3466 C CA . ARG A 1 443 ? 19.142 -6.405 -21.089 1.00 94.69 443 ARG A CA 1
ATOM 3467 C C . ARG A 1 443 ? 17.765 -5.741 -21.057 1.00 94.69 443 ARG A C 1
ATOM 3469 O O . ARG A 1 443 ? 16.772 -6.383 -21.382 1.00 94.69 443 ARG A O 1
ATOM 3476 N N . TRP A 1 444 ? 17.696 -4.442 -20.752 1.00 94.25 444 TRP A N 1
ATOM 3477 C CA . TRP A 1 444 ? 16.435 -3.696 -20.802 1.00 94.25 444 TRP A CA 1
ATOM 3478 C C . TRP A 1 444 ? 15.839 -3.642 -22.204 1.00 94.25 444 TRP A C 1
ATOM 3480 O O . TRP A 1 444 ? 14.637 -3.831 -22.355 1.00 94.25 444 TRP A O 1
ATOM 3490 N N . SER A 1 445 ? 16.667 -3.409 -23.222 1.00 91.81 445 SER A N 1
ATOM 3491 C CA . SER A 1 445 ? 16.224 -3.398 -24.616 1.00 91.81 445 SER A CA 1
ATOM 3492 C C . SER A 1 445 ? 15.557 -4.718 -24.998 1.0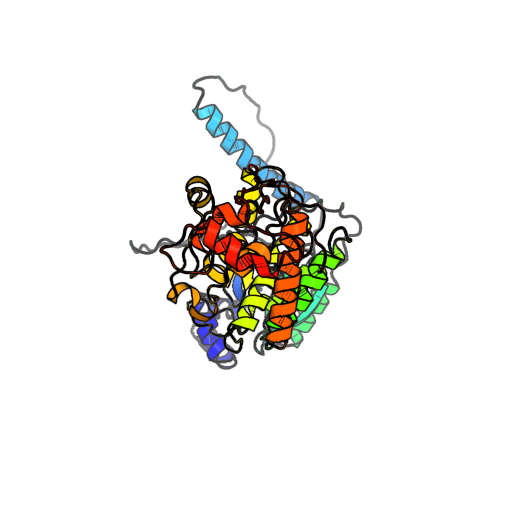0 91.81 445 SER A C 1
ATOM 3494 O O . SER A 1 445 ? 14.466 -4.712 -25.557 1.00 91.81 445 SER A O 1
ATOM 3496 N N . SER A 1 446 ? 16.187 -5.843 -24.651 1.00 92.81 446 SER A N 1
ATOM 3497 C CA . SER A 1 446 ? 15.656 -7.184 -24.908 1.00 92.81 446 SER A CA 1
ATOM 3498 C C . SER A 1 446 ? 14.338 -7.418 -24.161 1.00 92.81 446 SER A C 1
ATOM 3500 O O . SER A 1 446 ? 13.330 -7.776 -24.765 1.00 92.81 446 SER A O 1
ATOM 3502 N N . ALA A 1 447 ? 14.311 -7.109 -22.861 1.00 94.81 447 ALA A N 1
ATOM 3503 C CA . ALA A 1 447 ? 13.154 -7.321 -21.993 1.00 94.81 447 ALA A CA 1
ATOM 3504 C C . ALA A 1 447 ? 11.914 -6.505 -22.386 1.00 94.81 447 ALA A C 1
ATOM 3506 O O . ALA A 1 447 ? 10.787 -6.951 -22.189 1.00 94.81 447 ALA A O 1
ATOM 3507 N N . LEU A 1 448 ? 12.121 -5.287 -22.890 1.00 93.94 448 LEU A N 1
ATOM 3508 C CA . LEU A 1 448 ? 11.044 -4.357 -23.231 1.00 93.94 448 LEU A CA 1
ATOM 3509 C C . LEU A 1 448 ? 10.614 -4.449 -24.697 1.00 93.94 448 LEU A C 1
ATOM 3511 O O . LEU A 1 448 ? 9.578 -3.884 -25.039 1.00 93.94 448 LEU A O 1
ATOM 3515 N N . SER A 1 449 ? 11.366 -5.162 -25.542 1.00 91.50 449 SER A N 1
ATOM 3516 C CA . SER A 1 449 ? 11.057 -5.337 -26.967 1.00 91.50 449 SER A CA 1
ATOM 3517 C C . SER A 1 449 ? 9.612 -5.800 -27.219 1.00 91.50 449 SER A C 1
ATOM 3519 O O . SER A 1 449 ? 8.925 -5.144 -28.004 1.00 91.50 449 SER A O 1
ATOM 3521 N N . PRO A 1 450 ? 9.067 -6.805 -26.494 1.00 92.31 450 PRO A N 1
ATOM 3522 C CA . PRO A 1 450 ? 7.686 -7.248 -26.709 1.00 92.31 450 PRO A CA 1
ATOM 3523 C C . PRO A 1 450 ? 6.621 -6.193 -26.376 1.00 92.31 450 PRO A C 1
ATOM 3525 O O . PRO A 1 450 ? 5.506 -6.276 -26.867 1.00 92.31 450 PRO A O 1
ATOM 3528 N N . LEU A 1 451 ? 6.939 -5.202 -25.535 1.00 90.06 451 LEU A N 1
ATOM 3529 C CA . LEU A 1 451 ? 5.993 -4.166 -25.095 1.00 90.06 451 LEU A CA 1
ATOM 3530 C C . LEU A 1 451 ? 5.987 -2.928 -26.003 1.00 90.06 451 LEU A C 1
ATOM 3532 O O . LEU A 1 451 ? 5.170 -2.023 -25.815 1.00 90.06 451 LEU A O 1
ATOM 3536 N N . LEU A 1 452 ? 6.933 -2.853 -26.939 1.00 84.94 452 LEU A N 1
ATOM 3537 C CA . LEU A 1 452 ? 7.203 -1.681 -27.768 1.00 84.94 452 LEU A CA 1
ATOM 3538 C C . LEU A 1 452 ? 6.825 -1.899 -29.239 1.00 84.94 452 LEU A C 1
ATOM 3540 O O . LEU A 1 452 ? 7.411 -1.234 -30.091 1.00 84.94 452 LEU A O 1
ATOM 3544 N N . GLU A 1 453 ? 5.856 -2.794 -29.495 1.00 72.38 453 GLU A N 1
ATOM 3545 C CA . GLU A 1 453 ? 5.226 -3.105 -30.795 1.00 72.38 453 GLU A CA 1
ATOM 3546 C C . GLU A 1 453 ? 5.404 -1.954 -31.814 1.00 72.38 453 GLU A C 1
ATOM 3548 O O . GLU A 1 453 ? 4.998 -0.823 -31.546 1.00 72.38 453 GLU A O 1
ATOM 3553 N N . ASP A 1 454 ? 6.079 -2.239 -32.937 1.00 63.78 454 ASP A N 1
ATOM 3554 C CA . ASP A 1 454 ? 6.496 -1.332 -34.034 1.00 63.78 454 ASP A CA 1
ATOM 3555 C C . ASP A 1 454 ? 7.739 -0.446 -33.845 1.00 63.78 454 ASP A C 1
ATOM 3557 O O . ASP A 1 454 ? 8.236 0.138 -34.814 1.00 63.78 454 ASP A O 1
ATOM 3561 N N . THR A 1 455 ? 8.333 -0.375 -32.655 1.00 62.47 455 THR A N 1
ATOM 3562 C CA . THR A 1 455 ? 9.549 0.428 -32.449 1.00 62.47 455 THR A CA 1
ATOM 3563 C C . THR A 1 455 ? 10.779 -0.471 -32.490 1.00 62.47 455 THR A C 1
ATOM 3565 O O . THR A 1 455 ? 11.138 -1.078 -31.485 1.00 62.47 455 THR A O 1
ATOM 3568 N N . SER A 1 456 ? 11.470 -0.557 -33.633 1.00 62.03 456 SER A N 1
ATOM 3569 C CA . SER A 1 456 ? 12.762 -1.254 -33.694 1.00 62.03 456 SER A CA 1
ATOM 3570 C C . SER A 1 456 ? 13.741 -0.598 -32.705 1.00 62.03 456 SER A C 1
ATOM 3572 O O . SER A 1 456 ? 14.292 0.477 -32.977 1.00 62.03 456 SER A O 1
ATOM 3574 N N . ILE A 1 457 ? 13.991 -1.232 -31.557 1.00 65.56 457 ILE A N 1
ATOM 3575 C CA . ILE A 1 457 ? 14.979 -0.784 -30.558 1.00 65.56 457 ILE A CA 1
ATOM 3576 C C . ILE A 1 457 ? 16.399 -1.169 -31.005 1.00 65.56 457 ILE A C 1
ATOM 3578 O O . ILE A 1 457 ? 17.266 -1.504 -30.208 1.00 65.56 457 ILE A O 1
ATOM 3582 N N . GLU A 1 458 ? 16.675 -1.125 -32.306 1.00 64.19 458 GLU A N 1
ATOM 3583 C CA . GLU A 1 458 ? 18.035 -1.289 -32.831 1.00 64.19 458 GLU A CA 1
ATOM 3584 C C . GLU A 1 458 ? 18.917 -0.064 -32.507 1.00 64.19 458 GLU A C 1
ATOM 3586 O O . GLU A 1 458 ? 20.125 -0.057 -32.739 1.00 64.19 458 GLU A O 1
ATOM 3591 N N . GLY A 1 459 ? 18.322 0.993 -31.940 1.00 63.34 459 GLY A N 1
ATOM 3592 C CA . GLY A 1 459 ? 19.002 2.208 -31.506 1.00 63.34 459 GLY A CA 1
ATOM 3593 C C . GLY A 1 459 ? 19.536 2.163 -30.071 1.00 63.34 459 GLY A C 1
ATOM 3594 O O . GLY A 1 459 ? 19.140 1.353 -29.238 1.00 63.34 459 GLY A O 1
ATOM 3595 N N . ARG A 1 460 ? 20.420 3.117 -29.752 1.00 81.62 460 ARG A N 1
ATOM 3596 C CA . ARG A 1 460 ? 20.870 3.373 -28.373 1.00 81.62 460 ARG A CA 1
ATOM 3597 C C . ARG A 1 460 ? 19.650 3.648 -27.484 1.00 81.62 460 ARG A C 1
ATOM 3599 O O . ARG A 1 460 ? 18.790 4.435 -27.868 1.00 81.62 460 ARG A O 1
ATOM 3606 N N . LEU A 1 461 ? 19.596 3.053 -26.296 1.00 89.44 461 LEU A N 1
ATOM 3607 C CA . LEU A 1 461 ? 18.665 3.481 -25.256 1.00 89.44 461 LEU A CA 1
ATOM 3608 C C . LEU A 1 461 ? 19.206 4.733 -24.572 1.00 89.44 461 LEU A C 1
ATOM 3610 O O . LEU A 1 461 ? 20.406 4.862 -24.325 1.00 89.44 461 LEU A O 1
ATOM 3614 N N . ALA A 1 462 ? 18.307 5.648 -24.244 1.00 92.31 462 ALA A N 1
ATOM 3615 C CA . ALA A 1 462 ? 18.580 6.748 -23.339 1.00 92.31 462 ALA A CA 1
ATOM 3616 C C . ALA A 1 462 ? 17.608 6.683 -22.160 1.00 92.31 462 ALA A C 1
ATOM 3618 O O . ALA A 1 462 ? 16.538 6.086 -22.241 1.00 92.31 462 ALA A O 1
ATOM 3619 N N . TYR A 1 463 ? 17.958 7.339 -21.061 1.00 91.62 463 TYR A N 1
ATOM 3620 C CA . TYR A 1 463 ? 17.060 7.526 -19.925 1.00 91.62 463 TYR A CA 1
ATOM 3621 C C . TYR A 1 463 ? 16.708 9.005 -19.821 1.00 91.62 463 TYR A C 1
ATOM 3623 O O . TYR A 1 463 ? 17.528 9.866 -20.156 1.00 91.62 463 TYR A O 1
ATOM 3631 N N . LYS A 1 464 ? 15.504 9.330 -19.338 1.00 90.12 464 LYS A N 1
ATOM 3632 C CA . LYS A 1 464 ? 15.190 10.722 -18.988 1.00 90.12 464 LYS A CA 1
ATOM 3633 C C . LYS A 1 464 ? 16.215 11.240 -17.976 1.00 90.12 464 LYS A C 1
ATOM 3635 O O . LYS A 1 464 ? 16.439 10.607 -16.955 1.00 90.12 464 LYS A O 1
ATOM 3640 N N . SER A 1 465 ? 16.822 12.394 -18.249 1.00 81.94 465 SER A N 1
ATOM 3641 C CA . SER A 1 465 ? 17.881 12.981 -17.412 1.00 81.94 465 SER A CA 1
ATOM 3642 C C . SER A 1 465 ? 17.378 13.544 -16.077 1.00 81.94 465 SER A C 1
ATOM 3644 O O . SER A 1 465 ? 18.172 13.743 -15.161 1.00 81.94 465 SER A O 1
ATOM 3646 N N . GLY A 1 466 ? 16.070 13.794 -15.957 1.00 76.75 466 GLY A N 1
ATOM 3647 C CA . GLY A 1 466 ? 15.434 14.330 -14.757 1.00 76.75 466 GLY A CA 1
ATOM 3648 C C . GLY A 1 466 ? 14.439 13.356 -14.135 1.00 76.75 466 GLY A C 1
ATOM 3649 O O . GLY A 1 466 ? 13.686 12.681 -14.840 1.00 76.75 466 GLY A O 1
ATOM 3650 N N . TYR A 1 467 ? 14.408 13.337 -12.804 1.00 79.50 467 TYR A N 1
ATOM 3651 C CA . TYR A 1 467 ? 13.339 12.715 -12.032 1.00 79.50 467 TYR A CA 1
ATOM 3652 C C . TYR A 1 467 ? 12.446 13.812 -11.465 1.00 79.50 467 TYR A C 1
ATOM 3654 O O . TYR A 1 467 ? 12.870 14.589 -10.609 1.00 79.50 467 TYR A O 1
ATOM 3662 N N . ASP A 1 468 ? 11.222 13.904 -11.978 1.00 84.31 468 ASP A N 1
ATOM 3663 C CA . ASP A 1 468 ? 10.244 14.852 -11.464 1.00 84.31 468 ASP A CA 1
ATOM 3664 C C . ASP A 1 468 ? 9.643 14.308 -10.166 1.00 84.31 468 ASP A C 1
ATOM 3666 O O . ASP A 1 468 ? 8.799 13.411 -10.175 1.00 84.31 468 ASP A O 1
ATOM 3670 N N . TRP A 1 469 ? 10.112 14.858 -9.046 1.00 83.69 469 TRP A N 1
ATOM 3671 C CA . TRP A 1 469 ? 9.657 14.525 -7.696 1.00 83.69 469 TRP A CA 1
ATOM 3672 C C . TRP A 1 469 ? 8.292 15.131 -7.353 1.00 83.69 469 TRP A C 1
ATOM 3674 O O . TRP A 1 469 ? 7.768 14.879 -6.269 1.00 83.69 469 TRP A O 1
ATOM 3684 N N . THR A 1 470 ? 7.714 15.942 -8.241 1.00 87.00 470 THR A N 1
ATOM 3685 C CA . THR A 1 470 ? 6.410 16.557 -8.013 1.00 87.00 470 THR A CA 1
ATOM 3686 C C . THR A 1 470 ? 5.342 15.474 -7.966 1.00 87.00 470 THR A C 1
ATOM 3688 O O . THR A 1 470 ? 5.163 14.713 -8.922 1.00 87.00 470 THR A O 1
ATOM 3691 N N . MET A 1 471 ? 4.618 15.424 -6.849 1.00 91.06 471 MET A N 1
ATOM 3692 C CA . MET A 1 471 ? 3.480 14.528 -6.678 1.00 91.06 471 MET A CA 1
ATOM 3693 C C . MET A 1 471 ? 2.367 14.870 -7.668 1.00 91.06 471 MET A C 1
ATOM 3695 O O . MET A 1 471 ? 2.078 16.038 -7.932 1.00 91.06 471 MET A O 1
ATOM 3699 N N . ARG A 1 472 ? 1.728 13.836 -8.205 1.00 90.19 472 ARG A N 1
ATOM 3700 C CA . ARG A 1 472 ? 0.536 13.945 -9.040 1.00 90.19 472 ARG A CA 1
ATOM 3701 C C . ARG A 1 472 ? -0.652 14.378 -8.192 1.00 90.19 472 ARG A C 1
ATOM 3703 O O . ARG A 1 472 ? -0.749 14.069 -7.003 1.00 90.19 472 ARG A O 1
ATOM 3710 N N . GLU A 1 473 ? -1.578 15.085 -8.826 1.00 87.31 473 GLU A N 1
ATOM 3711 C CA . GLU A 1 473 ? -2.829 15.468 -8.176 1.00 87.31 473 GLU A CA 1
ATOM 3712 C C . GLU A 1 473 ? -3.729 14.258 -7.956 1.00 87.31 473 GLU A C 1
ATOM 3714 O O . GLU A 1 473 ? -4.329 14.133 -6.895 1.00 87.31 473 GLU A O 1
ATOM 3719 N N . ARG A 1 474 ? -3.800 13.344 -8.922 1.00 90.31 474 ARG A N 1
ATOM 3720 C CA . ARG A 1 474 ? -4.628 12.143 -8.837 1.00 90.31 474 ARG A CA 1
ATOM 3721 C C . ARG A 1 474 ? -3.897 10.939 -9.409 1.00 90.31 474 ARG A C 1
ATOM 3723 O O . ARG A 1 474 ? -3.055 11.083 -10.301 1.00 90.31 474 ARG A O 1
ATOM 3730 N N . LEU A 1 475 ? -4.222 9.781 -8.855 1.00 89.81 475 LEU A N 1
ATOM 3731 C CA . LEU A 1 475 ? -3.958 8.476 -9.444 1.00 89.81 475 LEU A CA 1
ATOM 3732 C C . LEU A 1 475 ? -5.280 7.862 -9.897 1.00 89.81 475 LEU A C 1
ATOM 3734 O O . LEU A 1 475 ? -6.292 8.031 -9.228 1.00 89.81 475 LEU A O 1
ATOM 3738 N N . ASP A 1 476 ? -5.258 7.135 -11.001 1.00 92.38 476 ASP A N 1
ATOM 3739 C CA . ASP A 1 476 ? -6.432 6.464 -11.552 1.00 92.38 476 ASP A CA 1
ATOM 3740 C C . ASP A 1 476 ? -6.212 4.947 -11.606 1.00 92.38 476 ASP A C 1
ATOM 3742 O O . ASP A 1 476 ? -5.089 4.453 -11.475 1.00 92.38 476 ASP A O 1
ATOM 3746 N N . LEU A 1 477 ? -7.294 4.201 -11.813 1.00 88.94 477 LEU A N 1
ATOM 3747 C CA . LEU A 1 477 ? -7.240 2.762 -12.076 1.00 88.94 477 LEU A CA 1
ATOM 3748 C C . LEU A 1 477 ? -6.898 2.490 -13.550 1.00 88.94 477 LEU A C 1
ATOM 3750 O O . LEU A 1 477 ? -7.222 3.295 -14.432 1.00 88.94 477 LEU A O 1
ATOM 3754 N N . LEU A 1 478 ? -6.211 1.373 -13.810 1.00 82.62 478 LEU A N 1
ATOM 3755 C CA . LEU A 1 478 ? -5.717 0.995 -15.140 1.00 82.62 478 LEU A CA 1
ATOM 3756 C C . LEU A 1 478 ? -6.728 0.298 -16.059 1.00 82.62 478 LEU A C 1
ATOM 3758 O O . LEU A 1 478 ? -7.263 -0.760 -15.680 1.00 82.62 478 LEU A O 1
#

Sequence (478 aa):
MEMTRRRATKLLSQLDPALLDEFIRMDVALPRLLASTSGGWVGVVESEGRIVERKVSVTEARTTDAVLRAGAEVVSKSAVLRQAAETARRGSLQLPAFSSNDEVPLALRWKSDTGSRSFFDRPQAYFTEDILLELSLASVSRTVIAGAPAVAVTIPQRQFVFVTRSTEEADKWAASLKASPSPTNTPAATASPWKDRLRRWPLNRLVCNDFELCLDVCKDPLSLSSELLRLAISAQGSPPDKLFAVTQLSCKLKTVDLTPLDPQDLWGFWVNVYHSLLVHSCGLYGRPRTLRSLLGFYNSCSYLVAGQIFSLAEIEHLVLRSQMQKASTRLMTLLVRVWRREPSELEERPSLRAPRNPGENFRCRPDWRLNLVLCAGNKASSSKVPVFEHMSADDFDKLVSKSMSHCLRAAGRLDKKPVQLPYVLYRFRADAPGPATESPDRRWSSALSPLLEDTSIEGRLAYKSGYDWTMRERLDLL